Protein AF-A0A950V6Z2-F1 (afdb_monomer_lite)

Foldseek 3Di:
DAAQQAQVRFDKDKDWFFDDLVQLVQQADWDFDDDPAFWTKTWRPGVVQLANVSGWMATLLLKIKDWDFADQFAFDPQADDQSQLQSCLRRHPSDPVSSVCSNLPRHGRPRFTFMWMARLVVSKIKTWGDGNVDIDIAILVVQGDPPPQNGDDDHDRFDADQVRQVRNCPDQFAAAAARHGFDDPLNVVRVVLSVVRRNHDDVVSQLVQQLDPPSFFLRTAKMWMDISVQSNQVKIWMWGGRSVQDWADDPDPPRGTTGIPHTDIDGDDDDDDDDDDDDDDDDDDDDDDDAADCVVLAATAYAYAPDLQALLQRLQSSVLSVLNRVNPNVLVLVLLLLQLLLLVLDPPDRNSSNSNSNSLSVNQLVVLCVVCPVVRSSVLNRVVSVVHHPYHDHPVVSCVSSVHDSDRDRRDDDHNDFLCVVLSFQQQAAEEFFAQPPRVLSVVLSVVVQVVSCNGGVHRHHYHYLVRDDPVSLLRGAYEYQEDLNRHVNCVVCCVLFVWQDDPLWTDDPNDIDNDQLKWKWAKGADSNRRSHIYIYTYGSYSVSSNVSSVFDRSGRMGMDDPPPPPDPDDD

pLDDT: mean 90.5, std 14.82, range [25.16, 98.81]

Radius of gyration: 26.56 Å; chains: 1; bounding box: 61×67×70 Å

Structure (mmCIF, N/CA/C/O backbone):
data_AF-A0A950V6Z2-F1
#
_entry.id   AF-A0A950V6Z2-F1
#
loop_
_atom_site.group_PDB
_atom_site.id
_atom_site.type_symbol
_atom_site.label_atom_id
_atom_site.label_alt_id
_atom_site.label_comp_id
_atom_site.label_asym_id
_atom_site.label_entity_id
_atom_site.label_seq_id
_atom_site.pdbx_PDB_ins_code
_atom_site.Cartn_x
_atom_site.Cartn_y
_atom_site.Cartn_z
_atom_site.occupancy
_atom_site.B_iso_or_equiv
_atom_site.auth_seq_id
_atom_site.auth_comp_id
_atom_site.auth_asym_id
_atom_site.auth_atom_id
_atom_site.pdbx_PDB_model_num
ATOM 1 N N . ALA A 1 1 ? -16.937 -8.486 6.968 1.00 98.06 1 ALA A N 1
ATOM 2 C CA . ALA A 1 1 ? -18.062 -8.358 6.017 1.00 98.06 1 ALA A CA 1
ATOM 3 C C . ALA A 1 1 ? -19.341 -8.881 6.668 1.00 98.06 1 ALA A C 1
ATOM 5 O O . ALA A 1 1 ? -19.226 -9.705 7.564 1.00 98.06 1 ALA A O 1
ATOM 6 N N . THR A 1 2 ? -20.519 -8.398 6.265 1.00 98.75 2 THR A N 1
ATOM 7 C CA . THR A 1 2 ? -21.844 -8.846 6.736 1.00 98.75 2 THR A CA 1
ATOM 8 C C . THR A 1 2 ? -22.947 -8.450 5.740 1.00 98.75 2 THR A C 1
ATOM 10 O O . THR A 1 2 ? -22.700 -7.652 4.826 1.00 98.75 2 THR A O 1
ATOM 13 N N . GLY A 1 3 ? -24.170 -8.950 5.936 1.00 98.06 3 GLY A N 1
ATOM 14 C CA . GLY A 1 3 ? -25.377 -8.492 5.247 1.00 98.06 3 GLY A CA 1
ATOM 15 C C . GLY A 1 3 ? -25.248 -8.503 3.717 1.00 98.06 3 GLY A C 1
ATOM 16 O O . GLY A 1 3 ? -24.965 -9.551 3.145 1.00 98.06 3 GLY A O 1
ATOM 17 N N . PRO A 1 4 ? -25.426 -7.362 3.022 1.00 97.56 4 PRO A N 1
ATOM 18 C CA . PRO A 1 4 ? -25.443 -7.323 1.555 1.00 97.56 4 PRO A CA 1
ATOM 19 C C . PRO A 1 4 ? -24.103 -7.698 0.902 1.00 97.56 4 PRO A C 1
ATOM 21 O O . PRO A 1 4 ? -24.052 -7.920 -0.307 1.00 97.56 4 PRO A O 1
ATOM 24 N N . ALA A 1 5 ? -23.012 -7.742 1.671 1.00 98.38 5 ALA A N 1
ATOM 25 C CA . ALA A 1 5 ? -21.706 -8.137 1.166 1.00 98.38 5 ALA A CA 1
ATOM 26 C C . ALA A 1 5 ? -21.488 -9.658 1.195 1.00 98.38 5 ALA A C 1
ATOM 28 O O . ALA A 1 5 ? -20.702 -10.153 0.387 1.00 98.38 5 ALA A O 1
ATOM 29 N N . THR A 1 6 ? -22.150 -10.391 2.095 1.00 98.69 6 THR A N 1
ATOM 30 C CA . THR A 1 6 ? -21.879 -11.813 2.357 1.00 98.69 6 THR A CA 1
ATOM 31 C C . THR A 1 6 ? -22.929 -12.728 1.747 1.00 98.69 6 THR A C 1
ATOM 33 O O . THR A 1 6 ? -24.069 -12.329 1.520 1.00 98.69 6 THR A O 1
ATOM 36 N N . ARG A 1 7 ? -22.531 -13.971 1.456 1.00 98.12 7 ARG A N 1
ATOM 37 C CA . ARG A 1 7 ? -23.381 -14.949 0.756 1.00 98.12 7 ARG A CA 1
ATOM 38 C C . ARG A 1 7 ? -24.647 -15.318 1.530 1.00 98.12 7 ARG A C 1
ATOM 40 O O . ARG A 1 7 ? -25.693 -15.551 0.935 1.00 98.12 7 ARG A O 1
ATOM 47 N N . ASP A 1 8 ? -24.538 -15.419 2.846 1.00 97.69 8 ASP A N 1
ATOM 48 C CA . ASP A 1 8 ? -25.605 -15.856 3.751 1.00 97.69 8 ASP A CA 1
ATOM 49 C C . ASP A 1 8 ? -26.154 -14.714 4.622 1.00 97.69 8 ASP A C 1
ATOM 51 O O . ASP A 1 8 ? -26.969 -14.945 5.515 1.00 97.69 8 ASP A O 1
ATOM 55 N N . GLY A 1 9 ? -25.699 -13.481 4.379 1.00 98.12 9 GLY A N 1
ATOM 56 C CA . GLY A 1 9 ? -26.036 -12.306 5.176 1.00 98.12 9 GLY A CA 1
ATOM 57 C C . GLY A 1 9 ? -25.403 -12.273 6.571 1.00 98.12 9 GLY A C 1
ATOM 58 O O . GLY A 1 9 ? -25.607 -11.293 7.289 1.00 98.12 9 GLY A O 1
ATOM 59 N N . LYS A 1 10 ? -24.630 -13.295 6.964 1.00 98.56 10 LYS A N 1
ATOM 60 C CA . LYS A 1 10 ? -23.963 -13.367 8.268 1.00 98.56 10 LYS A CA 1
ATOM 61 C C . LYS A 1 10 ? -22.578 -12.736 8.226 1.00 98.56 10 LYS A C 1
ATOM 63 O O . LYS A 1 10 ? -22.029 -12.466 7.154 1.00 98.56 10 LYS A O 1
ATOM 68 N N . MET A 1 11 ? -22.011 -12.484 9.405 1.00 98.25 11 MET A N 1
ATOM 69 C CA . MET A 1 11 ? -20.680 -11.896 9.497 1.00 98.25 11 MET A CA 1
ATOM 70 C C . MET A 1 11 ? -19.567 -12.899 9.154 1.00 98.25 11 MET A C 1
ATOM 72 O O . MET A 1 11 ? -19.635 -14.087 9.480 1.00 98.25 11 MET A O 1
ATOM 76 N N . ILE A 1 12 ? -18.514 -12.375 8.532 1.00 98.50 12 ILE A N 1
ATOM 77 C CA . ILE A 1 12 ? -17.191 -12.996 8.445 1.00 98.50 12 ILE A CA 1
ATOM 78 C C . ILE A 1 12 ? -16.118 -11.946 8.716 1.00 98.50 12 ILE A C 1
ATOM 80 O O . ILE A 1 12 ? -16.195 -10.811 8.228 1.00 98.50 12 ILE A O 1
ATOM 84 N N . VAL A 1 13 ? -15.095 -12.338 9.466 1.00 98.44 13 VAL A N 1
ATOM 85 C CA . VAL A 1 13 ? -13.945 -11.511 9.828 1.00 98.44 13 VAL A CA 1
ATOM 86 C C . VAL A 1 13 ? -12.657 -12.296 9.614 1.00 98.44 13 VAL A C 1
ATOM 88 O O . VAL A 1 13 ? -12.611 -13.516 9.781 1.00 98.44 13 VAL A O 1
ATOM 91 N N . GLY A 1 14 ? -11.600 -11.594 9.223 1.00 97.88 14 GLY A N 1
ATOM 92 C CA . GLY A 1 14 ? -10.287 -12.189 9.073 1.00 97.88 14 GLY A CA 1
ATOM 93 C C . GLY A 1 14 ? -9.178 -11.168 9.261 1.00 97.88 14 GLY A C 1
ATOM 94 O O . GLY A 1 14 ? -9.422 -9.965 9.189 1.00 97.88 14 GLY A O 1
ATOM 95 N N . HIS A 1 15 ? -7.967 -11.665 9.479 1.00 97.81 15 HIS A N 1
ATOM 96 C CA . HIS A 1 15 ? -6.794 -10.848 9.742 1.00 97.81 15 HIS A CA 1
ATOM 97 C C . HIS A 1 15 ? -5.495 -11.547 9.314 1.00 97.81 15 HIS A C 1
ATOM 99 O O . HIS A 1 15 ? -5.387 -12.768 9.435 1.00 97.81 15 HIS A O 1
ATOM 105 N N . VAL A 1 16 ? -4.509 -10.771 8.856 1.00 96.62 16 VAL A N 1
ATOM 106 C CA . VAL A 1 16 ? -3.137 -11.220 8.573 1.00 96.62 16 VAL A CA 1
ATOM 107 C C . VAL A 1 16 ? -2.151 -10.276 9.238 1.00 96.62 16 VAL A C 1
ATOM 109 O O . VAL A 1 16 ? -2.242 -9.063 9.067 1.00 96.62 16 VAL A O 1
ATOM 112 N N . THR A 1 17 ? -1.176 -10.826 9.948 1.00 95.00 17 THR A N 1
ATOM 113 C CA . THR A 1 17 ? -0.167 -10.029 10.647 1.00 95.00 17 THR A CA 1
ATOM 114 C C . THR A 1 17 ? 1.074 -9.859 9.790 1.00 95.00 17 THR A C 1
ATOM 116 O O . THR A 1 17 ? 1.562 -10.816 9.182 1.00 95.00 17 THR A O 1
ATOM 119 N N . TRP A 1 18 ? 1.584 -8.627 9.734 1.00 92.94 18 TRP A N 1
ATOM 120 C CA . TRP A 1 18 ? 2.844 -8.280 9.080 1.00 92.94 18 TRP A CA 1
ATOM 121 C C . TRP A 1 18 ? 3.852 -7.861 10.147 1.00 92.94 18 TRP A C 1
ATOM 123 O O . TRP A 1 18 ? 3.665 -6.828 10.784 1.00 92.94 18 TRP A O 1
ATOM 133 N N . TRP A 1 19 ? 4.922 -8.634 10.335 1.00 86.81 19 TRP A N 1
ATOM 134 C CA . TRP A 1 19 ? 5.882 -8.375 11.413 1.00 86.81 19 TRP A CA 1
ATOM 135 C C . TRP A 1 19 ? 7.331 -8.642 11.008 1.00 86.81 19 TRP A C 1
ATOM 137 O O . TRP A 1 19 ? 7.609 -8.943 9.854 1.00 86.81 19 TRP A O 1
ATOM 147 N N . SER A 1 20 ? 8.281 -8.485 11.930 1.00 82.81 20 SER A N 1
ATOM 148 C CA . SER A 1 20 ? 9.674 -8.857 11.695 1.00 82.81 20 SER A CA 1
ATOM 149 C C . SER A 1 20 ? 9.837 -10.366 11.844 1.00 82.81 20 SER A C 1
ATOM 151 O O . SER A 1 20 ? 9.127 -11.013 12.616 1.00 82.81 20 SER A O 1
ATOM 153 N N . GLN A 1 21 ? 10.805 -10.929 11.124 1.00 76.88 21 GLN A N 1
ATOM 154 C CA . GLN A 1 21 ? 11.024 -12.372 11.113 1.00 76.88 21 GLN A CA 1
ATOM 155 C C . GLN A 1 21 ? 11.259 -12.957 12.513 1.00 76.88 21 GLN A C 1
ATOM 157 O O . GLN A 1 21 ? 10.688 -13.990 12.851 1.00 76.88 21 GLN A O 1
ATOM 162 N N . THR A 1 22 ? 12.061 -12.269 13.330 1.00 75.94 22 THR A N 1
ATOM 163 C CA . THR A 1 22 ? 12.434 -12.718 14.677 1.00 75.94 22 THR A CA 1
ATOM 164 C C . THR A 1 22 ? 11.213 -12.970 15.561 1.00 75.94 22 THR A C 1
ATOM 166 O O . THR A 1 22 ? 11.189 -13.926 16.330 1.00 75.94 22 THR A O 1
ATOM 169 N N . LEU A 1 23 ? 10.183 -12.129 15.443 1.00 79.62 23 LEU A N 1
ATOM 170 C CA . LEU A 1 23 ? 8.955 -12.266 16.226 1.00 79.62 23 LEU A CA 1
ATOM 171 C C . LEU A 1 23 ? 7.984 -13.249 15.562 1.00 79.62 23 LEU A C 1
ATOM 173 O O . LEU A 1 23 ? 7.319 -14.022 16.252 1.00 79.62 23 LEU A O 1
ATOM 177 N N . ALA A 1 24 ? 7.958 -13.290 14.228 1.00 84.88 24 ALA A N 1
ATOM 178 C CA . ALA A 1 24 ? 7.085 -14.171 13.462 1.00 84.88 24 ALA A CA 1
ATOM 179 C C . ALA A 1 24 ? 7.277 -15.660 13.802 1.00 84.88 24 ALA A C 1
ATOM 181 O O . ALA A 1 24 ? 6.292 -16.368 14.004 1.00 84.88 24 ALA A O 1
ATOM 182 N N . GLU A 1 25 ? 8.524 -16.125 13.930 1.00 84.12 25 GLU A N 1
ATOM 183 C CA . GLU A 1 25 ? 8.841 -17.535 14.231 1.00 84.12 25 GLU A CA 1
ATOM 184 C C . GLU A 1 25 ? 8.336 -17.994 15.608 1.00 84.12 25 GLU A C 1
ATOM 186 O O . GLU A 1 25 ? 8.075 -19.178 15.816 1.00 84.12 25 GLU A O 1
ATOM 191 N N . GLN A 1 26 ? 8.161 -17.056 16.540 1.00 81.81 26 GLN A N 1
ATOM 192 C CA . GLN A 1 26 ? 7.742 -17.334 17.914 1.00 81.81 26 GLN A CA 1
ATOM 193 C C . GLN A 1 26 ? 6.231 -17.158 18.117 1.00 81.81 26 GLN A C 1
ATOM 195 O O . GLN A 1 26 ? 5.690 -17.585 19.130 1.00 81.81 26 GLN A O 1
ATOM 200 N N . THR A 1 27 ? 5.523 -16.551 17.165 1.00 86.44 27 THR A N 1
ATOM 201 C CA . THR A 1 27 ? 4.121 -16.129 17.327 1.00 86.44 27 THR A CA 1
ATOM 202 C C . THR A 1 27 ? 3.151 -17.165 16.743 1.00 86.44 27 THR A C 1
ATOM 204 O O . THR A 1 27 ? 2.299 -16.886 15.897 1.00 86.44 27 THR A O 1
ATOM 207 N N . ASN A 1 28 ? 3.305 -18.413 17.184 1.00 82.00 28 ASN A N 1
ATOM 208 C CA . ASN A 1 28 ? 2.542 -19.575 16.719 1.00 82.00 28 ASN A CA 1
ATOM 209 C C . ASN A 1 28 ? 1.637 -20.178 17.808 1.00 82.00 28 ASN A C 1
ATOM 211 O O . ASN A 1 28 ? 1.239 -21.340 17.716 1.00 82.00 28 ASN A O 1
ATOM 215 N N . VAL A 1 29 ? 1.316 -19.398 18.843 1.00 84.75 29 VAL A N 1
ATOM 216 C CA . VAL A 1 29 ? 0.534 -19.855 19.993 1.00 84.75 29 VAL A CA 1
ATOM 217 C C . VAL A 1 29 ? -0.876 -19.278 19.930 1.00 84.75 29 VAL A C 1
ATOM 219 O O . VAL A 1 29 ? -1.064 -18.083 19.714 1.00 84.75 29 VAL A O 1
ATOM 222 N N . MET A 1 30 ? -1.875 -20.126 20.167 1.00 88.75 30 MET A N 1
ATOM 223 C CA . MET A 1 30 ? -3.256 -19.715 20.409 1.00 88.75 30 MET A CA 1
ATOM 224 C C . MET A 1 30 ? -3.586 -20.002 21.876 1.00 88.75 30 MET A C 1
ATOM 226 O O . MET A 1 30 ? -3.552 -21.152 22.311 1.00 88.75 30 MET A O 1
ATOM 230 N N . LEU A 1 31 ? -3.852 -18.960 22.658 1.00 90.00 31 LEU A N 1
ATOM 231 C CA . LEU A 1 31 ? -4.160 -19.064 24.078 1.00 90.00 31 LEU A CA 1
ATOM 232 C C . LEU A 1 31 ? -5.672 -19.154 24.273 1.00 90.00 31 LEU A C 1
ATOM 234 O O . LEU A 1 31 ? -6.406 -18.238 23.910 1.00 90.00 31 LEU A O 1
ATOM 238 N N . ASP A 1 32 ? -6.117 -20.231 24.910 1.00 91.25 32 ASP A N 1
ATOM 239 C CA . ASP A 1 32 ? -7.478 -20.396 25.414 1.00 91.25 32 ASP A CA 1
ATOM 240 C C . ASP A 1 32 ? -7.493 -20.102 26.915 1.00 91.25 32 ASP A C 1
ATOM 242 O O . ASP A 1 32 ? -6.881 -20.811 27.721 1.00 91.25 32 ASP A O 1
ATOM 246 N N . ILE A 1 33 ? -8.151 -19.009 27.292 1.00 91.00 33 ILE A N 1
ATOM 247 C CA . ILE A 1 33 ? -8.084 -18.455 28.637 1.00 91.00 33 ILE A CA 1
ATOM 248 C C . ILE A 1 33 ? -9.484 -18.388 29.226 1.00 91.00 33 ILE A C 1
ATOM 250 O O . ILE A 1 33 ? -10.332 -17.625 28.769 1.00 91.00 33 ILE A O 1
ATOM 254 N N . LYS A 1 34 ? -9.702 -19.121 30.320 1.00 93.75 34 LYS A N 1
ATOM 255 C CA . LYS A 1 34 ? -10.895 -18.991 31.159 1.00 93.75 34 LYS A CA 1
ATOM 256 C C . LYS A 1 34 ? -10.567 -18.145 32.397 1.00 93.75 34 LYS A C 1
ATOM 258 O O . LYS A 1 34 ? -9.979 -18.681 33.338 1.00 93.75 34 LYS A O 1
ATOM 263 N N . PRO A 1 35 ? -10.907 -16.845 32.422 1.00 93.06 35 PRO A N 1
ATOM 264 C CA . PRO A 1 35 ? -10.672 -16.016 33.596 1.00 93.06 35 PRO A CA 1
ATOM 265 C C . PRO A 1 35 ? -11.660 -16.355 34.724 1.00 93.06 35 PRO A C 1
ATOM 267 O O . PRO A 1 35 ? -12.709 -16.955 34.497 1.00 93.06 35 PRO A O 1
ATOM 270 N N . GLU A 1 36 ? -11.354 -15.920 35.947 1.00 95.44 36 GLU A N 1
ATOM 271 C CA . GLU A 1 36 ? -12.292 -16.009 37.080 1.00 95.44 36 GLU A CA 1
ATOM 272 C C . GLU A 1 36 ? -13.526 -15.112 36.895 1.00 95.44 36 GLU A C 1
ATOM 274 O O . GLU A 1 36 ? -14.607 -15.422 37.393 1.00 95.44 36 GLU A O 1
ATOM 279 N N . ARG A 1 37 ? -13.361 -13.981 36.194 1.00 96.06 37 ARG A N 1
ATOM 280 C CA . ARG A 1 37 ? -14.410 -12.996 35.898 1.00 96.06 37 ARG A CA 1
ATOM 281 C C . ARG A 1 37 ? -14.306 -12.517 34.454 1.00 96.06 37 ARG A C 1
ATOM 283 O O . ARG A 1 37 ? -13.200 -12.272 33.970 1.00 96.06 37 ARG A O 1
ATOM 290 N N . GLY A 1 38 ? -15.457 -12.305 33.823 1.00 97.12 38 GLY A N 1
ATOM 291 C CA . GLY A 1 38 ? -15.562 -11.975 32.402 1.00 97.12 38 GLY A CA 1
ATOM 292 C C . GLY A 1 38 ? -15.704 -13.222 31.527 1.00 97.12 38 GLY A C 1
ATOM 293 O O . GLY A 1 38 ? -15.941 -14.322 32.025 1.00 97.12 38 GLY A O 1
ATOM 294 N N . HIS A 1 39 ? -15.562 -13.023 30.226 1.00 97.44 39 HIS A N 1
ATOM 295 C CA . HIS A 1 39 ? -15.718 -14.026 29.185 1.00 97.44 39 HIS A CA 1
ATOM 296 C C . HIS A 1 39 ? -14.468 -14.905 29.047 1.00 97.44 39 HIS A C 1
ATOM 298 O O . HIS A 1 39 ? -13.338 -14.430 29.204 1.00 97.44 39 HIS A O 1
ATOM 304 N N . ARG A 1 40 ? -14.651 -16.191 28.715 1.00 95.81 40 ARG A N 1
ATOM 305 C CA . ARG A 1 40 ? -13.562 -17.028 28.182 1.00 95.81 40 ARG A CA 1
ATOM 306 C C . ARG A 1 40 ? -13.079 -16.409 26.873 1.00 95.81 40 ARG A C 1
ATOM 308 O O . ARG A 1 40 ? -13.897 -15.932 26.093 1.00 95.81 40 ARG A O 1
ATOM 315 N N . MET A 1 41 ? -11.773 -16.422 26.636 1.00 94.88 41 MET A N 1
ATOM 316 C CA . MET A 1 41 ? -11.147 -15.787 25.479 1.00 94.88 41 MET A CA 1
ATOM 317 C C . MET A 1 41 ? -10.279 -16.771 24.703 1.00 94.88 41 MET A C 1
ATOM 319 O O . MET A 1 41 ? -9.622 -17.616 25.307 1.00 94.88 41 MET A O 1
ATOM 323 N N . LEU A 1 42 ? -10.220 -16.593 23.387 1.00 93.94 42 LEU A N 1
ATOM 324 C CA . LEU A 1 42 ? -9.246 -17.224 22.501 1.00 93.94 42 LEU A CA 1
ATOM 325 C C . LEU A 1 42 ? -8.421 -16.120 21.836 1.00 93.94 42 LEU A C 1
ATOM 327 O O . LEU A 1 42 ? -8.991 -15.256 21.172 1.00 93.94 42 LEU A O 1
ATOM 331 N N . ILE A 1 43 ? -7.105 -16.109 22.038 1.00 94.06 43 ILE A N 1
ATOM 332 C CA . ILE A 1 43 ? -6.221 -15.051 21.525 1.00 94.06 43 ILE A CA 1
ATOM 333 C C . ILE A 1 43 ? -5.002 -15.666 20.840 1.00 94.06 43 ILE A C 1
ATOM 335 O O . ILE A 1 43 ? -4.371 -16.559 21.403 1.00 94.06 43 ILE A O 1
ATOM 339 N N . GLN A 1 44 ? -4.639 -15.199 19.646 1.00 93.62 44 GLN A N 1
ATOM 340 C CA . GLN A 1 44 ? -3.325 -15.550 19.095 1.00 93.62 44 GLN A CA 1
ATOM 341 C C . GLN A 1 44 ? -2.286 -14.728 19.844 1.00 93.62 44 GLN A C 1
ATOM 343 O O . GLN A 1 44 ? -2.502 -13.541 20.016 1.00 93.62 44 GLN A O 1
ATOM 348 N N . SER A 1 45 ? -1.176 -15.303 20.285 1.00 91.75 45 SER A N 1
ATOM 349 C CA . SER A 1 45 ? -0.164 -14.557 21.031 1.00 91.75 45 SER A CA 1
ATOM 350 C C . SER A 1 45 ? 1.244 -15.079 20.742 1.00 91.75 45 SER A C 1
ATOM 352 O O . SER A 1 45 ? 1.454 -15.999 19.947 1.00 91.75 45 SER A O 1
ATOM 354 N N . TYR A 1 46 ? 2.209 -14.468 21.410 1.00 87.69 46 TYR A N 1
ATOM 355 C CA . TYR A 1 46 ? 3.618 -14.830 21.428 1.00 87.69 46 TYR A CA 1
ATOM 356 C C . TYR A 1 46 ? 4.035 -15.230 22.852 1.00 87.69 46 TYR A C 1
ATOM 358 O O . TYR A 1 46 ? 3.335 -14.915 23.820 1.00 87.69 46 TYR A O 1
ATOM 366 N N . PRO A 1 47 ? 5.164 -15.937 23.027 1.00 83.69 47 PRO A N 1
ATOM 367 C CA . PRO A 1 47 ? 5.692 -16.282 24.340 1.00 83.69 47 PRO A CA 1
ATOM 368 C C . PRO A 1 47 ? 5.775 -15.063 25.269 1.00 83.69 47 PRO A C 1
ATOM 370 O O . PRO A 1 47 ? 6.388 -14.052 24.942 1.00 83.69 47 PRO A O 1
ATOM 373 N N . GLY A 1 48 ? 5.130 -15.156 26.436 1.00 83.25 48 GLY A N 1
ATOM 374 C CA . GLY A 1 48 ? 5.055 -14.066 27.417 1.00 83.25 48 GLY A CA 1
ATOM 375 C C . GLY A 1 48 ? 4.011 -12.982 27.116 1.00 83.25 48 GLY A C 1
ATOM 376 O O . GLY A 1 48 ? 3.806 -12.097 27.947 1.00 83.25 48 GLY A O 1
ATOM 377 N N . GLY A 1 49 ? 3.319 -13.054 25.978 1.00 84.00 49 GLY A N 1
ATOM 378 C CA . GLY A 1 49 ? 2.241 -12.142 25.621 1.00 84.00 49 GLY A CA 1
ATOM 379 C C . GLY A 1 49 ? 1.043 -12.271 26.565 1.00 84.00 49 GLY A C 1
ATOM 380 O O . GLY A 1 49 ? 0.490 -13.350 26.779 1.00 84.00 49 GLY A O 1
ATOM 381 N N . ILE A 1 50 ? 0.633 -11.144 27.148 1.00 86.50 50 ILE A N 1
ATOM 382 C CA . ILE A 1 50 ? -0.610 -11.020 27.932 1.00 86.50 50 ILE A CA 1
ATOM 383 C C . ILE A 1 50 ? -1.772 -10.460 27.094 1.00 86.50 50 ILE A C 1
ATOM 385 O O . ILE A 1 50 ? -2.925 -10.452 27.536 1.00 86.50 50 ILE A O 1
ATOM 389 N N . GLU A 1 51 ? -1.459 -10.023 25.879 1.00 90.50 51 GLU A N 1
ATOM 390 C CA . GLU A 1 51 ? -2.366 -9.603 24.816 1.00 90.50 51 GLU A CA 1
ATOM 391 C C . GLU A 1 51 ? -2.095 -10.434 23.551 1.00 90.50 51 GLU A C 1
ATOM 393 O O . GLU A 1 51 ? -1.286 -11.367 23.587 1.00 90.50 51 GLU A O 1
ATOM 398 N N . SER A 1 52 ? -2.760 -10.115 22.442 1.00 93.62 52 SER A N 1
ATOM 399 C CA . SER A 1 52 ? -2.423 -10.721 21.158 1.00 93.62 52 SER A CA 1
ATOM 400 C C . SER A 1 52 ? -1.182 -10.076 20.541 1.00 93.62 52 SER A C 1
ATOM 402 O O . SER A 1 52 ? -0.241 -10.782 20.191 1.00 93.62 52 SER A O 1
ATOM 404 N N . GLY A 1 53 ? -1.179 -8.746 20.444 1.00 87.31 53 GLY A N 1
ATOM 405 C CA . GLY A 1 53 ? -0.178 -7.906 19.791 1.00 87.31 53 GLY A CA 1
ATOM 406 C C . GLY A 1 53 ? -0.069 -8.096 18.273 1.00 87.31 53 GLY A C 1
ATOM 407 O O . GLY A 1 53 ? 0.710 -7.375 17.652 1.00 87.31 53 GLY A O 1
ATOM 408 N N . THR A 1 54 ? -0.806 -9.049 17.678 1.00 86.44 54 THR A N 1
ATOM 409 C CA . THR A 1 54 ? -0.718 -9.397 16.254 1.00 86.44 54 THR A CA 1
ATOM 410 C C . THR A 1 54 ? -1.681 -8.647 15.336 1.00 86.44 54 THR A C 1
ATOM 412 O O . THR A 1 54 ? -1.204 -8.234 14.284 1.00 86.44 54 THR A O 1
ATOM 415 N N . ASP A 1 55 ? -2.994 -8.480 15.557 1.00 85.06 55 ASP A N 1
ATOM 416 C CA . ASP A 1 55 ? -3.873 -8.876 16.675 1.00 85.06 55 ASP A CA 1
ATOM 417 C C . ASP A 1 55 ? -5.052 -9.800 16.268 1.00 85.06 55 ASP A C 1
ATOM 419 O O . ASP A 1 55 ? -5.747 -9.559 15.276 1.00 85.06 55 ASP A O 1
ATOM 423 N N . TRP A 1 56 ? -5.360 -10.828 17.066 1.00 96.62 56 TRP A N 1
ATOM 424 C CA . TRP A 1 56 ? -6.598 -11.621 16.979 1.00 96.62 56 TRP A CA 1
ATOM 425 C C . TRP A 1 56 ? -7.128 -12.030 18.353 1.00 96.62 56 TRP A C 1
ATOM 427 O O . TRP A 1 56 ? -6.441 -12.709 19.122 1.00 96.62 56 TRP A O 1
ATOM 437 N N . TYR A 1 57 ? -8.391 -11.689 18.612 1.00 97.38 57 TYR A N 1
ATOM 438 C CA . TYR A 1 57 ? -9.094 -11.971 19.857 1.00 97.38 57 TYR A CA 1
ATOM 439 C C . TYR A 1 57 ? -10.517 -12.487 19.592 1.00 97.38 57 TYR A C 1
ATOM 441 O O . TYR A 1 57 ? -11.217 -11.949 18.736 1.00 97.38 57 TYR A O 1
ATOM 449 N N . GLN A 1 58 ? -10.976 -13.475 20.364 1.00 97.25 58 GLN A N 1
ATOM 450 C CA . GLN A 1 58 ? -12.371 -13.937 20.413 1.00 97.25 58 GLN A CA 1
ATOM 451 C C . GLN A 1 58 ? -12.840 -14.171 21.850 1.00 97.25 58 GLN A C 1
ATOM 453 O O . GLN A 1 58 ? -12.007 -14.427 22.723 1.00 97.25 58 GLN A O 1
ATOM 458 N N . ASN A 1 59 ? -14.154 -14.156 22.101 1.00 97.44 59 ASN A N 1
ATOM 459 C CA . ASN A 1 59 ? -14.721 -14.552 23.393 1.00 97.44 59 ASN A CA 1
ATOM 460 C C . ASN A 1 59 ? -16.025 -15.368 23.320 1.00 97.44 59 ASN A C 1
ATOM 462 O O . ASN A 1 59 ? -16.639 -15.497 22.264 1.00 97.44 59 ASN A O 1
ATOM 466 N N . ASP A 1 60 ? -16.475 -15.889 24.473 1.00 96.12 60 ASP A N 1
ATOM 467 C CA . ASP A 1 60 ? -17.704 -16.706 24.582 1.00 96.12 60 ASP A CA 1
ATOM 468 C C . ASP A 1 60 ? -19.000 -15.904 24.396 1.00 96.12 60 ASP A C 1
ATOM 470 O O . ASP A 1 60 ? -20.085 -16.481 24.266 1.00 96.12 60 ASP A O 1
ATOM 474 N N . ALA A 1 61 ? -18.905 -14.574 24.336 1.00 97.06 61 ALA A N 1
ATOM 475 C CA . ALA A 1 61 ? -20.017 -13.729 23.946 1.00 97.06 61 ALA A CA 1
ATOM 476 C C . ALA A 1 61 ? -20.231 -13.705 22.425 1.00 97.06 61 ALA A C 1
ATOM 478 O O . ALA A 1 61 ? -21.286 -13.234 22.006 1.00 97.06 61 ALA A O 1
ATOM 479 N N . GLY A 1 62 ? -19.307 -14.256 21.631 1.00 97.44 62 GLY A N 1
ATOM 480 C CA . GLY A 1 62 ? -19.340 -14.219 20.169 1.00 97.44 62 GLY A CA 1
ATOM 481 C C . GLY A 1 62 ? -18.645 -12.988 19.581 1.00 97.44 62 GLY A C 1
ATOM 482 O O . GLY A 1 62 ? -18.800 -12.720 18.390 1.00 97.44 62 GLY A O 1
ATOM 483 N N . MET A 1 63 ? -17.890 -12.235 20.386 1.00 98.62 63 MET A N 1
ATOM 484 C CA . MET A 1 63 ? -17.121 -11.093 19.897 1.00 98.62 63 MET A CA 1
ATOM 485 C C . MET A 1 63 ? -15.819 -11.560 19.261 1.00 98.62 63 MET A C 1
ATOM 487 O O . MET A 1 63 ? -15.115 -12.395 19.827 1.00 98.62 63 MET A O 1
ATOM 491 N N . VAL A 1 64 ? -15.474 -10.964 18.124 1.00 98.50 64 VAL A N 1
ATOM 492 C CA . VAL A 1 64 ? -14.154 -11.043 17.499 1.00 98.50 64 VAL A CA 1
ATOM 493 C C . VAL A 1 64 ? -13.592 -9.631 17.377 1.00 98.50 64 VAL A C 1
ATOM 495 O O . VAL A 1 64 ? -14.294 -8.714 16.949 1.00 98.50 64 VAL A O 1
ATOM 498 N N . LEU A 1 65 ? -12.328 -9.461 17.751 1.00 98.44 65 LEU A N 1
ATOM 499 C CA . LEU A 1 65 ? -11.607 -8.194 17.697 1.00 98.44 65 LEU A CA 1
ATOM 500 C C . LEU A 1 65 ? -10.253 -8.410 17.014 1.00 98.44 65 LEU A C 1
ATOM 502 O O . LEU A 1 65 ? -9.531 -9.360 17.317 1.00 98.44 65 LEU A O 1
ATOM 506 N N . THR A 1 66 ? -9.914 -7.524 16.087 1.00 98.25 66 THR A N 1
ATOM 507 C CA . THR A 1 66 ? -8.635 -7.502 15.369 1.00 98.25 66 THR A CA 1
ATOM 508 C C . THR A 1 66 ? -8.321 -6.071 14.943 1.00 98.25 66 THR A C 1
ATOM 510 O O . THR A 1 66 ? -9.212 -5.221 14.984 1.00 98.25 66 THR A O 1
ATOM 513 N N . GLU A 1 67 ? -7.090 -5.766 14.548 1.00 97.19 67 GLU A N 1
ATOM 514 C CA . GLU A 1 67 ? -6.729 -4.425 14.100 1.00 97.19 67 GLU A CA 1
ATOM 515 C C . GLU A 1 67 ? -5.704 -4.411 12.977 1.00 97.19 67 GLU A C 1
ATOM 517 O O . GLU A 1 67 ? -5.118 -5.427 12.622 1.00 97.19 67 GLU A O 1
ATOM 522 N N . THR A 1 68 ? -5.523 -3.227 12.399 1.00 97.25 68 THR A N 1
ATOM 523 C CA . THR A 1 68 ? -4.268 -2.883 11.744 1.00 97.25 68 THR A CA 1
ATOM 524 C C . THR A 1 68 ? -3.761 -1.555 12.282 1.00 97.25 68 THR A C 1
ATOM 526 O O . THR A 1 68 ? -4.512 -0.578 12.384 1.00 97.25 68 THR A O 1
ATOM 529 N N . THR A 1 69 ? -2.465 -1.502 12.554 1.00 96.81 69 THR A N 1
ATOM 530 C CA . THR A 1 69 ? -1.828 -0.329 13.144 1.00 96.81 69 THR A CA 1
ATOM 531 C C . THR A 1 69 ? -1.828 0.843 12.183 1.00 96.81 69 THR A C 1
ATOM 533 O O . THR A 1 69 ? -1.333 0.739 11.060 1.00 96.81 69 THR A O 1
ATOM 536 N N . ILE A 1 70 ? -2.346 1.981 12.615 1.00 96.44 70 ILE A N 1
ATOM 537 C CA . ILE A 1 70 ? -2.274 3.240 11.874 1.00 96.44 70 ILE A CA 1
ATOM 538 C C . ILE A 1 70 ? -1.099 4.070 12.407 1.00 96.44 70 ILE A C 1
ATOM 540 O O . ILE A 1 70 ? -0.339 3.627 13.270 1.00 96.44 70 ILE A O 1
ATOM 544 N N . ARG A 1 71 ? -0.854 5.256 11.844 1.00 94.50 71 ARG A N 1
ATOM 545 C CA . ARG A 1 71 ? 0.284 6.069 12.295 1.00 94.50 71 ARG A CA 1
ATOM 546 C C . ARG A 1 71 ? 0.101 6.444 13.773 1.00 94.50 71 ARG A C 1
ATOM 548 O O . ARG A 1 71 ? -1.013 6.590 14.265 1.00 94.50 71 ARG A O 1
ATOM 555 N N . GLN A 1 72 ? 1.214 6.561 14.488 1.00 93.81 72 GLN A N 1
ATOM 556 C CA . GLN A 1 72 ? 1.221 6.852 15.917 1.00 93.81 72 GLN A CA 1
ATOM 557 C C . GLN A 1 72 ? 0.673 8.264 16.192 1.00 93.81 72 GLN A C 1
ATOM 559 O O . GLN A 1 72 ? 1.193 9.251 15.670 1.00 93.81 72 GLN A O 1
ATOM 564 N N . SER A 1 73 ? -0.359 8.343 17.029 1.00 93.94 73 SER A N 1
ATOM 565 C CA . SER A 1 73 ? -0.912 9.585 17.590 1.00 93.94 73 SER A CA 1
ATOM 566 C C . SER A 1 73 ? -0.148 10.028 18.865 1.00 93.94 73 SER A C 1
ATOM 568 O O . SER A 1 73 ? 0.752 9.307 19.308 1.00 93.94 73 SER A O 1
ATOM 570 N N . PRO A 1 74 ? -0.400 11.219 19.445 1.00 94.81 74 PRO A N 1
ATOM 571 C CA . PRO A 1 74 ? 0.355 11.737 20.587 1.00 94.81 74 PRO A CA 1
ATOM 572 C C . PRO A 1 74 ? 0.308 10.831 21.822 1.00 94.81 74 PRO A C 1
ATOM 574 O O . PRO A 1 74 ? -0.706 10.242 22.151 1.00 94.81 74 PRO A O 1
ATOM 577 N N . PHE A 1 75 ? 1.396 10.744 22.577 1.00 95.12 75 PHE A N 1
ATOM 578 C CA . PHE A 1 75 ? 1.399 9.934 23.794 1.00 95.12 75 PHE A CA 1
ATOM 579 C C . PHE A 1 75 ? 0.757 10.677 24.975 1.00 95.12 75 PHE A C 1
ATOM 581 O O . PHE A 1 75 ? 1.188 11.775 25.327 1.00 95.12 75 PHE A O 1
ATOM 588 N N . ASN A 1 76 ? -0.215 10.045 25.637 1.00 95.56 76 ASN A N 1
ATOM 589 C CA . ASN A 1 76 ? -0.716 10.469 26.944 1.00 95.56 76 ASN A CA 1
ATOM 590 C C . ASN A 1 76 ? -0.136 9.576 28.052 1.00 95.56 76 ASN A C 1
ATOM 592 O O . ASN A 1 76 ? -0.553 8.428 28.218 1.00 95.56 76 ASN A O 1
ATOM 596 N N . ILE A 1 77 ? 0.795 10.125 28.837 1.00 95.94 77 ILE A N 1
ATOM 597 C CA . ILE A 1 77 ? 1.511 9.401 29.900 1.00 95.94 77 ILE A CA 1
ATOM 598 C C . ILE A 1 77 ? 0.610 8.908 31.040 1.00 95.94 77 ILE A C 1
ATOM 600 O O . ILE A 1 77 ? 0.911 7.892 31.657 1.00 95.94 77 ILE A O 1
ATOM 604 N N . GLU A 1 78 ? -0.524 9.571 31.270 1.00 96.44 78 GLU A N 1
ATOM 605 C CA . GLU A 1 78 ? -1.512 9.180 32.286 1.00 96.44 78 GLU A CA 1
ATOM 606 C C . GLU A 1 78 ? -2.503 8.121 31.768 1.00 96.44 78 GLU A C 1
ATOM 608 O O . GLU A 1 78 ? -3.393 7.654 32.494 1.00 96.44 78 GLU A O 1
ATOM 613 N N . GLY A 1 79 ? -2.390 7.753 30.490 1.00 96.69 79 GLY A N 1
ATOM 614 C CA . GLY A 1 79 ? -3.209 6.734 29.860 1.00 96.69 79 GLY A CA 1
ATOM 615 C C . GLY A 1 79 ? -2.767 5.307 30.197 1.00 96.69 79 GLY A C 1
ATOM 616 O O . GLY A 1 79 ? -1.727 5.036 30.787 1.00 96.69 79 GLY A O 1
ATOM 617 N N . THR A 1 80 ? -3.590 4.358 29.780 1.00 97.19 80 THR A N 1
ATOM 618 C CA . THR A 1 80 ? -3.414 2.921 29.939 1.00 97.19 80 THR A CA 1
ATOM 619 C C . THR A 1 80 ? -2.955 2.305 28.611 1.00 97.19 80 THR A C 1
ATOM 621 O O . THR A 1 80 ? -3.550 2.605 27.570 1.00 97.19 80 THR A O 1
ATOM 624 N N . PRO A 1 81 ? -1.920 1.444 28.610 1.00 95.12 81 PRO A N 1
ATOM 625 C CA . PRO A 1 81 ? -1.420 0.797 27.397 1.00 95.12 81 PRO A CA 1
ATOM 626 C C . PRO A 1 81 ? -2.465 -0.051 26.674 1.00 95.12 81 PRO A C 1
ATOM 628 O O . PRO A 1 81 ? -3.340 -0.648 27.311 1.00 95.12 81 PRO A O 1
ATOM 631 N N . VAL A 1 82 ? -2.329 -0.156 25.348 1.00 95.25 82 VAL A N 1
ATOM 632 C CA . VAL A 1 82 ? -3.231 -0.964 24.515 1.00 95.25 82 VAL A CA 1
ATOM 633 C C . VAL A 1 82 ? -3.292 -2.419 24.965 1.00 95.25 82 VAL A C 1
ATOM 635 O O . VAL A 1 82 ? -4.394 -2.944 25.069 1.00 95.25 82 VAL A O 1
ATOM 638 N N . ALA A 1 83 ? -2.167 -3.002 25.393 1.00 93.00 83 ALA A N 1
ATOM 639 C CA . ALA A 1 83 ? -2.104 -4.377 25.882 1.00 93.00 83 ALA A CA 1
ATOM 640 C C . ALA A 1 83 ? -3.132 -4.678 26.967 1.00 93.00 83 ALA A C 1
ATOM 642 O O . ALA A 1 83 ? -3.784 -5.721 26.982 1.00 93.00 83 ALA A O 1
ATOM 643 N N . PHE A 1 84 ? -3.321 -3.725 27.874 1.00 94.94 84 PHE A N 1
ATOM 644 C CA . PHE A 1 84 ? -4.303 -3.853 28.932 1.00 94.94 84 PHE A CA 1
ATOM 645 C C . PHE A 1 84 ? -5.719 -3.549 28.430 1.00 94.94 84 PHE A C 1
ATOM 647 O O . PHE A 1 84 ? -6.658 -4.261 28.784 1.00 94.94 84 PHE A O 1
ATOM 654 N N . ARG A 1 85 ? -5.887 -2.514 27.595 1.00 97.06 85 ARG A N 1
ATOM 655 C CA . ARG A 1 85 ? -7.198 -2.099 27.066 1.00 97.06 85 ARG A CA 1
ATOM 656 C C . ARG A 1 85 ? -7.810 -3.151 26.138 1.00 97.06 85 ARG A C 1
ATOM 658 O O . ARG A 1 85 ? -8.950 -3.538 26.362 1.00 97.06 85 ARG A O 1
ATOM 665 N N . ALA A 1 86 ? -7.057 -3.674 25.172 1.00 96.62 86 ALA A N 1
ATOM 666 C CA . ALA A 1 86 ? -7.495 -4.725 24.250 1.00 96.62 86 ALA A CA 1
ATOM 667 C C . ALA A 1 86 ? -7.834 -6.022 24.995 1.00 96.62 86 ALA A C 1
ATOM 669 O O . ALA A 1 86 ? -8.906 -6.602 24.800 1.00 96.62 86 ALA A O 1
ATOM 670 N N . ARG A 1 87 ? -6.985 -6.422 25.952 1.00 95.12 87 ARG A N 1
ATOM 671 C CA . ARG A 1 87 ? -7.260 -7.574 26.817 1.00 95.12 87 ARG A CA 1
ATOM 672 C C . ARG A 1 87 ? -8.538 -7.395 27.635 1.00 95.12 87 ARG A C 1
ATOM 674 O O . ARG A 1 87 ? -9.321 -8.332 27.760 1.00 95.12 87 ARG A O 1
ATOM 681 N N . ARG A 1 88 ? -8.779 -6.206 28.191 1.00 96.38 88 ARG A N 1
ATOM 682 C CA . ARG A 1 88 ? -10.030 -5.911 28.903 1.00 96.38 88 ARG A CA 1
ATOM 683 C C . ARG A 1 88 ? -11.236 -5.883 27.981 1.00 96.38 88 ARG A C 1
ATOM 685 O O . ARG A 1 88 ? -12.280 -6.390 28.377 1.00 96.38 88 ARG A O 1
ATOM 692 N N . ALA A 1 89 ? -11.089 -5.322 26.786 1.00 97.56 89 ALA A N 1
ATOM 693 C CA . ALA A 1 89 ? -12.158 -5.237 25.806 1.00 97.56 89 ALA A CA 1
ATOM 694 C C . ALA A 1 89 ? -12.684 -6.620 25.444 1.00 97.56 89 ALA A C 1
ATOM 696 O O . ALA A 1 89 ? -13.888 -6.842 25.520 1.00 97.56 89 ALA A O 1
ATOM 697 N N . ILE A 1 90 ? -11.799 -7.581 25.172 1.00 97.25 90 ILE A N 1
ATOM 698 C CA . ILE A 1 90 ? -12.251 -8.939 24.869 1.00 97.25 90 ILE A CA 1
ATOM 699 C C . ILE A 1 90 ? -12.695 -9.721 26.118 1.00 97.25 90 ILE A C 1
ATOM 701 O O . ILE A 1 90 ? -13.622 -10.526 26.044 1.00 97.25 90 ILE A O 1
ATOM 705 N N . GLN A 1 91 ? -12.102 -9.463 27.289 1.00 97.56 91 GLN A N 1
ATOM 706 C CA . GLN A 1 91 ? -12.479 -10.156 28.522 1.00 97.56 91 GLN A CA 1
ATOM 707 C C . GLN A 1 91 ? -13.841 -9.711 29.066 1.00 97.56 91 GLN A C 1
ATOM 709 O O . GLN A 1 91 ? -14.547 -10.520 29.660 1.00 97.56 91 GLN A O 1
ATOM 714 N N . TYR A 1 92 ? -14.200 -8.437 28.924 1.00 98.38 92 TYR A N 1
ATOM 715 C CA . TYR A 1 92 ? -15.389 -7.862 29.562 1.00 98.38 92 TYR A CA 1
ATOM 716 C C . TYR A 1 92 ? -16.440 -7.343 28.580 1.00 98.38 92 TYR A C 1
ATOM 718 O O . TYR A 1 92 ? -17.533 -7.031 29.030 1.00 98.38 92 TYR A O 1
ATOM 726 N N . GLY A 1 93 ? -16.131 -7.239 27.285 1.00 97.88 93 GLY A N 1
ATOM 727 C CA . GLY A 1 93 ? -17.079 -6.777 26.276 1.00 97.88 93 GLY A CA 1
ATOM 728 C C . GLY A 1 93 ? -17.935 -7.909 25.715 1.00 97.88 93 GLY A C 1
ATOM 729 O O . GLY A 1 93 ? -17.412 -8.862 25.134 1.00 97.88 93 GLY A O 1
ATOM 730 N N . GLY A 1 94 ? -19.252 -7.782 25.849 1.00 98.06 94 GLY A N 1
ATOM 731 C CA . GLY A 1 94 ? -20.242 -8.703 25.292 1.00 98.06 94 GLY A CA 1
ATOM 732 C C . GLY A 1 94 ? -20.925 -8.213 24.012 1.00 98.06 94 GLY A C 1
ATOM 733 O O . GLY A 1 94 ? -21.737 -8.943 23.450 1.00 98.06 94 GLY A O 1
ATOM 734 N N . ASN A 1 95 ? -20.635 -6.985 23.576 1.00 98.50 95 ASN A N 1
ATOM 735 C CA . ASN A 1 95 ? -21.168 -6.349 22.368 1.00 98.50 95 ASN A CA 1
ATOM 736 C C . ASN A 1 95 ? -20.210 -5.244 21.871 1.00 98.50 95 ASN A C 1
ATOM 738 O O . ASN A 1 95 ? -19.222 -4.916 22.533 1.00 98.50 95 ASN A O 1
ATOM 742 N N . VAL A 1 96 ? -20.505 -4.654 20.707 1.00 98.62 96 VAL A N 1
ATOM 743 C CA . VAL A 1 96 ? -19.672 -3.602 20.091 1.00 98.62 96 VAL A CA 1
ATOM 744 C C . VAL A 1 96 ? -19.488 -2.383 21.004 1.00 98.62 96 VAL A C 1
ATOM 746 O O . VAL A 1 96 ? -18.380 -1.856 21.077 1.00 98.62 96 VAL A O 1
ATOM 749 N N . ASP A 1 97 ? -20.534 -1.939 21.707 1.00 98.69 97 ASP A N 1
ATOM 750 C CA . ASP A 1 97 ? -20.476 -0.747 22.563 1.00 98.69 97 ASP A CA 1
ATOM 751 C C . ASP A 1 97 ? -19.522 -0.943 23.746 1.00 98.69 97 ASP A C 1
ATOM 753 O O . ASP A 1 97 ? -18.646 -0.111 23.982 1.00 98.69 97 ASP A O 1
ATOM 757 N N . GLU A 1 98 ? -19.623 -2.079 24.434 1.00 98.69 98 GLU A N 1
ATOM 758 C CA . GLU A 1 98 ? -18.745 -2.408 25.559 1.00 98.69 98 GLU A CA 1
ATOM 759 C C . GLU A 1 98 ? -17.289 -2.610 25.113 1.00 98.69 98 GLU A C 1
ATOM 761 O O . GLU A 1 98 ? -16.364 -2.173 25.801 1.00 98.69 98 GLU A O 1
ATOM 766 N N . VAL A 1 99 ? -17.058 -3.233 23.949 1.00 98.56 99 VAL A N 1
ATOM 767 C CA . VAL A 1 99 ? -15.704 -3.373 23.380 1.00 98.56 99 VAL A CA 1
ATOM 768 C C . VAL A 1 99 ? -15.095 -1.996 23.099 1.00 98.56 99 VAL A C 1
ATOM 770 O O . VAL A 1 99 ? -13.954 -1.742 23.494 1.00 98.56 99 VAL A O 1
ATOM 773 N N . VAL A 1 100 ? -15.850 -1.090 22.470 1.00 98.62 100 VAL A N 1
ATOM 774 C CA . VAL A 1 100 ? -15.409 0.287 22.191 1.00 98.62 100 VAL A CA 1
ATOM 775 C C . VAL A 1 100 ? -15.127 1.053 23.486 1.00 98.62 100 VAL A C 1
ATOM 777 O O . VAL A 1 100 ? -14.087 1.705 23.593 1.00 98.62 100 VAL A O 1
ATOM 780 N N . GLU A 1 101 ? -15.994 0.941 24.494 1.00 98.44 101 GLU A N 1
ATOM 781 C CA . GLU A 1 101 ? -15.804 1.587 25.796 1.00 98.44 101 GLU A CA 1
ATOM 782 C C . GLU A 1 101 ? -14.509 1.123 26.480 1.00 98.44 101 GLU A C 1
ATOM 784 O O . GLU A 1 101 ? -13.700 1.949 26.919 1.00 98.44 101 GLU A O 1
ATOM 789 N N . GLN A 1 102 ? -14.267 -0.190 26.543 1.00 97.94 102 GLN A N 1
ATOM 790 C CA . GLN A 1 102 ? -13.049 -0.732 27.155 1.00 97.94 102 GLN A CA 1
ATOM 791 C C . GLN A 1 102 ? -11.788 -0.312 26.386 1.00 97.94 102 GLN A C 1
ATOM 793 O O . GLN A 1 102 ? -10.779 0.016 27.013 1.00 97.94 102 GLN A O 1
ATOM 798 N N . LEU A 1 103 ? -11.837 -0.286 25.047 1.00 97.50 103 LEU A N 1
ATOM 799 C CA . LEU A 1 103 ? -10.718 0.171 24.219 1.00 97.50 103 LEU A CA 1
ATOM 800 C C . LEU A 1 103 ? -10.423 1.662 24.419 1.00 97.50 103 LEU A C 1
ATOM 802 O O . LEU A 1 103 ? -9.253 2.034 24.491 1.00 97.50 103 LEU A O 1
ATOM 806 N N . GLY A 1 104 ? -11.446 2.512 24.515 1.00 97.19 104 GLY A N 1
ATOM 807 C CA . GLY A 1 104 ? -11.285 3.962 24.660 1.00 97.19 104 GLY A CA 1
ATOM 808 C C . GLY A 1 104 ? -10.940 4.424 26.080 1.00 97.19 104 GLY A C 1
ATOM 809 O O . GLY A 1 104 ? -10.360 5.498 26.264 1.00 97.19 104 GLY A O 1
ATOM 810 N N . THR A 1 105 ? -11.261 3.624 27.099 1.00 97.12 105 THR A N 1
ATOM 811 C CA . THR A 1 105 ? -11.069 4.001 28.505 1.00 97.12 105 THR A CA 1
ATOM 812 C C . THR A 1 105 ? -9.602 4.278 28.819 1.00 97.12 105 THR A C 1
ATOM 814 O O . THR A 1 105 ? -8.745 3.399 28.713 1.00 97.12 105 THR A O 1
ATOM 817 N N . ARG A 1 106 ? -9.323 5.511 29.268 1.00 96.75 106 ARG A N 1
ATOM 818 C CA . ARG A 1 106 ? -7.970 6.003 29.570 1.00 96.75 106 ARG A CA 1
ATOM 819 C C . ARG A 1 106 ? -6.983 5.696 28.437 1.00 96.75 106 ARG A C 1
ATOM 821 O O . ARG A 1 106 ? -5.880 5.250 28.719 1.00 96.75 106 ARG A O 1
ATOM 828 N N . ASN A 1 107 ? -7.348 5.889 27.171 1.00 97.19 107 ASN A N 1
ATOM 829 C CA . ASN A 1 107 ? -6.418 5.655 26.065 1.00 97.19 107 ASN A CA 1
ATOM 830 C C . ASN A 1 107 ? -5.109 6.462 26.233 1.00 97.19 107 ASN A C 1
ATOM 832 O O . ASN A 1 107 ? -5.138 7.646 26.568 1.00 97.19 107 ASN A O 1
ATOM 836 N N . ASN A 1 108 ? -3.960 5.814 26.016 1.00 96.25 108 ASN A N 1
ATOM 837 C CA . ASN A 1 108 ? -2.645 6.461 26.043 1.00 96.25 108 ASN A CA 1
ATOM 838 C C . ASN A 1 108 ? -2.121 6.855 24.655 1.00 96.25 108 ASN A C 1
ATOM 840 O O . ASN A 1 108 ? -1.048 7.445 24.571 1.00 96.25 108 ASN A O 1
ATOM 844 N N . GLY A 1 109 ? -2.825 6.486 23.584 1.00 94.56 109 GLY A N 1
ATOM 845 C CA . GLY A 1 109 ? -2.438 6.799 22.212 1.00 94.56 109 GLY A CA 1
ATOM 846 C C . GLY A 1 109 ? -1.416 5.849 21.598 1.00 94.56 109 GLY A C 1
ATOM 847 O O . GLY A 1 109 ? -1.408 5.687 20.381 1.00 94.56 109 GLY A O 1
ATOM 848 N N . LEU A 1 110 ? -0.567 5.184 22.391 1.00 93.75 110 LEU A N 1
ATOM 849 C CA . LEU A 1 110 ? 0.456 4.261 21.876 1.00 93.75 110 LEU A CA 1
ATOM 850 C C . LEU A 1 110 ? -0.160 3.040 21.205 1.00 93.75 110 LEU A C 1
ATOM 852 O O . LEU A 1 110 ? -1.149 2.499 21.700 1.00 93.75 110 LEU A O 1
ATOM 856 N N . TYR A 1 111 ? 0.479 2.610 20.115 1.00 93.38 111 TYR A N 1
ATOM 857 C CA . TYR A 1 111 ? -0.024 1.555 19.239 1.00 93.38 111 TYR A CA 1
ATOM 858 C C . TYR A 1 111 ? -1.427 1.939 18.725 1.00 93.38 111 TYR A C 1
ATOM 860 O O . TYR A 1 111 ? -2.448 1.339 19.054 1.00 93.38 111 TYR A O 1
ATOM 868 N N . THR A 1 112 ? -1.474 3.084 18.032 1.00 96.06 112 THR A N 1
ATOM 869 C CA . THR A 1 112 ? -2.712 3.650 17.480 1.00 96.06 112 THR A CA 1
ATOM 870 C C . THR A 1 112 ? -3.228 2.740 16.372 1.00 96.06 112 THR A C 1
ATOM 872 O O . THR A 1 112 ? -2.509 2.491 15.407 1.00 96.06 112 THR A O 1
ATOM 875 N N . ASN A 1 113 ? -4.476 2.289 16.477 1.00 97.31 113 ASN A N 1
ATOM 876 C CA . ASN A 1 113 ? -4.990 1.193 15.658 1.00 97.31 113 ASN A CA 1
ATOM 877 C C . ASN A 1 113 ? -6.349 1.532 15.024 1.00 97.31 113 ASN A C 1
ATOM 879 O O . ASN A 1 113 ? -7.169 2.254 15.603 1.00 97.31 113 ASN A O 1
ATOM 883 N N . GLU A 1 114 ? -6.582 0.970 13.839 1.00 97.94 114 GLU A N 1
ATOM 884 C CA . GLU A 1 114 ? -7.906 0.810 13.238 1.00 97.94 114 GLU A CA 1
ATOM 885 C C . GLU A 1 114 ? -8.414 -0.592 13.586 1.00 97.94 114 GLU A C 1
ATOM 887 O O . GLU A 1 114 ? -7.914 -1.593 13.070 1.00 97.94 114 GLU A O 1
ATOM 892 N N . TRP A 1 115 ? -9.392 -0.666 14.485 1.00 98.50 115 TRP A N 1
ATOM 893 C CA . TRP A 1 115 ? -9.957 -1.920 14.970 1.00 98.50 115 TRP A CA 1
ATOM 894 C C . TRP A 1 115 ? -11.132 -2.367 14.108 1.00 98.50 115 TRP A C 1
ATOM 896 O O . TRP A 1 115 ? -12.033 -1.582 13.815 1.00 98.50 115 TRP A O 1
ATOM 906 N N . ILE A 1 116 ? -11.174 -3.652 13.776 1.00 98.50 116 ILE A N 1
ATOM 907 C CA . ILE A 1 116 ? -12.353 -4.321 13.235 1.00 98.50 116 ILE A CA 1
ATOM 908 C C . ILE A 1 116 ? -12.973 -5.165 14.344 1.00 98.50 116 ILE A C 1
ATOM 910 O O . ILE A 1 116 ? -12.317 -6.008 14.959 1.00 98.50 116 ILE A O 1
ATOM 914 N N . ILE A 1 117 ? -14.257 -4.924 14.584 1.00 98.75 117 ILE A N 1
ATOM 915 C CA . ILE A 1 117 ? -15.049 -5.576 15.623 1.00 98.75 117 ILE A CA 1
ATOM 916 C C . ILE A 1 117 ? -16.178 -6.332 14.929 1.00 98.75 117 ILE A C 1
ATOM 918 O O . ILE A 1 117 ? -16.866 -5.763 14.080 1.00 98.75 117 ILE A O 1
ATOM 922 N N . ALA A 1 118 ? -16.381 -7.596 15.282 1.00 98.56 118 ALA A N 1
ATOM 923 C CA . ALA A 1 118 ? -17.496 -8.396 14.790 1.00 98.56 118 ALA A CA 1
ATOM 924 C C . ALA A 1 118 ? -18.233 -9.061 15.954 1.00 98.56 118 ALA A C 1
ATOM 926 O O . ALA A 1 118 ? -17.613 -9.679 16.814 1.00 98.56 118 ALA A O 1
ATOM 927 N N . ASP A 1 119 ? -19.554 -8.945 15.957 1.00 98.62 119 ASP A N 1
ATOM 928 C CA . ASP A 1 119 ? -20.463 -9.611 16.882 1.00 98.62 119 ASP A CA 1
ATOM 929 C C . ASP A 1 119 ? -21.180 -10.742 16.135 1.00 98.62 119 ASP A C 1
ATOM 931 O O . ASP A 1 119 ? -22.010 -10.522 15.247 1.00 98.62 119 ASP A O 1
ATOM 935 N N . ALA A 1 120 ? -20.844 -11.979 16.487 1.00 98.31 120 ALA A N 1
ATOM 936 C CA . ALA A 1 120 ? -21.375 -13.180 15.858 1.00 98.31 120 ALA A CA 1
ATOM 937 C C . ALA A 1 120 ? -22.845 -13.468 16.197 1.00 98.31 120 ALA A C 1
ATOM 939 O O . ALA A 1 120 ? -23.488 -14.246 15.489 1.00 98.31 120 ALA A O 1
ATOM 940 N N . LYS A 1 121 ? -23.387 -12.894 17.278 1.00 97.69 121 LYS A N 1
ATOM 941 C CA . LYS A 1 121 ? -24.785 -13.106 17.682 1.00 97.69 121 LYS A CA 1
ATOM 942 C C . LYS A 1 121 ? -25.725 -12.201 16.906 1.00 97.69 121 LYS A C 1
ATOM 944 O O . LYS A 1 121 ? -26.818 -12.625 16.536 1.00 97.69 121 LYS A O 1
ATOM 949 N N . THR A 1 122 ? -25.298 -10.967 16.658 1.00 98.25 122 THR A N 1
ATOM 950 C CA . THR A 1 122 ? -26.099 -9.964 15.944 1.00 98.25 122 THR A CA 1
ATOM 951 C C . THR A 1 122 ? -25.728 -9.841 14.466 1.00 98.25 122 THR A C 1
ATOM 953 O O . THR A 1 122 ? -26.486 -9.257 13.696 1.00 98.25 122 THR A O 1
ATOM 956 N N . ASN A 1 123 ? -24.596 -10.420 14.049 1.00 98.56 123 ASN A N 1
ATOM 957 C CA . ASN A 1 123 ? -23.949 -10.191 12.753 1.00 98.56 123 ASN A CA 1
ATOM 958 C C . ASN A 1 123 ? -23.546 -8.723 12.522 1.00 98.56 123 ASN A C 1
ATOM 960 O O . ASN A 1 123 ? -23.267 -8.329 11.383 1.00 98.56 123 ASN A O 1
ATOM 964 N N . GLU A 1 124 ? -23.494 -7.914 13.584 1.00 98.69 124 GLU A N 1
ATOM 965 C CA . GLU A 1 124 ? -22.974 -6.556 13.521 1.00 98.69 124 GLU A CA 1
ATOM 966 C C . GLU A 1 124 ? -21.455 -6.595 13.317 1.00 98.69 124 GLU A C 1
ATOM 968 O O . GLU A 1 124 ? -20.720 -7.271 14.030 1.00 98.69 124 GLU A O 1
ATOM 973 N N . ILE A 1 125 ? -20.972 -5.826 12.346 1.00 98.81 125 ILE A N 1
ATOM 974 C CA . ILE A 1 125 ? -19.563 -5.445 12.235 1.00 98.81 125 ILE A CA 1
ATOM 975 C C . ILE A 1 125 ? -19.393 -3.939 12.445 1.00 98.81 125 ILE A C 1
ATOM 977 O O . ILE A 1 125 ? -20.278 -3.146 12.088 1.00 98.81 125 ILE A O 1
ATOM 981 N N . ALA A 1 126 ? -18.237 -3.547 12.966 1.00 98.81 126 ALA A N 1
ATOM 982 C CA . ALA A 1 126 ? -17.833 -2.162 13.136 1.00 98.81 126 ALA A CA 1
ATOM 983 C C . ALA A 1 126 ? -16.348 -1.961 12.805 1.00 98.81 126 ALA A C 1
ATOM 985 O O . ALA A 1 126 ? -15.543 -2.888 12.905 1.00 98.81 126 ALA A O 1
ATOM 986 N N . MET A 1 127 ? -16.010 -0.733 12.422 1.00 98.75 127 MET A N 1
ATOM 987 C CA . MET A 1 127 ? -14.643 -0.262 12.220 1.00 98.75 127 MET A CA 1
ATOM 988 C C . MET A 1 127 ? -14.411 0.928 13.144 1.00 98.75 127 MET A C 1
ATOM 990 O O . MET A 1 127 ? -15.217 1.861 13.150 1.00 98.75 127 MET A O 1
ATOM 994 N N . TYR A 1 128 ? -13.360 0.869 13.954 1.00 98.69 128 TYR A N 1
ATOM 995 C CA . TYR A 1 128 ? -13.091 1.831 15.012 1.00 98.69 128 TYR A CA 1
ATOM 996 C C . TYR A 1 128 ? -11.660 2.349 14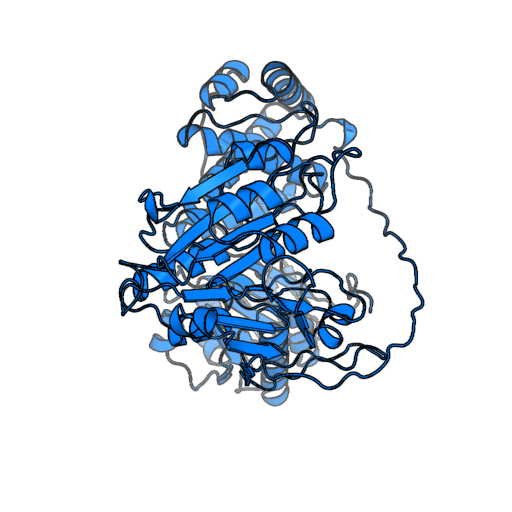.935 1.00 98.69 128 TYR A C 1
ATOM 998 O O . TYR A 1 128 ? -10.713 1.676 15.339 1.00 98.69 128 TYR A O 1
ATOM 1006 N N . GLU A 1 129 ? -11.505 3.568 14.436 1.00 98.62 129 GLU A N 1
ATOM 1007 C CA . GLU A 1 129 ? -10.235 4.281 14.484 1.00 98.62 129 GLU A CA 1
ATOM 1008 C C . GLU A 1 129 ? -10.099 4.980 15.829 1.00 98.62 129 GLU A C 1
ATOM 1010 O O . GLU A 1 129 ? -10.916 5.833 16.189 1.00 98.62 129 GLU A O 1
ATOM 1015 N N . LEU A 1 130 ? -9.065 4.597 16.575 1.00 98.12 130 LEU A N 1
ATOM 1016 C CA . LEU A 1 130 ? -8.808 5.073 17.927 1.00 98.12 130 LEU A CA 1
ATOM 1017 C C . LEU A 1 130 ? -7.496 5.864 17.957 1.00 98.12 130 LEU A C 1
ATOM 1019 O O . LEU A 1 130 ? -6.434 5.303 18.228 1.00 98.12 130 LEU A O 1
ATOM 1023 N N . GLY A 1 131 ? -7.592 7.170 17.691 1.00 97.50 131 GLY A N 1
ATOM 1024 C CA . GLY A 1 131 ? -6.561 8.153 18.026 1.00 97.50 131 GLY A CA 1
ATOM 1025 C C . GLY A 1 131 ? -6.485 8.395 19.535 1.00 97.50 131 GLY A C 1
ATOM 1026 O O . GLY A 1 131 ? -7.226 7.805 20.320 1.00 97.50 131 GLY A O 1
ATOM 1027 N N . THR A 1 132 ? -5.586 9.270 19.970 1.00 96.88 132 THR A N 1
ATOM 1028 C CA . THR A 1 132 ? -5.419 9.597 21.393 1.00 96.88 132 THR A CA 1
ATOM 1029 C C . THR A 1 132 ? -6.593 10.400 21.930 1.00 96.88 132 THR A C 1
ATOM 1031 O O . THR A 1 132 ? -7.098 10.088 23.007 1.00 96.88 132 THR A O 1
ATOM 1034 N N . ASN A 1 133 ? -7.033 11.415 21.183 1.00 96.19 133 ASN A N 1
ATOM 1035 C CA . ASN A 1 133 ? -8.074 12.359 21.597 1.00 96.19 133 ASN A CA 1
ATOM 1036 C C . ASN A 1 133 ? -9.348 12.247 20.744 1.00 96.19 133 ASN A C 1
ATOM 1038 O O . ASN A 1 133 ? -10.443 12.572 21.203 1.00 96.19 133 ASN A O 1
ATOM 1042 N N . HIS A 1 134 ? -9.211 11.785 19.508 1.00 97.44 134 HIS A N 1
ATOM 1043 C CA . HIS A 1 134 ? -10.242 11.657 18.500 1.00 97.44 134 HIS A CA 1
ATOM 1044 C C . HIS A 1 134 ? -10.420 10.200 18.124 1.00 97.44 134 HIS A C 1
ATOM 1046 O O . HIS A 1 134 ? -9.473 9.419 18.040 1.00 97.44 134 HIS A O 1
ATOM 1052 N N . THR A 1 135 ? -11.674 9.842 17.883 1.00 98.00 135 THR A N 1
ATOM 1053 C CA . THR A 1 135 ? -12.036 8.496 17.470 1.00 98.00 135 THR A CA 1
ATOM 1054 C C . THR A 1 135 ? -13.144 8.563 16.443 1.00 98.00 135 THR A C 1
ATOM 1056 O O . THR A 1 135 ? -13.950 9.501 16.448 1.00 98.00 135 THR A O 1
ATOM 1059 N N . LYS A 1 136 ? -13.209 7.548 15.589 1.00 98.44 136 LYS A N 1
ATOM 1060 C CA . LYS A 1 136 ? -14.292 7.393 14.631 1.00 98.44 136 LYS A CA 1
ATOM 1061 C C . LYS A 1 136 ? -14.751 5.948 14.604 1.00 98.44 136 LYS A C 1
ATOM 1063 O O . LYS A 1 136 ? -13.965 5.037 14.375 1.00 98.44 136 LYS A O 1
ATOM 1068 N N . LEU A 1 137 ? -16.042 5.759 14.850 1.00 98.69 137 LEU A N 1
ATOM 1069 C CA . LEU A 1 137 ? -16.715 4.470 14.791 1.00 98.69 137 LEU A CA 1
ATOM 1070 C C . LEU A 1 137 ? -17.690 4.479 13.613 1.00 98.69 137 LEU A C 1
ATOM 1072 O O . LEU A 1 137 ? -18.530 5.377 13.527 1.00 98.69 137 LEU A O 1
ATOM 1076 N N . TRP A 1 138 ? -17.580 3.484 12.738 1.00 98.69 138 TRP A N 1
ATOM 1077 C CA . TRP A 1 138 ? -18.581 3.166 11.721 1.00 98.69 138 TRP A CA 1
ATOM 1078 C C . TRP A 1 138 ? -19.243 1.841 12.077 1.00 98.69 138 TRP A C 1
ATOM 1080 O O . TRP A 1 138 ? -18.550 0.863 12.376 1.00 98.69 138 TRP A O 1
ATOM 1090 N N . ARG A 1 139 ? -20.578 1.789 12.042 1.00 98.50 139 ARG A N 1
ATOM 1091 C CA . ARG A 1 139 ? -21.350 0.594 12.412 1.00 98.50 139 ARG A CA 1
ATOM 1092 C C . ARG A 1 139 ? -22.284 0.140 11.305 1.00 98.50 139 ARG A C 1
ATOM 1094 O O . ARG A 1 139 ? -23.100 0.902 10.790 1.00 98.50 139 ARG A O 1
ATOM 1101 N N . SER A 1 140 ? -22.238 -1.159 11.027 1.00 98.56 140 SER A N 1
ATOM 1102 C CA . SER A 1 140 ? -23.197 -1.802 10.123 1.00 98.56 140 SER A CA 1
ATOM 1103 C C . SER A 1 140 ? -24.645 -1.693 10.615 1.00 98.56 140 SER A C 1
ATOM 1105 O O . SER A 1 140 ? -25.540 -1.472 9.804 1.00 98.56 140 SER A O 1
ATOM 1107 N N . SER A 1 141 ? -24.881 -1.744 11.933 1.00 98.12 141 SER A N 1
ATOM 1108 C CA . SER A 1 141 ? -26.210 -1.559 12.546 1.00 98.12 141 SER A CA 1
ATOM 1109 C C . SER A 1 141 ? -26.815 -0.172 12.298 1.00 98.12 141 SER A C 1
ATOM 1111 O O . SER A 1 141 ? -28.031 -0.003 12.365 1.00 98.12 141 SER A O 1
ATOM 1113 N N . LYS A 1 142 ? -25.972 0.816 11.979 1.00 98.12 142 LYS A N 1
ATOM 1114 C CA . LYS A 1 142 ? -26.362 2.188 11.636 1.00 98.12 142 LYS A CA 1
ATOM 1115 C C . LYS A 1 142 ? -26.309 2.463 10.132 1.00 98.12 142 LYS A C 1
ATOM 1117 O O . LYS A 1 142 ? -26.528 3.597 9.719 1.00 98.12 142 LYS A O 1
ATOM 1122 N N . ASN A 1 143 ? -26.036 1.438 9.318 1.00 97.56 143 ASN A N 1
ATOM 1123 C CA . ASN A 1 143 ? -25.836 1.555 7.874 1.00 97.56 143 ASN A CA 1
ATOM 1124 C C . ASN A 1 143 ? -24.764 2.602 7.502 1.00 97.56 143 ASN A C 1
ATOM 1126 O O . ASN A 1 143 ? -24.887 3.320 6.510 1.00 97.56 143 ASN A O 1
ATOM 1130 N N . GLU A 1 144 ? -23.724 2.714 8.325 1.00 98.00 144 GLU A N 1
ATOM 1131 C CA . GLU A 1 144 ? -22.591 3.602 8.087 1.00 98.00 144 GLU A CA 1
ATOM 1132 C C . GLU A 1 144 ? -21.533 2.826 7.309 1.00 98.00 144 GLU A C 1
ATOM 1134 O O . GLU A 1 144 ? -21.139 1.754 7.738 1.00 98.00 144 GLU A O 1
ATOM 1139 N N . TRP A 1 145 ? -21.060 3.338 6.175 1.00 97.62 145 TRP A N 1
ATOM 1140 C CA . TRP A 1 145 ? -20.055 2.646 5.363 1.00 97.62 145 TRP A CA 1
ATOM 1141 C C . TRP A 1 145 ? -19.020 3.641 4.866 1.00 97.62 145 TRP A C 1
ATOM 1143 O O . TRP A 1 145 ? -19.366 4.720 4.382 1.00 97.62 145 TRP A O 1
ATOM 1153 N N . PHE A 1 146 ? -17.744 3.287 4.982 1.00 96.12 146 PHE A N 1
ATOM 1154 C CA . PHE A 1 146 ? -16.672 4.072 4.389 1.00 96.12 146 PHE A CA 1
ATOM 1155 C C . PHE A 1 146 ? -16.440 3.632 2.939 1.00 96.12 146 PHE A C 1
ATOM 1157 O O . PHE A 1 146 ? -16.446 2.442 2.653 1.00 96.12 146 PHE A O 1
ATOM 1164 N N . GLY A 1 147 ? -16.211 4.580 2.027 1.00 90.56 147 GLY A N 1
ATOM 1165 C CA . GLY A 1 147 ? -15.796 4.271 0.653 1.00 90.56 147 GLY A CA 1
ATOM 1166 C C . GLY A 1 147 ? -16.835 3.548 -0.213 1.00 90.56 147 GLY A C 1
ATOM 1167 O O . GLY A 1 147 ? -16.436 2.834 -1.125 1.00 90.56 147 GLY A O 1
ATOM 1168 N N . ASP A 1 148 ? -18.133 3.727 0.065 1.00 92.12 148 ASP A N 1
ATOM 1169 C CA . ASP A 1 148 ? -19.249 3.107 -0.677 1.00 92.12 148 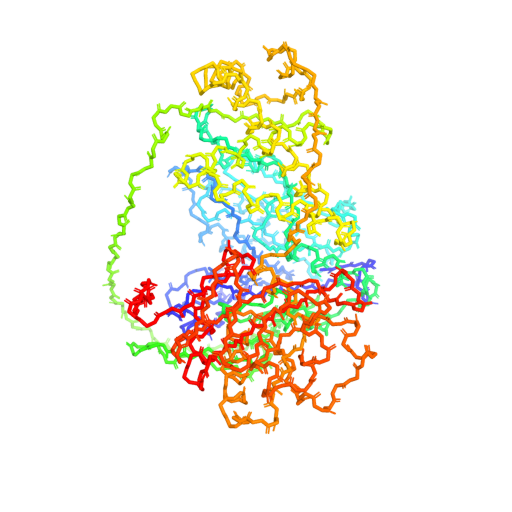ASP A CA 1
ATOM 1170 C C . ASP A 1 148 ? -19.180 1.566 -0.741 1.00 92.12 148 ASP A C 1
ATOM 1172 O O . ASP A 1 148 ? -19.443 0.935 -1.764 1.00 92.12 148 ASP A O 1
ATOM 1176 N N . THR A 1 149 ? -18.814 0.935 0.381 1.00 97.25 149 THR A N 1
ATOM 1177 C CA . THR A 1 149 ? -18.745 -0.529 0.510 1.00 97.25 149 THR A CA 1
ATOM 1178 C C . THR A 1 149 ? -19.792 -1.078 1.490 1.00 97.25 149 THR A C 1
ATOM 1180 O O . THR A 1 149 ? -19.439 -1.570 2.568 1.00 97.25 149 THR A O 1
ATOM 1183 N N . PRO A 1 150 ? -21.101 -1.021 1.173 1.00 98.19 150 PRO A N 1
ATOM 1184 C CA . PRO A 1 150 ? -22.136 -1.531 2.068 1.00 98.19 150 PRO A CA 1
ATOM 1185 C C . PRO A 1 150 ? -21.898 -2.999 2.447 1.00 98.19 150 PRO A C 1
ATOM 1187 O O . PRO A 1 150 ? -21.702 -3.860 1.585 1.00 98.19 150 PRO A O 1
ATOM 1190 N N . GLY A 1 151 ? -21.911 -3.286 3.751 1.00 98.31 151 GLY A N 1
ATOM 1191 C CA . GLY A 1 151 ? -21.642 -4.616 4.306 1.00 98.31 151 GLY A CA 1
ATOM 1192 C C . GLY A 1 151 ? -20.158 -4.952 4.489 1.00 98.31 151 GLY A C 1
ATOM 1193 O O . GLY A 1 151 ? -19.839 -6.067 4.905 1.00 98.31 151 GLY A O 1
ATOM 1194 N N . PHE A 1 152 ? -19.226 -4.044 4.190 1.00 98.62 152 PHE A N 1
ATOM 1195 C CA . PHE A 1 152 ? -17.798 -4.355 4.171 1.00 98.62 152 PHE A CA 1
ATOM 1196 C C . PHE A 1 152 ? -16.942 -3.237 4.772 1.00 98.62 152 PHE A C 1
ATOM 1198 O O . PHE A 1 152 ? -17.117 -2.065 4.459 1.00 98.62 152 PHE A O 1
ATOM 1205 N N . TYR A 1 153 ? -15.985 -3.633 5.610 1.00 98.62 153 TYR A N 1
ATOM 1206 C CA . TYR A 1 153 ? -14.922 -2.784 6.141 1.00 98.62 153 TYR A CA 1
ATOM 1207 C C . TYR A 1 153 ? -13.584 -3.472 5.905 1.00 98.62 153 TYR A C 1
ATOM 1209 O O . TYR A 1 153 ? -13.521 -4.705 5.919 1.00 98.62 153 TYR A O 1
ATOM 1217 N N . TRP A 1 154 ? -12.528 -2.681 5.735 1.00 98.06 154 TRP A N 1
ATOM 1218 C CA . TRP A 1 154 ? -11.163 -3.178 5.615 1.00 98.06 154 TRP A CA 1
ATOM 1219 C C . TRP A 1 154 ? -10.203 -2.341 6.457 1.00 98.06 154 TRP A C 1
ATOM 1221 O O . TRP A 1 154 ? -10.268 -1.110 6.442 1.00 98.06 154 TRP A O 1
ATOM 1231 N N . GLY A 1 155 ? -9.286 -3.040 7.129 1.00 96.69 155 GLY A N 1
ATOM 1232 C CA . GLY A 1 155 ? -8.103 -2.461 7.754 1.00 96.69 155 GLY A CA 1
ATOM 1233 C C . GLY A 1 155 ? -6.856 -2.738 6.921 1.00 96.69 155 GLY A C 1
ATOM 1234 O O . GLY A 1 155 ? -6.697 -3.829 6.365 1.00 96.69 155 GLY A O 1
ATOM 1235 N N . ASN A 1 156 ? -5.995 -1.737 6.759 1.00 96.62 156 ASN A N 1
ATOM 1236 C CA . ASN A 1 156 ? -4.760 -1.854 5.975 1.00 96.62 156 ASN A CA 1
ATOM 1237 C C . ASN A 1 156 ? -3.718 -0.774 6.323 1.00 96.62 156 ASN A C 1
ATOM 1239 O O . ASN A 1 156 ? -2.990 -0.302 5.437 1.00 96.62 156 ASN A O 1
ATOM 1243 N N . ASN A 1 157 ? -3.623 -0.398 7.600 1.00 96.56 157 ASN A N 1
ATOM 1244 C CA . ASN A 1 157 ? -2.663 0.593 8.097 1.00 96.56 157 ASN A CA 1
ATOM 1245 C C . ASN A 1 157 ? -2.819 1.991 7.442 1.00 96.56 157 ASN A C 1
ATOM 1247 O O . ASN A 1 157 ? -1.831 2.710 7.263 1.00 96.56 157 ASN A O 1
ATOM 1251 N N . ASN A 1 158 ? -4.038 2.368 7.036 1.00 96.69 158 ASN A N 1
ATOM 1252 C CA . ASN A 1 158 ? -4.347 3.656 6.406 1.00 96.69 158 ASN A CA 1
ATOM 1253 C C . ASN A 1 158 ? -5.626 4.257 7.012 1.00 96.69 158 ASN A C 1
ATOM 1255 O O . ASN A 1 158 ? -6.732 3.874 6.629 1.00 96.69 158 ASN A O 1
ATOM 1259 N N . ALA A 1 159 ? -5.455 5.187 7.954 1.00 96.94 159 ALA A N 1
ATOM 1260 C CA . ALA A 1 159 ? -6.565 5.823 8.655 1.00 96.94 159 ALA A CA 1
ATOM 1261 C C . ALA A 1 159 ? -7.405 6.713 7.724 1.00 96.94 159 ALA A C 1
ATOM 1263 O O . ALA A 1 159 ? -6.890 7.491 6.915 1.00 96.94 159 ALA A O 1
ATOM 1264 N N . LYS A 1 160 ? -8.718 6.585 7.861 1.00 97.12 160 LYS A N 1
ATOM 1265 C CA . LYS A 1 160 ? -9.784 7.115 7.017 1.00 97.12 160 LYS A CA 1
ATOM 1266 C C . LYS A 1 160 ? -10.359 8.409 7.576 1.00 97.12 160 LYS A C 1
ATOM 1268 O O . LYS A 1 160 ? -10.741 9.283 6.796 1.00 97.12 160 LYS A O 1
ATOM 1273 N N . ASP A 1 161 ? -10.429 8.550 8.897 1.00 97.88 161 ASP A N 1
ATOM 1274 C CA . ASP A 1 161 ? -10.978 9.731 9.553 1.00 97.88 161 ASP A CA 1
ATOM 1275 C C . ASP A 1 161 ? -9.972 10.889 9.598 1.00 97.88 161 ASP A C 1
ATOM 1277 O O . ASP A 1 161 ? -8.809 10.746 9.985 1.00 97.88 161 ASP A O 1
ATOM 1281 N N . LEU A 1 162 ? -10.430 12.082 9.209 1.00 96.81 162 LEU A N 1
ATOM 1282 C CA . LEU A 1 162 ? -9.584 13.272 9.190 1.00 96.81 162 LEU A CA 1
ATOM 1283 C C . LEU A 1 162 ? -9.190 13.724 10.602 1.00 96.81 162 LEU A C 1
ATOM 1285 O O . LEU A 1 162 ? -8.055 14.149 10.786 1.00 96.81 162 LEU A O 1
ATOM 1289 N N . ALA A 1 163 ? -10.083 13.648 11.593 1.00 97.12 163 ALA A N 1
ATOM 1290 C CA . ALA A 1 163 ? -9.772 14.092 12.951 1.00 97.12 163 ALA A CA 1
ATOM 1291 C C . ALA A 1 163 ? -8.709 13.198 13.600 1.00 97.12 163 ALA A C 1
ATOM 1293 O O . ALA A 1 163 ? -7.812 13.713 14.263 1.00 97.12 163 ALA A O 1
ATOM 1294 N N . VAL A 1 164 ? -8.750 11.889 13.333 1.00 97.44 164 VAL A N 1
ATOM 1295 C CA . VAL A 1 164 ? -7.682 10.957 13.730 1.00 97.44 164 VAL A CA 1
ATOM 1296 C C . VAL A 1 164 ? -6.373 11.280 13.003 1.00 97.44 164 VAL A C 1
ATOM 1298 O O . VAL A 1 164 ? -5.332 11.406 13.645 1.00 97.44 164 VAL A O 1
ATOM 1301 N N . ASN A 1 165 ? -6.412 11.494 11.682 1.00 96.69 165 ASN A N 1
ATOM 1302 C CA . ASN A 1 165 ? -5.221 11.842 10.897 1.00 96.69 165 ASN A CA 1
ATOM 1303 C C . ASN A 1 165 ? -4.556 13.158 11.348 1.00 96.69 165 ASN A C 1
ATOM 1305 O O . ASN A 1 165 ? -3.330 13.279 11.305 1.00 96.69 165 ASN A O 1
ATOM 1309 N N . LEU A 1 166 ? -5.335 14.144 11.807 1.00 95.81 166 LEU A N 1
ATOM 1310 C CA . LEU A 1 166 ? -4.813 15.425 12.303 1.00 95.81 166 LEU A CA 1
ATOM 1311 C C . LEU A 1 166 ? -3.946 15.269 13.558 1.00 95.81 166 LEU A C 1
ATOM 1313 O O . LEU A 1 166 ? -3.043 16.075 13.782 1.00 95.81 166 LEU A O 1
ATOM 1317 N N . GLU A 1 167 ? -4.149 14.214 14.346 1.00 95.31 167 GLU A N 1
ATOM 1318 C CA . GLU A 1 167 ? -3.316 13.951 15.519 1.00 95.31 167 GLU A CA 1
ATOM 1319 C C . GLU A 1 167 ? -1.872 13.585 15.173 1.00 95.31 167 GLU A C 1
ATOM 1321 O O . GLU A 1 167 ? -0.979 13.733 16.005 1.00 95.31 167 GLU A O 1
ATOM 1326 N N . TYR A 1 168 ? -1.611 13.142 13.943 1.00 91.44 168 TYR A N 1
ATOM 1327 C CA . TYR A 1 168 ? -0.269 12.791 13.481 1.00 91.44 168 TYR A CA 1
ATOM 1328 C C . TYR A 1 168 ? 0.649 13.999 13.292 1.00 91.44 168 TYR A C 1
ATOM 1330 O O . TYR A 1 168 ? 1.866 13.827 13.158 1.00 91.44 168 TYR A O 1
ATOM 1338 N N . HIS A 1 169 ? 0.070 15.203 13.287 1.00 90.50 169 HIS A N 1
ATOM 1339 C CA . HIS A 1 169 ? 0.748 16.480 13.079 1.00 90.50 169 HIS A CA 1
ATOM 1340 C C . HIS A 1 169 ? 0.406 17.493 14.176 1.00 90.50 169 HIS A C 1
ATOM 1342 O O . HIS A 1 169 ? -0.132 18.566 13.892 1.00 90.50 169 HIS A O 1
ATOM 1348 N N . PRO A 1 170 ? 0.735 17.190 15.446 1.00 86.44 170 PRO A N 1
ATOM 1349 C CA . PRO A 1 170 ? 0.341 18.031 16.572 1.00 86.44 170 PRO A CA 1
ATOM 1350 C C . PRO A 1 170 ? 1.114 19.357 16.626 1.00 86.44 170 PRO A C 1
ATOM 1352 O O . PRO A 1 170 ? 0.653 20.302 17.262 1.00 86.44 170 PRO A O 1
ATOM 1355 N N . ASP A 1 171 ? 2.288 19.447 15.982 1.00 91.44 171 ASP A N 1
ATOM 1356 C CA . ASP A 1 171 ? 3.056 20.692 15.902 1.00 91.44 171 ASP A CA 1
ATOM 1357 C C . ASP A 1 171 ? 2.545 21.561 14.737 1.00 91.44 171 ASP A C 1
ATOM 1359 O O . ASP A 1 171 ? 2.782 21.224 13.571 1.00 91.44 171 ASP A O 1
ATOM 1363 N N . PRO A 1 172 ? 1.918 22.724 15.003 1.00 90.81 172 PRO A N 1
ATOM 1364 C CA . PRO A 1 172 ? 1.511 23.662 13.958 1.00 90.81 172 PRO A CA 1
ATOM 1365 C C . PRO A 1 172 ? 2.703 24.286 13.212 1.00 90.81 172 PRO A C 1
ATOM 1367 O O . PRO A 1 172 ? 2.511 25.041 12.263 1.00 90.81 172 PRO A O 1
ATOM 1370 N N . ARG A 1 173 ? 3.946 24.032 13.626 1.00 90.69 173 ARG A N 1
ATOM 1371 C CA . ARG A 1 173 ? 5.173 24.445 12.926 1.00 90.69 173 ARG A CA 1
ATOM 1372 C C . ARG A 1 173 ? 5.963 23.255 12.373 1.00 90.69 173 ARG A C 1
ATOM 1374 O O . ARG A 1 173 ? 7.113 23.446 11.970 1.00 90.69 173 ARG A O 1
ATOM 1381 N N . GLY A 1 174 ? 5.358 22.066 12.354 1.00 90.38 174 GLY A N 1
ATOM 1382 C CA . GLY A 1 174 ? 5.932 20.862 11.764 1.00 90.38 174 GLY A CA 1
ATOM 1383 C C . GLY A 1 174 ? 6.166 20.990 10.257 1.00 90.38 174 GLY A C 1
ATOM 1384 O O . GLY A 1 174 ? 5.828 21.999 9.634 1.00 90.38 174 GLY A O 1
ATOM 1385 N N . GLU A 1 175 ? 6.775 19.965 9.669 1.00 92.31 175 GLU A N 1
ATOM 1386 C CA . GLU A 1 175 ? 6.937 19.887 8.216 1.00 92.31 175 GLU A CA 1
ATOM 1387 C C . GLU A 1 175 ? 5.563 19.759 7.529 1.00 92.31 175 GLU A C 1
ATOM 1389 O O . GLU A 1 175 ? 4.665 19.120 8.083 1.00 92.31 175 GLU A O 1
ATOM 1394 N N . PRO A 1 176 ? 5.372 20.343 6.334 1.00 92.62 176 PRO A N 1
ATOM 1395 C CA . PRO A 1 176 ? 4.129 20.188 5.591 1.00 92.62 176 PRO A CA 1
ATOM 1396 C C . PRO A 1 176 ? 3.924 18.728 5.158 1.00 92.62 176 PRO A C 1
ATOM 1398 O O . PRO A 1 176 ? 4.818 18.101 4.587 1.00 92.62 176 PRO A O 1
ATOM 1401 N N . GLU A 1 177 ? 2.713 18.214 5.363 1.00 92.44 177 GLU A N 1
ATOM 1402 C CA . GLU A 1 177 ? 2.264 16.907 4.878 1.00 92.44 177 GLU A CA 1
ATOM 1403 C C . GLU A 1 177 ? 0.819 17.010 4.372 1.00 92.44 177 GLU A C 1
ATOM 1405 O O . GLU A 1 177 ? 0.035 17.819 4.872 1.00 92.44 177 GLU A O 1
ATOM 1410 N N . TYR A 1 178 ? 0.453 16.189 3.386 1.00 95.56 178 TYR A N 1
ATOM 1411 C CA . TYR A 1 178 ? -0.949 16.008 3.021 1.00 95.56 178 TYR A CA 1
ATOM 1412 C C . TYR A 1 178 ? -1.619 15.050 4.015 1.00 95.56 178 TYR A C 1
ATOM 1414 O O . TYR A 1 178 ? -1.330 13.858 4.022 1.00 95.56 178 TYR A O 1
ATOM 1422 N N . ILE A 1 179 ? -2.494 15.591 4.862 1.00 95.31 179 ILE A N 1
ATOM 1423 C CA . ILE A 1 179 ? -3.117 14.878 5.991 1.00 95.31 179 ILE A CA 1
ATOM 1424 C C . ILE A 1 179 ? -4.394 14.096 5.624 1.00 95.31 179 ILE A C 1
ATOM 1426 O O . ILE A 1 179 ? -4.589 13.020 6.189 1.00 95.31 179 ILE A O 1
ATOM 1430 N N . PRO A 1 180 ? -5.294 14.583 4.740 1.00 96.25 180 PRO A N 1
ATOM 1431 C CA . PRO A 1 180 ? -6.527 13.856 4.434 1.00 96.25 180 PRO A CA 1
ATOM 1432 C C . PRO A 1 180 ? -6.290 12.453 3.860 1.00 96.25 180 PRO A C 1
ATOM 1434 O O . PRO A 1 180 ? -5.264 12.190 3.235 1.00 96.25 180 PRO A O 1
ATOM 1437 N N . TYR A 1 181 ? -7.284 11.570 4.017 1.00 96.31 181 TYR A N 1
ATOM 1438 C CA . TYR A 1 181 ? -7.230 10.211 3.478 1.00 96.31 181 TYR A CA 1
ATOM 1439 C C . TYR A 1 181 ? -6.963 10.214 1.969 1.00 96.31 181 TYR A C 1
ATOM 1441 O O . TYR A 1 181 ? -7.648 10.881 1.189 1.00 96.31 181 TYR A O 1
ATOM 1449 N N . VAL A 1 182 ? -5.994 9.394 1.569 1.00 95.38 182 VAL A N 1
ATOM 1450 C CA . VAL A 1 182 ? -5.741 9.013 0.181 1.00 95.38 182 VAL A CA 1
ATOM 1451 C C . VAL A 1 182 ? -5.692 7.490 0.153 1.00 95.38 182 VAL A C 1
ATOM 1453 O O . VAL A 1 182 ? -4.935 6.903 0.938 1.00 95.38 182 VAL A O 1
ATOM 1456 N N . PRO A 1 183 ? -6.466 6.821 -0.719 1.00 95.31 183 PRO A N 1
ATOM 1457 C CA . PRO A 1 183 ? -6.364 5.377 -0.844 1.00 95.31 183 PRO A CA 1
ATOM 1458 C C . PRO A 1 183 ? -4.941 4.984 -1.250 1.00 95.31 183 PRO A C 1
ATOM 1460 O O . PRO A 1 183 ? -4.256 5.691 -1.985 1.00 95.31 183 PRO A O 1
ATOM 1463 N N . ARG A 1 184 ? -4.477 3.842 -0.759 1.00 93.06 184 ARG A N 1
ATOM 1464 C CA . ARG A 1 184 ? -3.214 3.211 -1.145 1.00 93.06 184 ARG A CA 1
ATOM 1465 C C . ARG A 1 184 ? -3.505 1.934 -1.923 1.00 93.06 184 ARG A C 1
ATOM 1467 O O . ARG A 1 184 ? -4.648 1.507 -2.058 1.00 93.06 184 ARG A O 1
ATOM 1474 N N . ILE A 1 185 ? -2.458 1.284 -2.427 1.00 92.06 185 ILE A N 1
ATOM 1475 C CA . ILE A 1 185 ? -2.606 0.105 -3.293 1.00 92.06 185 ILE A CA 1
ATOM 1476 C C . ILE A 1 185 ? -3.426 -1.027 -2.643 1.00 92.06 185 ILE A C 1
ATOM 1478 O O . ILE A 1 185 ? -4.190 -1.703 -3.325 1.00 92.06 185 ILE A O 1
ATOM 1482 N N . ARG A 1 186 ? -3.332 -1.197 -1.314 1.00 95.25 186 ARG A N 1
ATOM 1483 C CA . ARG A 1 186 ? -4.155 -2.167 -0.576 1.00 95.25 186 ARG A CA 1
ATOM 1484 C C . ARG A 1 186 ? -5.612 -1.732 -0.429 1.00 95.25 186 ARG A C 1
ATOM 1486 O O . ARG A 1 186 ? -6.467 -2.604 -0.382 1.00 95.25 186 ARG A O 1
ATOM 1493 N N . ASP A 1 187 ? -5.906 -0.431 -0.351 1.00 97.44 187 ASP A N 1
ATOM 1494 C CA . ASP A 1 187 ? -7.291 0.065 -0.333 1.00 97.44 187 ASP A CA 1
ATOM 1495 C C . ASP A 1 187 ? -7.984 -0.294 -1.646 1.00 97.44 187 ASP A C 1
ATOM 1497 O O . ASP A 1 187 ? -9.043 -0.915 -1.630 1.00 97.44 187 ASP A O 1
ATOM 1501 N N . LEU A 1 188 ? -7.339 0.008 -2.779 1.00 95.25 188 LEU A N 1
ATOM 1502 C CA . LEU A 1 188 ? -7.884 -0.334 -4.094 1.00 95.25 188 LEU A CA 1
ATOM 1503 C C . LEU A 1 188 ? -8.015 -1.850 -4.284 1.00 95.25 188 LEU A C 1
ATOM 1505 O O . LEU A 1 188 ? -9.007 -2.300 -4.845 1.00 95.25 188 LEU A O 1
ATOM 1509 N N . ALA A 1 189 ? -7.059 -2.646 -3.788 1.00 95.50 189 ALA A N 1
ATOM 1510 C CA . ALA A 1 189 ? -7.149 -4.106 -3.844 1.00 95.50 189 ALA A CA 1
ATOM 1511 C C . ALA A 1 189 ? -8.343 -4.646 -3.037 1.00 95.50 189 ALA A C 1
ATOM 1513 O O . ALA A 1 189 ? -9.067 -5.516 -3.520 1.00 95.50 189 ALA A O 1
ATOM 1514 N N . TRP A 1 190 ? -8.585 -4.112 -1.834 1.00 97.62 190 TRP A N 1
ATOM 1515 C CA . TRP A 1 190 ? -9.766 -4.460 -1.043 1.00 97.62 190 TRP A CA 1
ATOM 1516 C C . TRP A 1 190 ? -11.066 -4.056 -1.738 1.00 97.62 190 TRP A C 1
ATOM 1518 O O . TRP A 1 190 ? -11.997 -4.858 -1.792 1.00 97.62 190 TRP A O 1
ATOM 1528 N N . GLN A 1 191 ? -11.123 -2.849 -2.301 1.00 96.88 191 GLN A N 1
ATOM 1529 C CA . GLN A 1 191 ? -12.295 -2.339 -3.014 1.00 96.88 191 GLN A CA 1
ATOM 1530 C C . GLN A 1 191 ? -12.595 -3.133 -4.292 1.00 96.88 191 GLN A C 1
ATOM 1532 O O . GLN A 1 191 ? -13.752 -3.459 -4.545 1.00 96.88 191 GLN A O 1
ATOM 1537 N N . ASP A 1 192 ? -11.575 -3.495 -5.070 1.00 95.56 192 ASP A N 1
ATOM 1538 C CA . ASP A 1 192 ? -11.720 -4.322 -6.271 1.00 95.56 192 ASP A CA 1
ATOM 1539 C C . ASP A 1 192 ? -12.193 -5.742 -5.925 1.00 95.56 192 ASP A C 1
ATOM 1541 O O . ASP A 1 192 ? -13.158 -6.239 -6.514 1.00 95.56 192 ASP A O 1
ATOM 1545 N N . LEU A 1 193 ? -11.589 -6.378 -4.911 1.00 97.12 193 LEU A N 1
ATOM 1546 C CA . LEU A 1 193 ? -12.049 -7.681 -4.426 1.00 97.12 193 LEU A CA 1
ATOM 1547 C C . LEU A 1 193 ? -13.487 -7.612 -3.911 1.00 97.12 193 LEU A C 1
ATOM 1549 O O . LEU A 1 193 ? -14.286 -8.490 -4.241 1.00 97.12 193 LEU A O 1
ATOM 1553 N N . TYR A 1 194 ? -13.836 -6.576 -3.148 1.00 98.06 194 TYR A N 1
ATOM 1554 C CA . TYR A 1 194 ? -15.206 -6.345 -2.704 1.00 98.06 194 TYR A CA 1
ATOM 1555 C C . TYR A 1 194 ? -16.158 -6.204 -3.898 1.00 98.06 194 TYR A C 1
ATOM 1557 O O . TYR A 1 194 ? -17.147 -6.928 -3.970 1.00 98.06 194 TYR A O 1
ATOM 1565 N N . ALA A 1 195 ? -15.848 -5.347 -4.874 1.00 97.06 195 ALA A N 1
ATOM 1566 C CA . ALA A 1 195 ? -16.705 -5.100 -6.032 1.00 97.06 195 ALA A CA 1
ATOM 1567 C C . ALA A 1 195 ? -16.988 -6.378 -6.840 1.00 97.06 195 ALA A C 1
ATOM 1569 O O . ALA A 1 195 ? -18.119 -6.595 -7.275 1.00 97.06 195 ALA A O 1
ATOM 1570 N N . ARG A 1 196 ? -15.986 -7.254 -6.991 1.00 97.31 196 ARG A N 1
ATOM 1571 C CA . ARG A 1 196 ? -16.117 -8.536 -7.707 1.00 97.31 196 ARG A CA 1
ATOM 1572 C C . ARG A 1 196 ? -16.886 -9.605 -6.932 1.00 97.31 196 ARG A C 1
ATOM 1574 O O . ARG A 1 196 ? -17.415 -10.523 -7.551 1.00 97.31 196 ARG A O 1
ATOM 1581 N N . ASN A 1 197 ? -16.929 -9.513 -5.602 1.00 98.12 197 ASN A N 1
ATOM 1582 C CA . ASN A 1 197 ? -17.455 -10.573 -4.738 1.00 98.12 197 ASN A CA 1
ATOM 1583 C C . ASN A 1 197 ? -18.636 -10.137 -3.865 1.00 98.12 197 ASN A C 1
ATOM 1585 O O . ASN A 1 197 ? -19.121 -10.949 -3.079 1.00 98.12 197 ASN A O 1
ATOM 1589 N N . ARG A 1 198 ? -19.119 -8.890 -3.966 1.00 97.19 198 ARG A N 1
ATOM 1590 C CA . ARG A 1 198 ? -20.223 -8.408 -3.125 1.00 97.19 198 ARG A CA 1
ATOM 1591 C C . ARG A 1 198 ? -21.438 -9.336 -3.262 1.00 97.19 198 ARG A C 1
ATOM 1593 O O . ARG A 1 198 ? -21.827 -9.705 -4.369 1.00 97.19 198 ARG A O 1
ATOM 1600 N N . GLY A 1 199 ? -22.023 -9.708 -2.131 1.00 98.06 199 GLY A N 1
ATOM 1601 C CA . GLY A 1 199 ? -23.124 -10.670 -2.040 1.00 98.06 199 GLY A CA 1
ATOM 1602 C C . GLY A 1 199 ? -22.687 -12.137 -2.101 1.00 98.06 199 GLY A C 1
ATOM 1603 O O . GLY A 1 199 ? -23.529 -13.015 -1.987 1.00 98.06 199 GLY A O 1
ATOM 1604 N N . ASN A 1 200 ? -21.390 -12.417 -2.262 1.00 98.31 200 ASN A N 1
ATOM 1605 C CA . ASN A 1 200 ? -20.821 -13.766 -2.328 1.00 98.31 200 ASN A CA 1
ATOM 1606 C C . ASN A 1 200 ? -19.644 -13.968 -1.357 1.00 98.31 200 ASN A C 1
ATOM 1608 O O . ASN A 1 200 ? -18.983 -15.001 -1.416 1.00 98.31 200 ASN A O 1
ATOM 1612 N N . ILE A 1 201 ? -19.360 -13.005 -0.470 1.00 98.62 201 ILE A N 1
ATOM 1613 C CA . ILE A 1 201 ? -18.244 -13.109 0.479 1.00 98.62 201 ILE A CA 1
ATOM 1614 C C . ILE A 1 201 ? -18.522 -14.216 1.513 1.00 98.62 201 ILE A C 1
ATOM 1616 O O . ILE A 1 201 ? -19.557 -14.195 2.183 1.00 98.62 201 ILE A O 1
ATOM 1620 N N . ASP A 1 202 ? -17.575 -15.149 1.638 1.00 97.62 202 ASP A N 1
ATOM 1621 C CA . ASP A 1 202 ? -17.517 -16.272 2.587 1.00 97.62 202 ASP A CA 1
ATOM 1622 C C . ASP A 1 202 ? -16.048 -16.579 2.984 1.00 97.62 202 ASP A C 1
ATOM 1624 O O . ASP A 1 202 ? -15.155 -15.760 2.743 1.00 97.62 202 ASP A O 1
ATOM 1628 N N . GLU A 1 203 ? -15.747 -17.740 3.587 1.00 96.06 203 GLU A N 1
ATOM 1629 C CA . GLU A 1 203 ? -14.360 -18.075 3.969 1.00 96.06 203 GLU A CA 1
ATOM 1630 C C . GLU A 1 203 ? -13.410 -18.174 2.769 1.00 96.06 203 GLU A C 1
ATOM 1632 O O . GLU A 1 203 ? -12.235 -17.818 2.885 1.00 96.06 203 GLU A O 1
ATOM 1637 N N . GLN A 1 204 ? -13.904 -18.590 1.598 1.00 96.88 204 GLN A N 1
ATOM 1638 C CA . GLN A 1 204 ? -13.086 -18.689 0.388 1.00 96.88 204 GLN A CA 1
ATOM 1639 C C . GLN A 1 204 ? -12.645 -17.309 -0.093 1.00 96.88 204 GLN A C 1
ATOM 1641 O O . GLN A 1 204 ? -11.508 -17.151 -0.544 1.00 96.88 204 GLN A O 1
ATOM 1646 N N . PHE A 1 205 ? -13.500 -16.292 0.063 1.00 98.06 205 PHE A N 1
ATOM 1647 C CA . PHE A 1 205 ? -13.103 -14.904 -0.164 1.00 98.06 205 PHE A CA 1
ATOM 1648 C C . PHE A 1 205 ? -11.942 -14.494 0.750 1.00 98.06 205 PHE A C 1
ATOM 1650 O O . PHE A 1 205 ? -10.979 -13.892 0.275 1.00 98.06 205 PHE A O 1
ATOM 1657 N N . ALA A 1 206 ? -11.993 -14.839 2.041 1.00 97.12 206 ALA A N 1
ATOM 1658 C CA . ALA A 1 206 ? -10.922 -14.497 2.976 1.00 97.12 206 ALA A CA 1
ATOM 1659 C C . ALA A 1 206 ? -9.600 -15.199 2.612 1.00 97.12 206 ALA A C 1
ATOM 1661 O O . ALA A 1 206 ? -8.552 -14.554 2.568 1.00 97.12 206 ALA A O 1
ATOM 1662 N N . PHE A 1 207 ? -9.644 -16.488 2.257 1.00 97.44 207 PHE A N 1
ATOM 1663 C CA . PHE A 1 207 ? -8.462 -17.227 1.797 1.00 97.44 207 PHE A CA 1
ATOM 1664 C C . PHE A 1 207 ? -7.889 -16.662 0.495 1.00 97.44 207 PHE A C 1
ATOM 1666 O O . PHE A 1 207 ? -6.671 -16.569 0.347 1.00 97.44 207 PHE A O 1
ATOM 1673 N N . LEU A 1 208 ? -8.750 -16.256 -0.446 1.00 96.94 208 LEU A N 1
ATOM 1674 C CA . LEU A 1 208 ? -8.336 -15.567 -1.666 1.00 96.94 208 LEU A CA 1
ATOM 1675 C C . LEU A 1 208 ? -7.655 -14.236 -1.340 1.00 96.94 208 LEU A C 1
ATOM 1677 O O . LEU A 1 208 ? -6.559 -13.988 -1.838 1.00 96.94 208 LEU A O 1
ATOM 1681 N N . ALA A 1 209 ? -8.273 -13.398 -0.509 1.00 97.31 209 ALA A N 1
ATOM 1682 C CA . ALA A 1 209 ? -7.720 -12.100 -0.146 1.00 97.31 209 ALA A CA 1
ATOM 1683 C C . ALA A 1 209 ? -6.333 -12.253 0.498 1.00 97.31 209 ALA A C 1
ATOM 1685 O O . ALA A 1 209 ? -5.372 -11.636 0.047 1.00 97.31 209 ALA A O 1
ATOM 1686 N N . PHE A 1 210 ? -6.192 -13.150 1.475 1.00 96.94 210 PHE A N 1
ATOM 1687 C CA . PHE A 1 210 ? -4.957 -13.317 2.248 1.00 96.94 210 PHE A CA 1
ATOM 1688 C C . PHE A 1 210 ? -3.819 -14.031 1.520 1.00 96.94 210 PHE A C 1
ATOM 1690 O O . PHE A 1 210 ? -2.685 -13.989 1.992 1.00 96.94 210 PHE A O 1
ATOM 1697 N N . ARG A 1 211 ? -4.073 -14.634 0.352 1.00 94.12 211 ARG A N 1
ATOM 1698 C CA . ARG A 1 211 ? -3.018 -15.159 -0.534 1.00 94.12 211 ARG A CA 1
ATOM 1699 C C . ARG A 1 211 ? -2.696 -14.253 -1.725 1.00 94.12 211 ARG A C 1
ATOM 1701 O O . ARG A 1 211 ? -1.826 -14.602 -2.519 1.00 94.12 211 ARG A O 1
ATOM 1708 N N . THR A 1 212 ? -3.403 -13.134 -1.885 1.00 94.12 212 THR A N 1
ATOM 1709 C CA . THR A 1 212 ? -3.301 -12.270 -3.070 1.00 94.12 212 THR A CA 1
ATOM 1710 C C . THR A 1 212 ? -2.480 -11.024 -2.761 1.00 94.12 212 THR A C 1
ATOM 1712 O O . THR A 1 212 ? -2.823 -10.246 -1.873 1.00 94.12 212 THR A O 1
ATOM 1715 N N . ALA A 1 213 ? -1.388 -10.797 -3.494 1.00 92.25 213 ALA A N 1
ATOM 1716 C CA . ALA A 1 213 ? -0.639 -9.546 -3.396 1.00 92.25 213 ALA A CA 1
ATOM 1717 C C . ALA A 1 213 ? -1.497 -8.378 -3.934 1.00 92.25 213 ALA A C 1
ATOM 1719 O O . ALA A 1 213 ? -2.188 -8.548 -4.943 1.00 92.25 213 ALA A O 1
ATOM 1720 N N . PRO A 1 214 ? -1.484 -7.189 -3.302 1.00 93.12 214 PRO A N 1
ATOM 1721 C CA . PRO A 1 214 ? -0.593 -6.751 -2.221 1.00 93.12 214 PRO A CA 1
ATOM 1722 C C . PRO A 1 214 ? -1.166 -6.938 -0.800 1.00 93.12 214 PRO A C 1
ATOM 1724 O O . PRO A 1 214 ? -0.688 -6.299 0.137 1.00 93.12 214 PRO A O 1
ATOM 1727 N N . LEU A 1 215 ? -2.220 -7.742 -0.618 1.00 95.50 215 LEU A N 1
ATOM 1728 C CA . LEU A 1 215 ? -2.810 -8.014 0.703 1.00 95.50 215 LEU A CA 1
ATOM 1729 C C . LEU A 1 215 ? -1.989 -9.032 1.512 1.00 95.50 215 LEU A C 1
ATOM 1731 O O . LEU A 1 215 ? -2.038 -9.020 2.740 1.00 95.50 215 LEU A O 1
ATOM 1735 N N . VAL A 1 216 ? -1.165 -9.829 0.829 1.00 94.06 216 VAL A N 1
ATOM 1736 C CA . VAL A 1 216 ? -0.025 -10.561 1.399 1.00 94.06 216 VAL A CA 1
ATOM 1737 C C . VAL A 1 216 ? 1.286 -9.846 1.055 1.00 94.06 216 VAL A C 1
ATOM 1739 O O . VAL A 1 216 ? 1.451 -9.330 -0.051 1.00 94.06 216 VAL A O 1
ATOM 1742 N N . SER A 1 217 ? 2.227 -9.822 1.996 1.00 91.75 217 SER A N 1
ATOM 1743 C CA . SER A 1 217 ? 3.560 -9.224 1.862 1.00 91.75 217 SER A CA 1
ATOM 1744 C C . SER A 1 217 ? 4.669 -10.205 2.233 1.00 91.75 217 SER A C 1
ATOM 1746 O O . SER A 1 217 ? 4.421 -11.266 2.805 1.00 91.75 217 SER A O 1
ATOM 1748 N N . ALA A 1 218 ? 5.915 -9.814 1.954 1.00 88.75 218 ALA A N 1
ATOM 1749 C CA . ALA A 1 218 ? 7.110 -10.536 2.394 1.00 88.75 218 ALA A CA 1
ATOM 1750 C C . ALA A 1 218 ? 7.182 -10.736 3.913 1.00 88.75 218 ALA A C 1
ATOM 1752 O O . ALA A 1 218 ? 7.806 -11.688 4.372 1.00 88.75 218 ALA A O 1
ATOM 1753 N N . THR A 1 219 ? 6.526 -9.855 4.671 1.00 90.25 219 THR A N 1
ATOM 1754 C CA . THR A 1 219 ? 6.506 -9.861 6.133 1.00 90.25 219 THR A CA 1
ATOM 1755 C C . THR A 1 219 ? 5.229 -10.447 6.723 1.00 90.25 219 THR A C 1
ATOM 1757 O O . THR A 1 219 ? 5.070 -10.452 7.943 1.00 90.25 219 THR A O 1
ATOM 1760 N N . THR A 1 220 ? 4.309 -10.945 5.888 1.00 93.38 220 THR A N 1
ATOM 1761 C CA . THR A 1 220 ? 3.131 -11.662 6.379 1.00 93.38 220 THR A CA 1
ATOM 1762 C C . THR A 1 220 ? 3.567 -12.941 7.082 1.00 93.38 220 THR A C 1
ATOM 1764 O O . THR A 1 220 ? 4.373 -13.701 6.549 1.00 93.38 220 THR A O 1
ATOM 1767 N N . MET A 1 221 ? 3.030 -13.190 8.270 1.00 92.44 221 MET A N 1
ATOM 1768 C CA . MET A 1 221 ? 3.434 -14.330 9.096 1.00 92.44 221 MET A CA 1
ATOM 1769 C C . MET A 1 221 ? 2.297 -15.291 9.438 1.00 92.44 221 MET A C 1
ATOM 1771 O O . MET A 1 221 ? 2.559 -16.403 9.885 1.00 92.44 221 MET A O 1
ATOM 1775 N N . ASP A 1 222 ? 1.046 -14.900 9.218 1.00 94.31 222 ASP A N 1
ATOM 1776 C CA . ASP A 1 222 ? -0.106 -15.739 9.519 1.00 94.31 222 ASP A CA 1
ATOM 1777 C C . ASP A 1 222 ? -1.348 -15.326 8.714 1.00 94.31 222 ASP A C 1
ATOM 1779 O O . ASP A 1 222 ? -1.327 -14.363 7.941 1.00 94.31 222 ASP A O 1
ATOM 1783 N N . ALA A 1 223 ? -2.441 -16.057 8.924 1.00 96.56 223 ALA A N 1
ATOM 1784 C CA . ALA A 1 223 ? -3.799 -15.607 8.640 1.00 96.56 223 ALA A CA 1
ATOM 1785 C C . ALA A 1 223 ? -4.787 -16.214 9.625 1.00 96.56 223 ALA A C 1
ATOM 1787 O O . ALA A 1 223 ? -4.599 -17.349 10.047 1.00 96.56 223 ALA A O 1
ATOM 1788 N N . LYS A 1 224 ? -5.852 -15.479 9.953 1.00 97.62 224 LYS A N 1
ATOM 1789 C CA . LYS A 1 224 ? -6.946 -15.902 10.831 1.00 97.62 224 LYS A CA 1
ATOM 1790 C C . LYS A 1 224 ? -8.282 -15.571 10.175 1.00 97.62 224 LYS A C 1
ATOM 1792 O O . LYS A 1 224 ? -8.424 -14.477 9.636 1.00 97.62 224 LYS A O 1
ATOM 1797 N N . VAL A 1 225 ? -9.244 -16.492 10.189 1.00 98.12 225 VAL A N 1
ATOM 1798 C CA . VAL A 1 225 ? -10.585 -16.315 9.602 1.00 98.12 225 VAL A CA 1
ATOM 1799 C C . VAL A 1 225 ? -11.634 -16.975 10.493 1.00 98.12 225 VAL A C 1
ATOM 1801 O O . VAL A 1 225 ? -11.475 -18.129 10.894 1.00 98.12 225 VAL A O 1
ATOM 1804 N N . ALA A 1 226 ? -12.724 -16.263 10.773 1.00 98.12 226 ALA A N 1
ATOM 1805 C CA . ALA A 1 226 ? -13.890 -16.809 11.460 1.00 98.12 226 ALA A CA 1
ATOM 1806 C C . ALA A 1 226 ? -15.192 -16.260 10.865 1.00 98.12 226 ALA A C 1
ATOM 1808 O O . ALA A 1 226 ? -15.316 -15.066 10.580 1.00 98.12 226 ALA A O 1
ATOM 1809 N N . THR A 1 227 ? -16.173 -17.143 10.703 1.00 98.44 227 THR A N 1
ATOM 1810 C CA . THR A 1 227 ? -17.573 -16.788 10.439 1.00 98.44 227 THR A CA 1
ATOM 1811 C C . THR A 1 227 ? -18.342 -16.590 11.744 1.00 98.44 227 THR A C 1
ATOM 1813 O O . THR A 1 227 ? -17.851 -16.931 12.823 1.00 98.44 227 THR A O 1
ATOM 1816 N N . ALA A 1 228 ? -19.574 -16.084 11.651 1.00 97.88 228 ALA A N 1
ATOM 1817 C CA . ALA A 1 228 ? -20.521 -16.030 12.767 1.00 97.88 228 ALA A CA 1
ATOM 1818 C C . ALA A 1 228 ? -20.644 -17.376 13.503 1.00 97.88 228 ALA A C 1
ATOM 1820 O O . ALA A 1 228 ? -20.508 -17.447 14.724 1.00 97.88 228 ALA A O 1
ATOM 1821 N N . ASP A 1 229 ? -20.863 -18.460 12.757 1.00 96.94 229 ASP A N 1
ATOM 1822 C CA . ASP A 1 229 ? -21.060 -19.779 13.353 1.00 96.94 229 ASP A CA 1
ATOM 1823 C C . ASP A 1 229 ? -19.766 -20.263 14.025 1.00 96.94 229 ASP A C 1
ATOM 1825 O O . ASP A 1 229 ? -19.817 -20.760 15.145 1.00 96.94 229 ASP A O 1
ATOM 1829 N N . MET A 1 230 ? -18.597 -20.036 13.420 1.00 97.00 230 MET A N 1
ATOM 1830 C CA . MET A 1 230 ? -17.310 -20.388 14.031 1.00 97.00 230 MET A CA 1
ATOM 1831 C C . MET A 1 230 ? -17.031 -19.610 15.324 1.00 97.00 230 MET A C 1
ATOM 1833 O O . MET A 1 230 ? -16.688 -20.211 16.341 1.00 97.00 230 MET A O 1
ATOM 1837 N N . ALA A 1 231 ? -17.209 -18.287 15.309 1.00 96.31 231 ALA A N 1
ATOM 1838 C CA . ALA A 1 231 ? -16.950 -17.432 16.467 1.00 96.31 231 ALA A CA 1
ATOM 1839 C C . ALA A 1 231 ? -17.850 -17.796 17.663 1.00 96.31 231 ALA A C 1
ATOM 1841 O O . ALA A 1 231 ? -17.368 -17.881 18.790 1.00 96.31 231 ALA A O 1
ATOM 1842 N N . ASN A 1 232 ? -19.127 -18.122 17.421 1.00 95.56 232 ASN A N 1
ATOM 1843 C CA . ASN A 1 232 ? -20.047 -18.600 18.465 1.00 95.56 232 ASN A CA 1
ATOM 1844 C C . ASN A 1 232 ? -19.639 -19.956 19.084 1.00 95.56 232 ASN A C 1
ATOM 1846 O O . ASN A 1 232 ? -20.143 -20.317 20.147 1.00 95.56 232 ASN A O 1
ATOM 1850 N N . HIS A 1 233 ? -18.726 -20.698 18.449 1.00 93.88 233 HIS A N 1
ATOM 1851 C CA . HIS A 1 233 ? -18.237 -22.000 18.908 1.00 93.88 233 HIS A CA 1
ATOM 1852 C C . HIS A 1 233 ? -16.731 -22.009 19.238 1.00 93.88 233 HIS A C 1
ATOM 1854 O O . HIS A 1 233 ? -16.162 -23.088 19.397 1.00 93.88 233 HIS A O 1
ATOM 1860 N N . PHE A 1 234 ? -16.082 -20.842 19.384 1.00 91.88 234 PHE A N 1
ATOM 1861 C CA . PHE A 1 234 ? -14.625 -20.722 19.598 1.00 91.88 234 PHE A CA 1
ATOM 1862 C C . PHE A 1 234 ? -13.785 -21.432 18.538 1.00 91.88 234 PHE A C 1
ATOM 1864 O O . PHE A 1 234 ? -12.840 -22.165 18.843 1.00 91.88 234 PHE A O 1
ATOM 1871 N N . MET A 1 235 ? -14.157 -21.227 17.283 1.00 94.62 235 MET A N 1
ATOM 1872 C CA . MET A 1 235 ? -13.457 -21.796 16.148 1.00 94.62 235 MET A CA 1
ATOM 1873 C C . MET A 1 235 ? -12.794 -20.688 15.336 1.00 94.62 235 MET A C 1
ATOM 1875 O O . MET A 1 235 ? -13.363 -19.619 15.099 1.00 94.62 235 MET A O 1
ATOM 1879 N N . VAL A 1 236 ? -11.582 -20.960 14.864 1.00 96.00 236 VAL A N 1
ATOM 1880 C CA . VAL A 1 236 ? -10.865 -20.090 13.930 1.00 96.00 236 VAL A CA 1
ATOM 1881 C C . VAL A 1 236 ? -10.045 -20.926 12.963 1.00 96.00 236 VAL A C 1
ATOM 1883 O O . VAL A 1 236 ? -9.337 -21.850 13.362 1.00 96.00 236 VAL A O 1
ATOM 1886 N N . TRP A 1 237 ? -10.125 -20.588 11.680 1.00 96.62 237 TRP A N 1
ATOM 1887 C CA . TRP A 1 237 ? -9.144 -21.036 10.706 1.00 96.62 237 TRP A CA 1
ATOM 1888 C C . TRP A 1 237 ? -7.903 -20.190 10.889 1.00 96.62 237 TRP A C 1
ATOM 1890 O O . TRP A 1 237 ? -7.980 -18.978 10.695 1.00 96.62 237 TRP A O 1
ATOM 1900 N N . ALA A 1 238 ? -6.772 -20.802 11.224 1.00 94.62 238 ALA A N 1
ATOM 1901 C CA . ALA A 1 238 ? -5.507 -20.091 11.267 1.00 94.62 238 ALA A CA 1
ATOM 1902 C C . ALA A 1 238 ? -4.413 -20.806 10.476 1.00 94.62 238 ALA A C 1
ATOM 1904 O O . ALA A 1 238 ? -4.287 -22.027 10.523 1.00 94.62 238 ALA A O 1
ATOM 1905 N N . ALA A 1 239 ? -3.626 -20.029 9.743 1.00 93.56 239 ALA A N 1
ATOM 1906 C CA . ALA A 1 239 ? -2.399 -20.472 9.102 1.00 93.56 239 ALA A CA 1
ATOM 1907 C C . ALA A 1 239 ? -1.224 -19.785 9.794 1.00 93.56 239 ALA A C 1
ATOM 1909 O O . ALA A 1 239 ? -1.260 -18.573 9.986 1.00 93.56 239 ALA A O 1
ATOM 1910 N N . ILE A 1 240 ? -0.195 -20.554 10.144 1.00 89.94 240 ILE A N 1
ATOM 1911 C CA . ILE A 1 240 ? 1.103 -20.026 10.570 1.00 89.94 240 ILE A CA 1
ATOM 1912 C C . ILE A 1 240 ? 2.055 -20.162 9.380 1.00 89.94 240 ILE A C 1
ATOM 1914 O O . ILE A 1 240 ? 2.142 -21.229 8.764 1.00 89.94 240 ILE A O 1
ATOM 1918 N N . GLY A 1 241 ? 2.729 -19.074 9.025 1.00 89.00 241 GLY A N 1
ATOM 1919 C CA . GLY A 1 241 ? 3.385 -18.924 7.729 1.00 89.00 241 GLY A CA 1
ATOM 1920 C C . GLY A 1 241 ? 2.536 -18.166 6.717 1.00 89.00 241 GLY A C 1
ATOM 1921 O O . GLY A 1 241 ? 1.350 -17.903 6.925 1.00 89.00 241 GLY A O 1
ATOM 1922 N N . ARG A 1 242 ? 3.159 -17.790 5.595 1.00 90.94 242 ARG A N 1
ATOM 1923 C CA . ARG A 1 242 ? 2.487 -16.994 4.565 1.00 90.94 242 ARG A CA 1
ATOM 1924 C C . ARG A 1 242 ? 1.326 -17.780 3.930 1.00 90.94 242 ARG A C 1
ATOM 1926 O O . ARG A 1 242 ? 1.552 -18.874 3.409 1.00 90.94 242 ARG A O 1
ATOM 1933 N N . PRO A 1 243 ? 0.102 -17.221 3.874 1.00 92.19 243 PRO A N 1
ATOM 1934 C CA . PRO A 1 243 ? -1.067 -17.921 3.325 1.00 92.19 243 PRO A CA 1
ATOM 1935 C C . PRO A 1 243 ? -0.982 -18.224 1.822 1.00 92.19 243 PRO A C 1
ATOM 1937 O O . PRO A 1 243 ? -1.698 -19.087 1.320 1.00 92.19 243 PRO A O 1
ATOM 1940 N N . ASN A 1 244 ? -0.088 -17.548 1.093 1.00 91.00 244 ASN A N 1
ATOM 1941 C CA . ASN A 1 244 ? 0.214 -17.842 -0.312 1.00 91.00 244 ASN A CA 1
ATOM 1942 C C . ASN A 1 244 ? 1.182 -19.026 -0.503 1.00 91.00 244 ASN A C 1
ATOM 1944 O O . ASN A 1 244 ? 1.640 -19.247 -1.620 1.00 91.00 244 ASN A O 1
ATOM 1948 N N . GLN A 1 245 ? 1.506 -19.760 0.567 1.00 88.25 245 GLN A N 1
ATOM 1949 C CA . GLN A 1 245 ? 2.401 -20.924 0.573 1.00 88.25 245 GLN A CA 1
ATOM 1950 C C . GLN A 1 245 ? 3.862 -20.625 0.206 1.00 88.25 245 GLN A C 1
ATOM 1952 O O . GLN A 1 245 ? 4.668 -21.541 0.047 1.00 88.25 245 GLN A O 1
ATOM 1957 N N . SER A 1 246 ? 4.238 -19.351 0.121 1.00 88.00 246 SER A N 1
ATOM 1958 C CA . SER A 1 246 ? 5.635 -18.977 -0.062 1.00 88.00 246 SER A CA 1
ATOM 1959 C C . SER A 1 246 ? 6.423 -19.099 1.247 1.00 88.00 246 SER A C 1
ATOM 1961 O O . SER A 1 246 ? 5.904 -18.898 2.346 1.00 88.00 246 SER A O 1
ATOM 1963 N N . VAL A 1 247 ? 7.704 -19.439 1.122 1.00 86.75 247 VAL A N 1
ATOM 1964 C CA . VAL A 1 247 ? 8.607 -19.637 2.261 1.00 86.75 247 VAL A CA 1
ATOM 1965 C C . VAL A 1 247 ? 9.268 -18.322 2.644 1.00 86.75 247 VAL A C 1
ATOM 1967 O O . VAL A 1 247 ? 9.746 -17.584 1.778 1.00 86.75 247 VAL A O 1
ATOM 1970 N N . TRP A 1 248 ? 9.347 -18.054 3.948 1.00 85.81 248 TRP A N 1
ATOM 1971 C CA . TRP A 1 248 ? 10.233 -17.038 4.504 1.00 85.81 248 TRP A CA 1
ATOM 1972 C C . TRP A 1 248 ? 11.527 -17.688 4.954 1.00 85.81 248 TRP A C 1
ATOM 1974 O O . TRP A 1 248 ? 11.559 -18.350 5.979 1.00 85.81 248 TRP A O 1
ATOM 1984 N N . THR A 1 249 ? 12.594 -17.517 4.181 1.00 80.44 249 THR A N 1
ATOM 1985 C CA . THR A 1 249 ? 13.917 -18.048 4.517 1.00 80.44 249 THR A CA 1
ATOM 1986 C C . THR A 1 249 ? 14.592 -17.189 5.585 1.00 80.44 249 THR A C 1
ATOM 1988 O O . THR A 1 249 ? 14.566 -15.964 5.508 1.00 80.44 249 THR A O 1
ATOM 1991 N N . GLY A 1 250 ? 15.194 -17.825 6.590 1.00 69.81 250 GLY A N 1
ATOM 1992 C CA . GLY A 1 250 ? 16.081 -17.168 7.553 1.00 69.81 250 GLY A CA 1
ATOM 1993 C C . GLY A 1 250 ? 17.364 -16.649 6.928 1.00 69.81 250 GLY A C 1
ATOM 1994 O O . GLY A 1 250 ? 17.964 -17.328 6.099 1.00 69.81 250 GLY A O 1
ATOM 1995 N N . ASN A 1 251 ? 17.793 -15.457 7.351 1.00 65.19 251 ASN A N 1
ATOM 1996 C CA . ASN A 1 251 ? 19.055 -14.860 6.905 1.00 65.19 251 ASN A CA 1
ATOM 1997 C C . ASN A 1 251 ? 20.261 -15.331 7.747 1.00 65.19 251 ASN A C 1
ATOM 1999 O O . ASN A 1 251 ? 21.393 -15.267 7.272 1.00 65.19 251 ASN A O 1
ATOM 2003 N N . SER A 1 252 ? 20.036 -15.827 8.972 1.00 60.03 252 SER A N 1
ATOM 2004 C CA . SER A 1 252 ? 21.053 -16.397 9.873 1.00 60.03 252 SER A CA 1
ATOM 2005 C C . SER A 1 252 ? 20.409 -16.935 11.160 1.00 60.03 252 SER A C 1
ATOM 2007 O O . SER A 1 252 ? 19.320 -16.509 11.539 1.00 60.03 252 SER A O 1
ATOM 2009 N N . ALA A 1 253 ? 21.091 -17.843 11.870 1.00 57.22 253 ALA A N 1
ATOM 2010 C CA . ALA A 1 253 ? 20.672 -18.255 13.213 1.00 57.22 253 ALA A CA 1
ATOM 2011 C C . ALA A 1 253 ? 20.608 -17.036 14.166 1.00 57.22 253 ALA A C 1
ATOM 2013 O O . ALA A 1 253 ? 21.496 -16.183 14.095 1.00 57.22 253 ALA A O 1
ATOM 2014 N N . PRO A 1 254 ? 19.607 -16.947 15.064 1.00 65.44 254 PRO A N 1
ATOM 2015 C CA . PRO A 1 254 ? 18.613 -17.973 15.405 1.00 65.44 254 PRO A CA 1
ATOM 2016 C C . PRO A 1 254 ? 17.345 -17.979 14.526 1.00 65.44 254 PRO A C 1
ATOM 2018 O O . PRO A 1 254 ? 16.444 -18.760 14.804 1.00 65.44 254 PRO A O 1
ATOM 2021 N N . ASN A 1 255 ? 17.259 -17.142 13.487 1.00 73.12 255 ASN A N 1
ATOM 2022 C CA . ASN A 1 255 ? 16.085 -17.058 12.615 1.00 73.12 255 ASN A CA 1
ATOM 2023 C C . ASN A 1 255 ? 16.158 -18.144 11.533 1.00 73.12 255 ASN A C 1
ATOM 2025 O O . ASN A 1 255 ? 16.958 -18.060 10.597 1.00 73.12 255 ASN A O 1
ATOM 2029 N N . HIS A 1 256 ? 15.340 -19.185 11.662 1.00 80.06 256 HIS A N 1
ATOM 2030 C CA . HIS A 1 256 ? 15.378 -20.364 10.789 1.00 80.06 256 HIS A CA 1
ATOM 2031 C C . HIS A 1 256 ? 14.442 -20.270 9.577 1.00 80.06 256 HIS A C 1
ATOM 2033 O O . HIS A 1 256 ? 14.545 -21.068 8.639 1.00 80.06 256 HIS A O 1
ATOM 2039 N N . GLY A 1 257 ? 13.567 -19.273 9.563 1.00 83.62 257 GLY A N 1
ATOM 2040 C CA . GLY A 1 257 ? 12.523 -19.104 8.571 1.00 83.62 257 GLY A CA 1
ATOM 2041 C C . GLY A 1 257 ? 11.149 -19.561 9.042 1.00 83.62 257 GLY A C 1
ATOM 2042 O O . GLY A 1 257 ? 11.004 -20.343 9.979 1.00 83.62 257 GLY A O 1
ATOM 2043 N N . LEU A 1 258 ? 10.129 -19.092 8.327 1.00 86.31 258 LEU A N 1
ATOM 2044 C CA . LEU A 1 258 ? 8.738 -19.472 8.521 1.00 86.31 258 LEU A CA 1
ATOM 2045 C C . LEU A 1 258 ? 8.249 -20.249 7.296 1.00 86.31 258 LEU A C 1
ATOM 2047 O O . LEU A 1 258 ? 8.259 -19.741 6.169 1.00 86.31 258 LEU A O 1
ATOM 2051 N N . TYR A 1 259 ? 7.822 -21.488 7.531 1.00 87.44 259 TYR A N 1
ATOM 2052 C CA . TYR A 1 259 ? 7.394 -22.421 6.492 1.00 87.44 259 TYR A CA 1
ATOM 2053 C C . TYR A 1 259 ? 5.884 -22.645 6.612 1.00 87.44 259 TYR A C 1
ATOM 2055 O O . TYR A 1 259 ? 5.414 -23.024 7.686 1.00 87.44 259 TYR A O 1
ATOM 2063 N N . PRO A 1 260 ? 5.110 -22.393 5.548 1.00 86.94 260 PRO A N 1
ATOM 2064 C CA . PRO A 1 260 ? 3.657 -22.438 5.623 1.00 86.94 260 PRO A CA 1
ATOM 2065 C C . PRO A 1 260 ? 3.147 -23.877 5.751 1.00 86.94 260 PRO A C 1
ATOM 2067 O O . PRO A 1 260 ? 3.383 -24.706 4.875 1.00 86.94 260 PRO A O 1
ATOM 2070 N N . GLY A 1 261 ? 2.408 -24.155 6.830 1.00 82.19 261 GLY A N 1
ATOM 2071 C CA . GLY A 1 261 ? 1.722 -25.439 7.054 1.00 82.19 261 GLY A CA 1
ATOM 2072 C C . GLY A 1 261 ? 0.322 -25.527 6.431 1.00 82.19 261 GLY A C 1
ATOM 2073 O O . GLY A 1 261 ? -0.272 -26.600 6.386 1.00 82.19 261 GLY A O 1
ATOM 2074 N N . GLY A 1 262 ? -0.196 -24.404 5.924 1.00 88.94 262 GLY A N 1
ATOM 2075 C CA . GLY A 1 262 ? -1.590 -24.268 5.502 1.00 88.94 262 GLY A CA 1
ATOM 2076 C C . GLY A 1 262 ? -2.518 -23.876 6.655 1.00 88.94 262 GLY A C 1
ATOM 2077 O O . GLY A 1 262 ? -2.074 -23.597 7.769 1.00 88.94 262 GLY A O 1
ATOM 2078 N N . TYR A 1 263 ? -3.818 -23.800 6.365 1.00 92.75 263 TYR A N 1
ATOM 2079 C CA . TYR A 1 263 ? -4.831 -23.481 7.369 1.00 92.75 263 TYR A CA 1
ATOM 2080 C C . TYR A 1 263 ? -5.164 -24.707 8.222 1.00 92.75 263 TYR A C 1
ATOM 2082 O O . TYR A 1 263 ? -5.467 -25.780 7.701 1.00 92.75 263 TYR A O 1
ATOM 2090 N N . HIS A 1 264 ? -5.187 -24.505 9.534 1.00 91.06 264 HIS A N 1
ATOM 2091 C CA . HIS A 1 264 ? -5.661 -25.453 10.530 1.00 91.06 264 HIS A CA 1
ATOM 2092 C C . HIS A 1 264 ? -6.845 -24.861 11.286 1.00 91.06 264 HIS A C 1
ATOM 2094 O O . HIS A 1 264 ? -6.930 -23.648 11.493 1.00 91.06 264 HIS A O 1
ATOM 2100 N N . LEU A 1 265 ? -7.764 -25.727 11.695 1.00 91.44 265 LEU A N 1
ATOM 2101 C CA . LEU A 1 265 ? -8.880 -25.339 12.537 1.00 91.44 265 LEU A CA 1
ATOM 2102 C C . LEU A 1 265 ? -8.432 -25.414 13.993 1.00 91.44 265 LEU A C 1
ATOM 2104 O O . LEU A 1 265 ? -8.065 -26.487 14.468 1.00 91.44 265 LEU A O 1
ATOM 2108 N N . PHE A 1 266 ? -8.465 -24.283 14.683 1.00 86.44 266 PHE A N 1
ATOM 2109 C CA . PHE A 1 266 ? -8.269 -24.227 16.124 1.00 86.44 266 PHE A CA 1
ATOM 2110 C C . PHE A 1 266 ? -9.643 -24.260 16.784 1.00 86.44 266 PHE A C 1
ATOM 2112 O O . PHE A 1 266 ? -10.500 -23.435 16.458 1.00 86.44 266 PHE A O 1
ATOM 2119 N N . ASP A 1 267 ? -9.840 -25.216 17.689 1.00 83.50 267 ASP A N 1
ATOM 2120 C CA . ASP A 1 267 ? -11.012 -25.330 18.547 1.00 83.50 267 ASP A CA 1
ATOM 2121 C C . ASP A 1 267 ? -10.597 -25.228 20.027 1.00 83.50 267 ASP A C 1
ATOM 2123 O O . ASP A 1 267 ? -9.516 -25.646 20.445 1.00 83.50 267 ASP A O 1
ATOM 2127 N N . GLY A 1 268 ? -11.437 -24.606 20.853 1.00 69.94 268 GLY A N 1
ATOM 2128 C CA . GLY A 1 268 ? -11.167 -24.475 22.286 1.00 69.94 268 GLY A CA 1
ATOM 2129 C C . GLY A 1 268 ? -11.411 -25.778 23.061 1.00 69.94 268 GLY A C 1
ATOM 2130 O O . GLY A 1 268 ? -12.402 -25.861 23.798 1.00 69.94 268 GLY A O 1
ATOM 2131 N N . GLN A 1 269 ? -10.542 -26.791 22.938 1.00 65.88 269 GLN A N 1
ATOM 2132 C CA . GLN A 1 269 ? -10.552 -27.982 23.810 1.00 65.88 269 GLN A CA 1
ATOM 2133 C C . GLN A 1 269 ? -9.757 -27.765 25.109 1.00 65.88 269 GLN A C 1
ATOM 2135 O O . GLN A 1 269 ? -8.699 -27.149 25.104 1.00 65.88 269 GLN A O 1
ATOM 2140 N N . ARG A 1 270 ? -10.266 -28.291 26.242 1.00 44.09 270 ARG A N 1
ATOM 2141 C CA . ARG A 1 270 ? -9.716 -28.094 27.606 1.00 44.09 270 ARG A CA 1
ATOM 2142 C C . ARG A 1 270 ? -8.236 -28.524 27.709 1.00 44.09 270 ARG A C 1
ATOM 2144 O O . ARG A 1 270 ? -7.980 -29.729 27.688 1.00 44.09 270 ARG A O 1
ATOM 2151 N N . PRO A 1 271 ? -7.282 -27.603 27.937 1.00 45.47 271 PRO A N 1
ATOM 2152 C CA . PRO A 1 271 ? -5.868 -27.962 28.064 1.00 45.47 271 PRO A CA 1
ATOM 2153 C C . PRO A 1 271 ? -5.473 -28.387 29.492 1.00 45.47 271 PRO A C 1
ATOM 2155 O O . PRO A 1 271 ? -5.877 -27.769 30.479 1.00 45.47 271 PRO A O 1
ATOM 2158 N N . GLN A 1 272 ? -4.641 -29.432 29.592 1.00 36.94 272 GLN A N 1
ATOM 2159 C CA . GLN A 1 272 ? -3.869 -29.811 30.785 1.00 36.94 272 GLN A CA 1
ATOM 2160 C C . GLN A 1 272 ? -2.637 -28.897 30.931 1.00 36.94 272 GLN A C 1
ATOM 2162 O O . GLN A 1 272 ? -1.985 -28.561 29.947 1.00 36.94 272 GLN A O 1
ATOM 2167 N N . ALA A 1 273 ? -2.329 -28.495 32.167 1.00 33.00 273 ALA A N 1
ATOM 2168 C CA . ALA A 1 273 ? -1.354 -27.450 32.481 1.00 33.00 273 ALA A CA 1
ATOM 2169 C C . ALA A 1 273 ? 0.117 -27.904 32.360 1.00 33.00 273 ALA A C 1
ATOM 2171 O O . ALA A 1 273 ? 0.521 -28.886 32.982 1.00 33.00 273 ALA A O 1
ATOM 2172 N N . GLY A 1 274 ? 0.933 -27.122 31.644 1.00 34.50 274 GLY A N 1
ATOM 2173 C CA . GLY A 1 274 ? 2.396 -27.231 31.583 1.00 34.50 274 GLY A CA 1
ATOM 2174 C C . GLY A 1 274 ? 3.071 -25.891 31.907 1.00 34.50 274 GLY A C 1
ATOM 2175 O O . GLY A 1 274 ? 2.567 -24.837 31.529 1.00 34.50 274 GLY A O 1
ATOM 2176 N N . ARG A 1 275 ? 4.171 -25.941 32.672 1.00 33.09 275 ARG A N 1
ATOM 2177 C CA . ARG A 1 275 ? 4.883 -24.802 33.292 1.00 33.09 275 ARG A CA 1
ATOM 2178 C C . ARG A 1 275 ? 5.836 -24.068 32.334 1.00 33.09 275 ARG A C 1
ATOM 2180 O O . ARG A 1 275 ? 6.456 -24.688 31.480 1.00 33.09 275 ARG A O 1
ATOM 2187 N N . ALA A 1 276 ? 5.976 -22.763 32.574 1.00 35.56 276 ALA A N 1
ATOM 2188 C CA . ALA A 1 276 ? 6.794 -21.797 31.835 1.00 35.56 276 ALA A CA 1
ATOM 2189 C C . ALA A 1 276 ? 8.268 -21.720 32.298 1.00 35.56 276 ALA A C 1
ATOM 2191 O O . ALA A 1 276 ? 8.590 -22.134 33.413 1.00 35.56 276 ALA A O 1
ATOM 2192 N N . ALA A 1 277 ? 9.124 -21.117 31.460 1.00 31.42 277 ALA A N 1
ATOM 2193 C CA . ALA A 1 277 ? 10.481 -20.656 31.786 1.00 31.42 277 ALA A CA 1
ATOM 2194 C C . ALA A 1 277 ? 10.820 -19.328 31.057 1.00 31.42 277 ALA A C 1
ATOM 2196 O O . ALA A 1 277 ? 10.194 -19.002 30.050 1.00 31.42 277 ALA A O 1
ATOM 2197 N N . GLU A 1 278 ? 11.776 -18.575 31.620 1.00 29.91 278 GLU A N 1
ATOM 2198 C CA . GLU A 1 278 ? 12.011 -17.117 31.503 1.00 29.91 278 GLU A CA 1
ATOM 2199 C C . GLU A 1 278 ? 13.076 -16.648 30.467 1.00 29.91 278 GLU A C 1
ATOM 2201 O O . GLU A 1 278 ? 13.771 -17.447 29.847 1.00 29.91 278 GLU A O 1
ATOM 2206 N N . SER A 1 279 ? 13.155 -15.311 30.318 1.00 34.66 279 SER A N 1
ATOM 2207 C CA . SER A 1 279 ? 13.687 -14.420 29.254 1.00 34.66 279 SER A CA 1
ATOM 2208 C C . SER A 1 279 ? 15.178 -14.022 29.283 1.00 34.66 279 SER A C 1
ATOM 2210 O O . SER A 1 279 ? 15.747 -14.053 30.367 1.00 34.66 279 SER A O 1
ATOM 2212 N N . LEU A 1 280 ? 15.704 -13.409 28.194 1.00 29.56 280 LEU A N 1
ATOM 2213 C CA . LEU A 1 280 ? 16.719 -12.313 28.183 1.00 29.56 280 LEU A CA 1
ATOM 2214 C C . LEU A 1 280 ? 16.660 -11.445 26.883 1.00 29.56 280 LEU A C 1
ATOM 2216 O O . LEU A 1 280 ? 16.116 -11.895 25.879 1.00 29.56 280 LEU A O 1
ATOM 2220 N N . ALA A 1 281 ? 17.198 -10.207 26.920 1.00 31.30 281 ALA A N 1
ATOM 2221 C CA . ALA A 1 281 ? 16.996 -9.082 25.971 1.00 31.30 281 ALA A CA 1
ATOM 2222 C C . ALA A 1 281 ? 18.287 -8.538 25.293 1.00 31.30 281 ALA A C 1
ATOM 2224 O O . ALA A 1 281 ? 19.364 -8.695 25.863 1.00 31.30 281 ALA A O 1
ATOM 2225 N N . GLU A 1 282 ? 18.173 -7.799 24.167 1.00 27.31 282 GLU A N 1
ATOM 2226 C CA . GLU A 1 282 ? 19.267 -7.022 23.519 1.00 27.31 282 GLU A CA 1
ATOM 2227 C C . GLU A 1 282 ? 18.833 -5.665 22.890 1.00 27.31 282 GLU A C 1
ATOM 2229 O O . GLU A 1 282 ? 17.653 -5.421 22.643 1.00 27.31 282 GLU A O 1
ATOM 2234 N N . GLN A 1 283 ? 19.822 -4.774 22.671 1.00 27.50 283 GLN A N 1
ATOM 2235 C CA . GLN A 1 283 ? 19.747 -3.345 22.287 1.00 27.50 283 GLN A CA 1
ATOM 2236 C C . GLN A 1 283 ? 19.988 -3.067 20.782 1.00 27.50 283 GLN A C 1
ATOM 2238 O O . GLN A 1 283 ? 20.724 -3.789 20.118 1.00 27.50 283 GLN A O 1
ATOM 2243 N N . HIS A 1 284 ? 19.450 -1.946 20.273 1.00 28.12 284 HIS A N 1
ATOM 2244 C CA . HIS A 1 284 ? 19.627 -1.434 18.900 1.00 28.12 284 HIS A CA 1
ATOM 2245 C C . HIS A 1 284 ? 20.525 -0.181 18.828 1.00 28.12 284 HIS A C 1
ATOM 2247 O O . HIS A 1 284 ? 20.545 0.623 19.758 1.00 28.12 284 HIS A O 1
ATOM 2253 N N . ASN A 1 285 ? 21.194 0.016 17.682 1.00 25.16 285 ASN A N 1
ATOM 2254 C CA . ASN A 1 285 ? 21.991 1.203 17.340 1.00 25.16 285 ASN A CA 1
ATOM 2255 C C . ASN A 1 285 ? 21.470 1.888 16.059 1.00 25.16 285 ASN A C 1
ATOM 2257 O O . ASN A 1 285 ? 21.047 1.221 15.115 1.00 25.16 285 ASN A O 1
ATOM 2261 N N . GLU A 1 286 ? 21.531 3.222 16.040 1.00 29.62 286 GLU A N 1
ATOM 2262 C CA . GLU A 1 286 ? 21.019 4.118 14.992 1.00 29.62 286 GLU A CA 1
ATOM 2263 C C . GLU A 1 286 ? 22.011 4.368 13.838 1.00 29.62 286 GLU A C 1
ATOM 2265 O O . GLU A 1 286 ? 23.231 4.330 14.005 1.00 29.62 286 GLU A O 1
ATOM 2270 N N . SER A 1 287 ? 21.473 4.709 12.660 1.00 28.89 287 SER A N 1
ATOM 2271 C CA . SER A 1 287 ? 22.230 5.116 11.468 1.00 28.89 287 SER A CA 1
ATOM 2272 C C . SER A 1 287 ? 22.168 6.628 11.218 1.00 28.89 287 SER A C 1
ATOM 2274 O O . SER A 1 287 ? 21.104 7.236 11.324 1.00 28.89 287 SER A O 1
ATOM 2276 N N . SER A 1 288 ? 23.287 7.219 10.791 1.00 29.50 288 SER A N 1
ATOM 2277 C CA . SER A 1 288 ? 23.446 8.654 10.527 1.00 29.50 288 SER A CA 1
ATOM 2278 C C . SER A 1 288 ? 23.078 9.070 9.092 1.00 29.50 288 SER A C 1
ATOM 2280 O O . SER A 1 288 ? 23.425 8.409 8.113 1.00 29.50 288 SER A O 1
ATOM 2282 N N . SER A 1 289 ? 22.405 10.220 8.957 1.00 32.00 289 SER A N 1
ATOM 2283 C CA . SER A 1 289 ? 22.021 10.825 7.672 1.00 32.00 289 SER A CA 1
ATOM 2284 C C . SER A 1 289 ? 22.968 11.952 7.240 1.00 32.00 289 SER A C 1
ATOM 2286 O O . SER A 1 289 ? 23.379 12.776 8.061 1.00 32.00 289 SER A O 1
ATOM 2288 N N . ARG A 1 290 ? 23.244 12.046 5.932 1.00 40.03 290 ARG A N 1
ATOM 2289 C CA . ARG A 1 290 ? 23.959 13.174 5.301 1.00 40.03 290 ARG A CA 1
ATOM 2290 C C . ARG A 1 290 ? 23.111 14.451 5.276 1.00 40.03 290 ARG A C 1
ATOM 2292 O O . ARG A 1 290 ? 21.886 14.406 5.290 1.00 40.03 290 ARG A O 1
ATOM 2299 N N . ARG A 1 291 ? 23.799 15.594 5.241 1.00 40.09 291 ARG A N 1
ATOM 2300 C CA . ARG A 1 291 ? 23.243 16.949 5.346 1.00 40.09 291 ARG A CA 1
ATOM 2301 C C . ARG A 1 291 ? 22.762 17.452 3.977 1.00 40.09 291 ARG A C 1
ATOM 2303 O O . ARG A 1 291 ? 23.517 17.370 3.016 1.00 40.09 291 ARG A O 1
ATOM 2310 N N . ALA A 1 292 ? 21.534 17.966 3.920 1.00 54.19 292 ALA A N 1
ATOM 2311 C CA . ALA A 1 292 ? 20.901 18.496 2.712 1.00 54.19 292 ALA A CA 1
ATOM 2312 C C . ALA A 1 292 ? 21.042 20.023 2.579 1.00 54.19 292 ALA A C 1
ATOM 2314 O O . ALA A 1 292 ? 21.033 20.740 3.580 1.00 54.19 292 ALA A O 1
ATOM 2315 N N . GLU A 1 293 ? 21.129 20.496 1.335 1.00 64.19 293 GLU A N 1
ATOM 2316 C CA . GLU A 1 293 ? 21.564 21.840 0.919 1.00 64.19 293 GLU A CA 1
ATOM 2317 C C . GLU A 1 293 ? 20.572 22.981 1.241 1.00 64.19 293 GLU A C 1
ATOM 2319 O O . GLU A 1 293 ? 20.995 24.109 1.487 1.00 64.19 293 GLU A O 1
ATOM 2324 N N . TYR A 1 294 ? 19.264 22.698 1.343 1.00 72.38 294 TYR A N 1
ATOM 2325 C CA . TYR A 1 294 ? 18.219 23.712 1.596 1.00 72.38 294 TYR A CA 1
ATOM 2326 C C . TYR A 1 294 ? 17.556 23.639 2.978 1.00 72.38 294 TYR A C 1
ATOM 2328 O O . TYR A 1 294 ? 16.669 24.441 3.270 1.00 72.38 294 TYR A O 1
ATOM 2336 N N . LYS A 1 295 ? 17.970 22.698 3.839 1.00 72.00 295 LYS A N 1
ATOM 2337 C CA . LYS A 1 295 ? 17.244 22.317 5.067 1.00 72.00 295 LYS A CA 1
ATOM 2338 C C . LYS A 1 295 ? 16.890 23.500 5.981 1.00 72.00 295 LYS A C 1
ATOM 2340 O O . LYS A 1 295 ? 15.796 23.529 6.537 1.00 72.00 295 LYS A O 1
ATOM 2345 N N . ASP A 1 296 ? 17.775 24.486 6.093 1.00 77.31 296 ASP A N 1
ATOM 2346 C CA . ASP A 1 296 ? 17.609 25.618 7.015 1.00 77.31 296 ASP A CA 1
ATOM 2347 C C . ASP A 1 296 ? 16.722 26.750 6.452 1.00 77.31 296 ASP A C 1
ATOM 2349 O O . ASP A 1 296 ? 16.423 27.711 7.160 1.00 77.31 296 ASP A O 1
ATOM 2353 N N . ARG A 1 297 ? 16.292 26.652 5.184 1.00 83.06 297 ARG A N 1
ATOM 2354 C CA . ARG A 1 297 ? 15.538 27.696 4.459 1.00 83.06 297 ARG A CA 1
ATOM 2355 C C . ARG A 1 297 ? 14.086 27.316 4.158 1.00 83.06 297 ARG A C 1
ATOM 2357 O O . ARG A 1 297 ? 13.349 28.140 3.621 1.00 83.06 297 ARG A O 1
ATOM 2364 N N . LEU A 1 298 ? 13.683 26.079 4.452 1.00 91.56 298 LEU A N 1
ATOM 2365 C CA . LEU A 1 298 ? 12.341 25.595 4.134 1.00 91.56 298 LEU A CA 1
ATOM 2366 C C . LEU A 1 298 ? 11.288 26.148 5.107 1.00 91.56 298 LEU A C 1
ATOM 2368 O O . LEU A 1 298 ? 11.572 26.423 6.275 1.00 91.56 298 LEU A O 1
ATOM 2372 N N . TRP A 1 299 ? 10.060 26.297 4.608 1.00 94.75 299 TRP A N 1
ATOM 2373 C CA . TRP A 1 299 ? 8.933 26.817 5.380 1.00 94.75 299 TRP A CA 1
ATOM 2374 C C . TRP A 1 299 ? 8.469 25.831 6.460 1.00 94.75 299 TRP A C 1
ATOM 2376 O O . TRP A 1 299 ? 8.821 24.654 6.456 1.00 94.75 299 TRP A O 1
ATOM 2386 N N . LYS A 1 300 ? 7.675 26.326 7.410 1.00 93.25 300 LYS A N 1
ATOM 2387 C CA . LYS A 1 300 ? 7.138 25.550 8.534 1.00 93.25 300 LYS A CA 1
ATOM 2388 C C . LYS A 1 300 ? 5.627 25.671 8.598 1.00 93.25 300 LYS A C 1
ATOM 2390 O O . LYS A 1 300 ? 5.081 26.708 8.228 1.00 93.25 300 LYS A O 1
ATOM 2395 N N . GLY A 1 301 ? 4.993 24.648 9.153 1.00 93.25 301 GLY A N 1
ATOM 2396 C CA . GLY A 1 301 ? 3.549 24.523 9.249 1.00 93.25 301 GLY A CA 1
ATOM 2397 C C . GLY A 1 301 ? 2.959 23.731 8.091 1.00 93.25 301 GLY A C 1
ATOM 2398 O O . GLY A 1 301 ? 3.605 23.474 7.075 1.00 93.25 301 GLY A O 1
ATOM 2399 N N . TRP A 1 302 ? 1.699 23.358 8.260 1.00 95.19 302 TRP A N 1
ATOM 2400 C CA . TRP A 1 302 ? 0.929 22.556 7.317 1.00 95.19 302 TRP A CA 1
ATOM 2401 C C . TRP A 1 302 ? -0.456 23.176 7.139 1.00 95.19 302 TRP A C 1
ATOM 2403 O O . TRP A 1 302 ? -0.927 23.915 7.998 1.00 95.19 302 TRP A O 1
ATOM 2413 N N . VAL A 1 303 ? -1.105 22.910 6.012 1.00 96.88 303 VAL A N 1
ATOM 2414 C CA . VAL A 1 303 ? -2.433 23.444 5.672 1.00 96.88 303 VAL A CA 1
ATOM 2415 C C . VAL A 1 303 ? -3.327 22.308 5.186 1.00 96.88 303 VAL A C 1
ATOM 2417 O O . VAL A 1 303 ? -2.827 21.263 4.774 1.00 96.88 303 VAL A O 1
ATOM 2420 N N . LEU A 1 304 ? -4.642 22.504 5.221 1.00 96.94 304 LEU A N 1
ATOM 2421 C CA . LEU A 1 304 ? -5.618 21.557 4.677 1.00 96.94 304 LEU A CA 1
ATOM 2422 C C . LEU A 1 304 ? -6.195 22.083 3.360 1.00 96.94 304 LEU A C 1
ATOM 2424 O O . LEU A 1 304 ? -6.327 23.297 3.199 1.00 96.94 304 LEU A O 1
ATOM 2428 N N . PRO A 1 305 ? -6.573 21.209 2.415 1.00 97.12 305 PRO A N 1
ATOM 2429 C CA . PRO A 1 305 ? -7.322 21.654 1.249 1.00 97.12 305 PRO A CA 1
ATOM 2430 C C . PRO A 1 305 ? -8.739 22.062 1.677 1.00 97.12 305 PRO A C 1
ATOM 2432 O O . PRO A 1 305 ? -9.397 21.332 2.418 1.00 97.12 305 PRO A O 1
ATOM 2435 N N . ALA A 1 306 ? -9.230 23.212 1.210 1.00 96.69 306 ALA A N 1
ATOM 2436 C CA . ALA A 1 306 ? -10.631 23.596 1.408 1.00 96.69 306 ALA A CA 1
ATOM 2437 C C . ALA A 1 306 ? -11.593 22.714 0.590 1.00 96.69 306 ALA A C 1
ATOM 2439 O O . ALA A 1 306 ? -12.737 22.499 0.987 1.00 96.69 306 ALA A O 1
ATOM 2440 N N . SER A 1 307 ? -11.127 22.191 -0.545 1.00 95.88 307 SER A N 1
ATOM 2441 C CA . SER A 1 307 ? -11.866 21.300 -1.436 1.00 95.88 307 SER A CA 1
ATOM 2442 C C . SER A 1 307 ? -10.922 20.436 -2.282 1.00 95.88 307 SER A C 1
ATOM 2444 O O . SER A 1 307 ? -9.708 20.643 -2.298 1.00 95.88 307 SER A O 1
ATOM 2446 N N . HIS A 1 308 ? -11.469 19.499 -3.066 1.00 92.88 308 HIS A N 1
ATOM 2447 C CA . HIS A 1 308 ? -10.674 18.723 -4.028 1.00 92.88 308 HIS A CA 1
ATOM 2448 C C . HIS A 1 308 ? -9.918 19.592 -5.048 1.00 92.88 308 HIS A C 1
ATOM 2450 O O . HIS A 1 308 ? -8.861 19.180 -5.519 1.00 92.88 308 HIS A O 1
ATOM 2456 N N . ALA A 1 309 ? -10.414 20.794 -5.367 1.00 94.94 309 ALA A N 1
ATOM 2457 C CA . ALA A 1 309 ? -9.742 21.709 -6.292 1.00 94.94 309 ALA A CA 1
ATOM 2458 C C . ALA A 1 309 ? -8.411 22.255 -5.737 1.00 94.94 309 ALA A C 1
ATOM 2460 O O . ALA A 1 309 ? -7.584 22.753 -6.498 1.00 94.94 309 ALA A O 1
ATOM 2461 N N . ASP A 1 310 ? -8.189 22.135 -4.426 1.00 97.50 310 ASP A N 1
ATOM 2462 C CA . ASP A 1 310 ? -7.032 22.691 -3.722 1.00 97.50 310 ASP A CA 1
ATOM 2463 C C . ASP A 1 310 ? -5.940 21.642 -3.448 1.00 97.50 310 ASP A C 1
ATOM 2465 O O . ASP A 1 310 ? -4.858 21.983 -2.964 1.00 97.50 310 ASP A O 1
ATOM 2469 N N . ILE A 1 311 ? -6.198 20.368 -3.786 1.00 96.88 311 ILE A N 1
ATOM 2470 C CA . ILE A 1 311 ? -5.268 19.249 -3.566 1.00 96.88 311 ILE A CA 1
ATOM 2471 C C . ILE A 1 311 ? -3.920 19.523 -4.223 1.00 96.88 311 ILE A C 1
ATOM 2473 O O . ILE A 1 311 ? -2.894 19.281 -3.590 1.00 96.88 311 ILE A O 1
ATOM 2477 N N . TRP A 1 312 ? -3.907 20.056 -5.450 1.00 97.31 312 TRP A N 1
ATOM 2478 C CA . TRP A 1 312 ? -2.657 20.283 -6.173 1.00 97.31 312 TRP A CA 1
ATOM 2479 C C . TRP A 1 312 ? -1.691 21.147 -5.364 1.00 97.31 312 TRP A C 1
ATOM 2481 O O . TRP A 1 312 ? -0.506 20.842 -5.279 1.00 97.31 312 TRP A O 1
ATOM 2491 N N . PHE A 1 313 ? -2.192 22.194 -4.706 1.00 97.88 313 PHE A N 1
ATOM 2492 C CA . PHE A 1 313 ? -1.347 23.103 -3.948 1.00 97.88 313 PHE A CA 1
ATOM 2493 C C . PHE A 1 313 ? -0.920 22.478 -2.619 1.00 97.88 313 PHE A C 1
ATOM 2495 O O . PHE A 1 313 ? 0.264 22.499 -2.279 1.00 97.88 313 PHE A O 1
ATOM 2502 N N . VAL A 1 314 ? -1.857 21.884 -1.875 1.00 97.75 314 VAL A N 1
ATOM 2503 C CA . VAL A 1 314 ? -1.567 21.332 -0.543 1.00 97.75 314 VAL A CA 1
ATOM 2504 C C . VAL A 1 314 ? -0.677 20.090 -0.629 1.00 97.75 314 VAL A C 1
ATOM 2506 O O . VAL A 1 314 ? 0.367 20.040 0.018 1.00 97.75 314 VAL A O 1
ATOM 2509 N N . ALA A 1 315 ? -1.032 19.116 -1.469 1.00 97.31 315 ALA A N 1
ATOM 2510 C CA . ALA A 1 315 ? -0.214 17.923 -1.678 1.00 97.31 315 ALA A CA 1
ATOM 2511 C C . ALA A 1 315 ? 1.102 18.264 -2.389 1.00 97.31 315 ALA A C 1
ATOM 2513 O O . ALA A 1 315 ? 2.172 17.838 -1.955 1.00 97.31 315 ALA A O 1
ATOM 2514 N N . GLY A 1 316 ? 1.043 19.094 -3.437 1.00 97.25 316 GLY A N 1
ATOM 2515 C CA . GLY A 1 316 ? 2.222 19.479 -4.209 1.00 97.25 316 GLY A CA 1
ATOM 2516 C C . GLY A 1 316 ? 3.253 20.244 -3.385 1.00 97.25 316 GLY A C 1
ATOM 2517 O O . GLY A 1 316 ? 4.443 19.965 -3.494 1.00 97.25 316 GLY A O 1
ATOM 2518 N N . SER A 1 317 ? 2.830 21.154 -2.501 1.00 97.38 317 SER A N 1
ATOM 2519 C CA . SER A 1 317 ? 3.754 21.850 -1.594 1.00 97.38 317 SER A CA 1
ATOM 2520 C C . SER A 1 317 ? 4.386 20.904 -0.573 1.00 97.38 317 SER A C 1
ATOM 2522 O O . SER A 1 317 ? 5.603 20.948 -0.395 1.00 97.38 317 SER A O 1
ATOM 2524 N N . ALA A 1 318 ? 3.618 19.995 0.034 1.00 96.88 318 ALA A N 1
ATOM 2525 C CA . ALA A 1 318 ? 4.156 18.979 0.938 1.00 96.88 318 ALA A CA 1
ATOM 2526 C C . ALA A 1 318 ? 5.189 18.070 0.247 1.00 96.88 318 ALA A C 1
ATOM 2528 O O . ALA A 1 318 ? 6.289 17.858 0.761 1.00 96.88 318 ALA A O 1
ATOM 2529 N N . LYS A 1 319 ? 4.889 17.577 -0.958 1.00 96.81 319 LYS A N 1
ATOM 2530 C CA . LYS A 1 319 ? 5.820 16.751 -1.737 1.00 96.81 319 LYS A CA 1
ATOM 2531 C C . LYS A 1 319 ? 7.054 17.538 -2.181 1.00 96.81 319 LYS A C 1
ATOM 2533 O O . LYS A 1 319 ? 8.175 17.039 -2.077 1.00 96.81 319 LYS A O 1
ATOM 2538 N N . TYR A 1 320 ? 6.875 18.779 -2.624 1.00 96.81 320 TYR A N 1
ATOM 2539 C CA . TYR A 1 320 ? 7.976 19.625 -3.072 1.00 96.81 320 TYR A CA 1
ATOM 2540 C C . TYR A 1 320 ? 8.920 20.013 -1.927 1.00 96.81 320 TYR A C 1
ATOM 2542 O O . TYR A 1 320 ? 10.136 20.028 -2.115 1.00 96.81 320 TYR A O 1
ATOM 2550 N N . TYR A 1 321 ? 8.392 20.216 -0.715 1.00 95.94 321 TYR A N 1
ATOM 2551 C CA . TYR A 1 321 ? 9.199 20.346 0.500 1.00 95.94 321 TYR A CA 1
ATOM 2552 C C . TYR A 1 321 ? 10.156 19.156 0.668 1.00 95.94 321 TYR A C 1
ATOM 2554 O O . TYR A 1 321 ? 11.352 19.343 0.894 1.00 95.94 321 TYR A O 1
ATOM 2562 N N . GLN A 1 322 ? 9.651 17.926 0.506 1.00 93.38 322 GLN A N 1
ATOM 2563 C CA . GLN A 1 322 ? 10.461 16.708 0.622 1.00 93.38 322 GLN A CA 1
ATOM 2564 C C . GLN A 1 322 ? 11.524 16.611 -0.481 1.00 93.38 322 GLN A C 1
ATOM 2566 O O . GLN A 1 322 ? 12.661 16.227 -0.202 1.00 93.38 322 GLN A O 1
ATOM 2571 N N . ILE A 1 323 ? 11.190 17.015 -1.711 1.00 92.62 323 ILE A N 1
ATOM 2572 C CA . ILE A 1 323 ? 12.142 17.090 -2.830 1.00 92.62 323 ILE A CA 1
ATOM 2573 C C . ILE A 1 323 ? 13.278 18.066 -2.511 1.00 92.62 323 ILE A C 1
ATOM 2575 O O . ILE A 1 323 ? 14.448 17.689 -2.588 1.00 92.62 323 ILE A O 1
ATOM 2579 N N . LEU A 1 324 ? 12.956 19.285 -2.073 1.00 92.56 324 LEU A N 1
ATOM 2580 C CA . LEU A 1 324 ? 13.950 20.295 -1.699 1.00 92.56 324 LEU A CA 1
ATOM 2581 C C . LEU A 1 324 ? 14.822 19.841 -0.519 1.00 92.56 324 LEU A C 1
ATOM 2583 O O . LEU A 1 324 ? 16.019 20.126 -0.477 1.00 92.56 324 LEU A O 1
ATOM 2587 N N . ARG A 1 325 ? 14.242 19.086 0.422 1.00 89.12 325 ARG A N 1
ATOM 2588 C CA . ARG A 1 325 ? 14.961 18.494 1.556 1.00 89.12 325 ARG A CA 1
ATOM 2589 C C . ARG A 1 325 ? 15.906 17.361 1.147 1.00 89.12 325 ARG A C 1
ATOM 2591 O O . ARG A 1 325 ? 16.851 17.101 1.881 1.00 89.12 325 ARG A O 1
ATOM 2598 N N . SER A 1 326 ? 15.684 16.687 0.018 1.00 82.31 326 SER A N 1
ATOM 2599 C CA . SER A 1 326 ? 16.544 15.578 -0.431 1.00 82.31 326 SER A CA 1
ATOM 2600 C C . SER A 1 326 ? 17.920 16.035 -0.939 1.00 82.31 326 SER A C 1
ATOM 2602 O O . SER A 1 326 ? 18.882 15.277 -0.856 1.00 82.31 326 SER A O 1
ATOM 2604 N N . GLY A 1 327 ? 18.026 17.277 -1.430 1.00 75.00 327 GLY A N 1
ATOM 2605 C CA . GLY A 1 327 ? 19.243 17.836 -2.033 1.00 75.00 327 GLY A CA 1
ATOM 2606 C C . GLY A 1 327 ? 19.465 17.476 -3.509 1.00 75.00 327 GLY A C 1
ATOM 2607 O O . GLY A 1 327 ? 20.353 18.041 -4.131 1.00 75.00 327 GLY A O 1
ATOM 2608 N N . GLU A 1 328 ? 18.651 16.597 -4.102 1.00 84.19 328 GLU A N 1
ATOM 2609 C CA . GLU A 1 328 ? 18.782 16.164 -5.505 1.00 84.19 328 GLU A CA 1
ATOM 2610 C C . GLU A 1 328 ? 17.624 16.698 -6.365 1.00 84.19 328 GLU A C 1
ATOM 2612 O O . GLU A 1 328 ? 16.888 15.945 -7.002 1.00 84.19 328 GLU A O 1
ATOM 2617 N N . VAL A 1 329 ? 17.432 18.022 -6.328 1.00 89.75 329 VAL A N 1
ATOM 2618 C CA . VAL A 1 329 ? 16.208 18.685 -6.808 1.00 89.75 329 VAL A CA 1
ATOM 2619 C C . VAL A 1 329 ? 15.961 18.453 -8.296 1.00 89.75 329 VAL A C 1
ATOM 2621 O O . VAL A 1 329 ? 14.881 17.989 -8.642 1.00 89.75 329 VAL A O 1
ATOM 2624 N N . ASP A 1 330 ? 16.932 18.726 -9.172 1.00 90.00 330 ASP A N 1
ATOM 2625 C CA . ASP A 1 330 ? 16.726 18.603 -10.625 1.00 90.00 330 ASP A CA 1
ATOM 2626 C C . ASP A 1 330 ? 16.363 17.165 -11.029 1.00 90.00 330 ASP A C 1
ATOM 2628 O O . ASP A 1 330 ? 15.361 16.955 -11.708 1.00 90.00 330 ASP A O 1
ATOM 2632 N N . ARG A 1 331 ? 17.082 16.163 -10.501 1.00 88.50 331 ARG A N 1
ATOM 2633 C CA . ARG A 1 331 ? 16.774 14.742 -10.744 1.00 88.50 331 ARG A CA 1
ATOM 2634 C C . ARG A 1 331 ? 15.376 14.368 -10.254 1.00 88.50 331 ARG A C 1
ATOM 2636 O O . ARG A 1 331 ? 14.645 13.652 -10.931 1.00 88.50 331 ARG A O 1
ATOM 2643 N N . ALA A 1 332 ? 15.002 14.824 -9.061 1.00 90.88 332 ALA A N 1
ATOM 2644 C CA . ALA A 1 332 ? 13.680 14.551 -8.514 1.00 90.88 332 ALA A CA 1
ATOM 2645 C C . ALA A 1 332 ? 12.571 15.204 -9.356 1.00 90.88 332 ALA A C 1
ATOM 2647 O O . ALA A 1 332 ? 11.545 14.572 -9.586 1.00 90.88 332 ALA A O 1
ATOM 2648 N N . ILE A 1 333 ? 12.784 16.423 -9.863 1.00 94.31 333 ILE A N 1
ATOM 2649 C CA . ILE A 1 333 ? 11.845 17.094 -10.772 1.00 94.31 333 ILE A CA 1
ATOM 2650 C C . ILE A 1 333 ? 11.741 16.356 -12.113 1.00 94.31 333 ILE A C 1
ATOM 2652 O O . ILE A 1 333 ? 10.633 16.185 -12.623 1.00 94.31 333 ILE A O 1
ATOM 2656 N N . ASP A 1 334 ? 12.844 15.843 -12.657 1.00 91.94 334 ASP A N 1
ATOM 2657 C CA . ASP A 1 334 ? 12.811 14.999 -13.857 1.00 91.94 334 ASP A CA 1
ATOM 2658 C C . ASP A 1 334 ? 11.987 13.723 -13.635 1.00 91.94 334 ASP A C 1
ATOM 2660 O O . ASP A 1 334 ? 11.162 13.363 -14.479 1.00 91.94 334 ASP A O 1
ATOM 2664 N N . ASN A 1 335 ? 12.117 13.089 -12.468 1.00 92.25 335 ASN A N 1
ATOM 2665 C CA . ASN A 1 335 ? 11.295 11.936 -12.098 1.00 92.25 335 ASN A CA 1
ATOM 2666 C C . ASN A 1 335 ? 9.804 12.292 -11.977 1.00 92.25 335 ASN A C 1
ATOM 2668 O O . ASN A 1 335 ? 8.953 11.508 -12.398 1.00 92.25 335 ASN A O 1
ATOM 2672 N N . GLU A 1 336 ? 9.467 13.477 -11.465 1.00 94.69 336 GLU A N 1
ATOM 2673 C CA . GLU A 1 336 ? 8.082 13.967 -11.415 1.00 94.69 336 GLU A CA 1
ATOM 2674 C C . GLU A 1 336 ? 7.523 14.256 -12.822 1.00 94.69 336 GLU A C 1
ATOM 2676 O O . GLU A 1 336 ? 6.357 13.965 -13.093 1.00 94.69 336 GLU A O 1
ATOM 2681 N N . ASN A 1 337 ? 8.348 14.731 -13.763 1.00 95.25 337 ASN A N 1
ATOM 2682 C CA . ASN A 1 337 ? 7.953 14.857 -15.171 1.00 95.25 337 ASN A CA 1
ATOM 2683 C C . ASN A 1 337 ? 7.632 13.489 -15.798 1.00 95.25 337 ASN A C 1
ATOM 2685 O O . ASN A 1 337 ? 6.629 13.356 -16.503 1.00 95.25 337 ASN A O 1
ATOM 2689 N N . VAL A 1 338 ? 8.457 12.467 -15.536 1.00 93.56 338 VAL A N 1
ATOM 2690 C CA . VAL A 1 338 ? 8.205 11.086 -15.989 1.00 93.56 338 VAL A CA 1
ATOM 2691 C C . VAL A 1 338 ? 6.909 10.548 -15.377 1.00 93.56 338 VAL A C 1
ATOM 2693 O O . VAL A 1 338 ? 6.044 10.064 -16.109 1.00 93.56 338 VAL A O 1
ATOM 2696 N N . MET A 1 339 ? 6.732 10.718 -14.063 1.00 92.88 339 MET A N 1
ATOM 2697 C CA . MET A 1 339 ? 5.532 10.303 -13.332 1.00 92.88 339 MET A CA 1
ATOM 2698 C C . MET A 1 339 ? 4.267 10.949 -13.905 1.00 92.88 339 MET A C 1
ATOM 2700 O O . MET A 1 339 ? 3.295 10.249 -14.184 1.00 92.88 339 MET A O 1
ATOM 2704 N N . TYR A 1 340 ? 4.273 12.265 -14.142 1.00 94.38 340 TYR A N 1
ATOM 2705 C CA . TYR A 1 340 ? 3.120 12.970 -14.704 1.00 94.38 340 TYR A CA 1
ATOM 2706 C C . TYR A 1 340 ? 2.689 12.382 -16.051 1.00 94.38 340 TYR A C 1
ATOM 2708 O O . TYR A 1 340 ? 1.502 12.133 -16.270 1.00 94.38 340 TYR A O 1
ATOM 2716 N N . ARG A 1 341 ? 3.651 12.122 -16.947 1.00 94.94 341 ARG A N 1
ATOM 2717 C CA . ARG A 1 341 ? 3.372 11.509 -18.252 1.00 94.94 341 ARG A CA 1
ATOM 2718 C C . ARG A 1 341 ? 2.815 10.092 -18.091 1.00 94.94 341 ARG A C 1
ATOM 2720 O O . ARG A 1 341 ? 1.825 9.763 -18.740 1.00 94.94 341 ARG A O 1
ATOM 2727 N N . GLY A 1 342 ? 3.403 9.285 -17.205 1.00 91.19 342 GLY A N 1
ATOM 2728 C CA . GLY A 1 342 ? 2.957 7.919 -16.915 1.00 91.19 342 GLY A CA 1
ATOM 2729 C C . GLY A 1 342 ? 1.538 7.848 -16.353 1.00 91.19 342 GLY A C 1
ATOM 2730 O O . GLY A 1 342 ? 0.734 7.030 -16.796 1.00 91.19 342 GLY A O 1
ATOM 2731 N N . LEU A 1 343 ? 1.178 8.758 -15.444 1.00 92.50 343 LEU A N 1
ATOM 2732 C CA . LEU A 1 343 ? -0.162 8.829 -14.851 1.00 92.50 343 LEU A CA 1
ATOM 2733 C C . LEU A 1 343 ? -1.270 9.072 -15.887 1.00 92.50 343 LEU A C 1
ATOM 2735 O O . LEU A 1 343 ? -2.399 8.642 -15.665 1.00 92.50 343 LEU A O 1
ATOM 2739 N N . LYS A 1 344 ? -0.971 9.709 -17.029 1.00 90.94 344 LYS A N 1
ATOM 2740 C CA . LYS A 1 344 ? -1.942 9.900 -18.128 1.00 90.94 344 LYS A CA 1
ATOM 2741 C C . LYS A 1 344 ? -2.297 8.597 -18.851 1.00 90.94 344 LYS A C 1
ATOM 2743 O O . LYS A 1 344 ? -3.289 8.562 -19.572 1.00 90.94 344 LYS A O 1
ATOM 2748 N N . LEU A 1 345 ? -1.485 7.557 -18.680 1.00 89.31 345 LEU A N 1
ATOM 2749 C CA . LEU A 1 345 ? -1.664 6.246 -19.301 1.00 89.31 345 LEU A CA 1
ATOM 2750 C C . LEU A 1 345 ? -2.348 5.246 -18.362 1.00 89.31 345 LEU A C 1
ATOM 2752 O O . LEU A 1 345 ? -2.785 4.184 -18.804 1.00 89.31 345 LEU A O 1
ATOM 2756 N N . CYS A 1 346 ? -2.411 5.559 -17.069 1.00 87.12 346 CYS A N 1
ATOM 2757 C CA . CYS A 1 346 ? -3.043 4.711 -16.070 1.00 87.12 346 CYS A CA 1
ATOM 2758 C C . CYS A 1 346 ? -4.574 4.863 -16.098 1.00 87.12 346 CYS A C 1
ATOM 2760 O O . CYS A 1 346 ? -5.080 5.936 -16.441 1.00 87.12 346 CYS A O 1
ATOM 2762 N N . PRO A 1 347 ? -5.326 3.821 -15.692 1.00 85.88 347 PRO A N 1
ATOM 2763 C CA . PRO A 1 347 ? -6.755 3.950 -15.433 1.00 85.88 347 PRO A CA 1
ATOM 2764 C C . PRO A 1 347 ? -7.040 5.093 -14.455 1.00 85.88 347 PRO A C 1
ATOM 2766 O O . PRO A 1 347 ? -6.279 5.332 -13.518 1.00 85.88 347 PRO A O 1
ATOM 2769 N N . ASP A 1 348 ? -8.147 5.798 -14.666 1.00 89.31 348 ASP A N 1
ATOM 2770 C CA . ASP A 1 348 ? -8.527 6.930 -13.824 1.00 89.31 348 ASP A CA 1
ATOM 2771 C C . ASP A 1 348 ? -9.150 6.440 -12.507 1.00 89.31 348 ASP A C 1
ATOM 2773 O O . ASP A 1 348 ? -10.369 6.359 -12.361 1.00 89.31 348 ASP A O 1
ATOM 2777 N N . ASP A 1 349 ? -8.290 6.090 -11.551 1.00 90.50 349 ASP A N 1
ATOM 2778 C CA . ASP A 1 349 ? -8.662 5.737 -10.182 1.00 90.50 349 ASP A CA 1
ATOM 2779 C C . ASP A 1 349 ? -8.317 6.853 -9.177 1.00 90.50 349 ASP A C 1
ATOM 2781 O O . ASP A 1 349 ? -7.719 7.882 -9.505 1.00 90.50 349 ASP A O 1
ATOM 2785 N N . ALA A 1 350 ? -8.723 6.667 -7.920 1.00 90.81 350 ALA A N 1
ATOM 2786 C CA . ALA A 1 350 ? -8.528 7.666 -6.873 1.00 90.81 350 ALA A CA 1
ATOM 2787 C C . ALA A 1 350 ? -7.045 7.953 -6.557 1.00 90.81 350 ALA A C 1
ATOM 2789 O O . ALA A 1 350 ? -6.710 9.098 -6.246 1.00 90.81 350 ALA A O 1
ATOM 2790 N N . ILE A 1 351 ? -6.152 6.961 -6.678 1.00 92.25 351 ILE A N 1
ATOM 2791 C CA . ILE A 1 351 ? -4.704 7.150 -6.498 1.00 92.25 351 ILE A CA 1
ATOM 2792 C C . ILE A 1 351 ? -4.153 7.980 -7.649 1.00 92.25 351 ILE A C 1
ATOM 2794 O O . ILE A 1 351 ? -3.437 8.953 -7.414 1.00 92.25 351 ILE A O 1
ATOM 2798 N N . VAL A 1 352 ? -4.499 7.621 -8.886 1.00 93.00 352 VAL A N 1
ATOM 2799 C CA . VAL A 1 352 ? -4.026 8.303 -10.095 1.00 93.00 352 VAL A CA 1
ATOM 2800 C C . VAL A 1 352 ? -4.497 9.755 -10.116 1.00 93.00 352 VAL A C 1
ATOM 2802 O O . VAL A 1 352 ? -3.690 10.650 -10.371 1.00 93.00 352 VAL A O 1
ATOM 2805 N N . ARG A 1 353 ? -5.764 10.021 -9.769 1.00 94.50 353 ARG A N 1
ATOM 2806 C CA . ARG A 1 353 ? -6.298 11.388 -9.647 1.00 94.50 353 ARG A CA 1
ATOM 2807 C C . ARG A 1 353 ? -5.532 12.209 -8.615 1.00 94.50 353 ARG A C 1
ATOM 2809 O O . ARG A 1 353 ? -5.119 13.322 -8.928 1.00 94.50 353 ARG A O 1
ATOM 2816 N N . PHE A 1 354 ? -5.314 11.662 -7.418 1.00 96.19 354 PHE A N 1
ATOM 2817 C CA . PHE A 1 354 ? -4.566 12.350 -6.365 1.00 96.19 354 PHE A CA 1
ATOM 2818 C C . PHE A 1 354 ? -3.120 12.638 -6.787 1.00 96.19 354 PHE A C 1
ATOM 2820 O O . PHE A 1 354 ? -2.678 13.784 -6.722 1.00 96.19 354 PHE A O 1
ATOM 2827 N N . ARG A 1 355 ? -2.398 11.618 -7.271 1.00 95.12 355 ARG A N 1
ATOM 2828 C CA . ARG A 1 355 ? -0.998 11.746 -7.704 1.00 95.12 355 ARG A CA 1
ATOM 2829 C C . ARG A 1 355 ? -0.843 12.747 -8.840 1.00 95.12 355 ARG A C 1
ATOM 2831 O O . ARG A 1 355 ? 0.114 13.510 -8.847 1.00 95.12 355 ARG A O 1
ATOM 2838 N N . ARG A 1 356 ? -1.802 12.799 -9.767 1.00 95.00 356 ARG A N 1
ATOM 2839 C CA . ARG A 1 356 ? -1.791 13.779 -10.855 1.00 95.00 356 ARG A CA 1
ATOM 2840 C C . ARG A 1 356 ? -1.870 15.205 -10.316 1.00 95.00 356 ARG A C 1
ATOM 2842 O O . ARG A 1 356 ? -1.102 16.046 -10.766 1.00 95.00 356 ARG A O 1
ATOM 2849 N N . GLU A 1 357 ? -2.744 15.481 -9.350 1.00 96.69 357 GLU A N 1
ATOM 2850 C CA . GLU A 1 357 ? -2.821 16.809 -8.727 1.00 96.69 357 GLU A CA 1
ATOM 2851 C C . GLU A 1 357 ? -1.566 17.134 -7.900 1.00 96.69 357 GLU A C 1
ATOM 2853 O O . GLU A 1 357 ? -1.011 18.222 -8.051 1.00 96.69 357 GLU A O 1
ATOM 2858 N N . GLU A 1 358 ? -1.063 16.193 -7.095 1.00 97.50 358 GLU A N 1
ATOM 2859 C CA . GLU A 1 358 ? 0.186 16.350 -6.333 1.00 97.50 358 GLU A CA 1
ATOM 2860 C C . GLU A 1 358 ? 1.366 16.712 -7.251 1.00 97.50 358 GLU A C 1
ATOM 2862 O O . GLU A 1 358 ? 2.011 17.745 -7.053 1.00 97.50 358 GLU A O 1
ATOM 2867 N N . THR A 1 359 ? 1.605 15.922 -8.302 1.00 96.56 359 THR A N 1
ATOM 2868 C CA . THR A 1 359 ? 2.695 16.154 -9.258 1.00 96.56 359 THR A CA 1
ATOM 2869 C C . THR A 1 359 ? 2.513 17.470 -10.023 1.00 96.56 359 THR A C 1
ATOM 2871 O O . THR A 1 359 ? 3.484 18.208 -10.199 1.00 96.56 359 THR A O 1
ATOM 2874 N N . ARG A 1 360 ? 1.282 17.845 -10.416 1.00 96.25 360 ARG A N 1
ATOM 2875 C CA . ARG A 1 360 ? 1.014 19.171 -11.018 1.00 96.25 360 ARG A CA 1
ATOM 2876 C C . ARG A 1 360 ? 1.462 20.301 -10.103 1.00 96.25 360 ARG A C 1
ATOM 2878 O O . ARG A 1 360 ? 2.071 21.261 -10.574 1.00 96.25 360 ARG A O 1
ATOM 2885 N N . GLY A 1 361 ? 1.178 20.188 -8.809 1.00 97.38 361 GLY A N 1
ATOM 2886 C CA . GLY A 1 361 ? 1.589 21.189 -7.840 1.00 97.38 361 GLY A CA 1
ATOM 2887 C C . GLY A 1 361 ? 3.088 21.251 -7.617 1.00 97.38 361 GLY A C 1
ATOM 2888 O O . GLY A 1 361 ? 3.630 22.351 -7.569 1.00 97.38 361 GLY A O 1
ATOM 2889 N N . VAL A 1 362 ? 3.770 20.105 -7.558 1.00 97.56 362 VAL A N 1
ATOM 2890 C CA . VAL A 1 362 ? 5.239 20.063 -7.487 1.00 97.56 362 VAL A CA 1
ATOM 2891 C C . VAL A 1 362 ? 5.863 20.808 -8.667 1.00 97.56 362 VAL A C 1
ATOM 2893 O O . VAL A 1 362 ? 6.659 21.725 -8.469 1.00 97.56 362 VAL A O 1
ATOM 2896 N N . LEU A 1 363 ? 5.466 20.453 -9.890 1.00 97.06 363 LEU A N 1
ATOM 2897 C CA . LEU A 1 363 ? 6.015 21.038 -11.115 1.00 97.06 363 LEU A CA 1
ATOM 2898 C C . LEU A 1 363 ? 5.693 22.535 -11.233 1.00 97.06 363 LEU A C 1
ATOM 2900 O O . LEU A 1 363 ? 6.545 23.331 -11.635 1.00 97.06 363 LEU A O 1
ATOM 2904 N N . PHE A 1 364 ? 4.486 22.944 -10.832 1.00 97.31 364 PHE A N 1
ATOM 2905 C CA . PHE A 1 364 ? 4.119 24.356 -10.770 1.00 97.31 364 PHE A CA 1
ATOM 2906 C C . PHE A 1 364 ? 4.996 25.130 -9.774 1.00 97.31 364 PHE A C 1
ATOM 2908 O O . PHE A 1 364 ? 5.510 26.197 -10.113 1.00 97.31 364 PHE A O 1
ATOM 2915 N N . LEU A 1 365 ? 5.195 24.601 -8.563 1.00 97.25 365 LEU A N 1
ATOM 2916 C CA . LEU A 1 365 ? 5.982 25.259 -7.517 1.00 97.25 365 LEU A CA 1
ATOM 2917 C C . LEU A 1 365 ? 7.475 25.326 -7.863 1.00 97.25 365 LEU A C 1
ATOM 2919 O O . LEU A 1 365 ? 8.109 26.338 -7.563 1.00 97.25 365 LEU A O 1
ATOM 2923 N N . ASP A 1 366 ? 8.033 24.317 -8.538 1.00 96.31 366 ASP A N 1
ATOM 2924 C CA . ASP A 1 366 ? 9.404 24.395 -9.057 1.00 96.31 366 ASP A CA 1
ATOM 2925 C C . ASP A 1 366 ? 9.535 25.437 -10.173 1.00 96.31 366 ASP A C 1
ATOM 2927 O O . ASP A 1 366 ? 10.429 26.285 -10.114 1.00 96.31 366 ASP A O 1
ATOM 2931 N N . SER A 1 367 ? 8.595 25.471 -11.126 1.00 95.38 367 SER A N 1
ATOM 2932 C CA . SER A 1 367 ? 8.555 26.520 -12.157 1.00 95.38 367 SER A CA 1
ATOM 2933 C C . SER A 1 367 ? 8.477 27.918 -11.538 1.00 95.38 367 SER A C 1
ATOM 2935 O O . SER A 1 367 ? 9.186 28.834 -11.964 1.00 95.38 367 SER A O 1
ATOM 2937 N N . LEU A 1 368 ? 7.646 28.085 -10.504 1.00 96.06 368 LEU A N 1
ATOM 2938 C CA . LEU A 1 368 ? 7.502 29.339 -9.775 1.00 96.06 368 LEU A CA 1
ATOM 2939 C C . LEU A 1 368 ? 8.802 29.724 -9.057 1.00 96.06 368 LEU A C 1
ATOM 2941 O O . LEU A 1 368 ? 9.263 30.854 -9.217 1.00 96.06 368 LEU A O 1
ATOM 2945 N N . ARG A 1 369 ? 9.439 28.787 -8.337 1.00 95.81 369 ARG A N 1
ATOM 2946 C CA . ARG A 1 369 ? 10.736 29.012 -7.676 1.00 95.81 369 ARG A CA 1
ATOM 2947 C C . ARG A 1 369 ? 11.800 29.462 -8.673 1.00 95.81 369 ARG A C 1
ATOM 2949 O O . ARG A 1 369 ? 12.466 30.462 -8.425 1.00 95.81 369 ARG A O 1
ATOM 2956 N N . ARG A 1 370 ? 11.938 28.774 -9.813 1.00 94.44 370 ARG A N 1
ATOM 2957 C CA . ARG A 1 370 ? 12.932 29.125 -10.846 1.00 94.44 370 ARG A CA 1
ATOM 2958 C C . ARG A 1 370 ? 12.688 30.511 -11.448 1.00 94.44 370 ARG A C 1
ATOM 2960 O O . ARG A 1 370 ? 13.649 31.216 -11.732 1.00 94.44 370 ARG A O 1
ATOM 2967 N N . LYS A 1 371 ? 11.424 30.919 -11.617 1.00 94.56 371 LYS A N 1
ATOM 2968 C CA . LYS A 1 371 ? 11.056 32.251 -12.136 1.00 94.56 371 LYS A CA 1
ATOM 2969 C C . LYS A 1 371 ? 11.291 33.373 -11.123 1.00 94.56 371 LYS A C 1
ATOM 2971 O O . LYS A 1 371 ? 11.739 34.446 -11.508 1.00 94.56 371 LYS A O 1
ATOM 2976 N N . MET A 1 372 ? 10.961 33.142 -9.853 1.00 95.19 372 MET A N 1
ATOM 2977 C CA . MET A 1 372 ? 11.065 34.151 -8.790 1.00 95.19 372 MET A CA 1
ATOM 2978 C C . MET A 1 372 ? 12.470 34.254 -8.184 1.00 95.19 372 MET A C 1
ATOM 2980 O O . MET A 1 372 ? 12.812 35.281 -7.599 1.00 95.19 372 MET A O 1
ATOM 2984 N N . GLY A 1 373 ? 13.263 33.188 -8.288 1.00 94.31 373 GLY A N 1
ATOM 2985 C CA . GLY A 1 373 ? 14.479 32.994 -7.509 1.00 94.31 373 GLY A CA 1
ATOM 2986 C C . GLY A 1 373 ? 14.191 32.431 -6.111 1.00 94.31 373 GLY A C 1
ATOM 2987 O O . GLY A 1 373 ? 13.141 32.676 -5.510 1.00 94.31 373 GLY A O 1
ATOM 2988 N N . ASP A 1 374 ? 15.157 31.680 -5.576 1.00 92.88 374 ASP A N 1
ATOM 2989 C CA . ASP A 1 374 ? 15.023 30.941 -4.314 1.00 92.88 374 ASP A CA 1
ATOM 2990 C C . ASP A 1 374 ? 14.621 31.824 -3.123 1.00 92.88 374 ASP A C 1
ATOM 2992 O O . ASP A 1 374 ? 13.776 31.439 -2.321 1.00 92.88 374 ASP A O 1
ATOM 2996 N N . GLU A 1 375 ? 15.225 33.008 -2.974 1.00 93.44 375 GLU A N 1
ATOM 2997 C CA . GLU A 1 375 ? 14.987 33.880 -1.816 1.00 93.44 375 GLU A CA 1
ATOM 2998 C C . GLU A 1 375 ? 13.536 34.373 -1.748 1.00 93.44 375 GLU A C 1
ATOM 3000 O O . GLU A 1 375 ? 12.871 34.215 -0.720 1.00 93.44 375 GLU A O 1
ATOM 3005 N N . ALA A 1 376 ? 13.024 34.910 -2.858 1.00 96.12 376 ALA A N 1
ATOM 3006 C CA . ALA A 1 376 ? 11.650 35.388 -2.945 1.00 96.12 376 ALA A CA 1
ATOM 3007 C C . ALA A 1 376 ? 10.646 34.239 -2.771 1.00 96.12 376 ALA A C 1
ATOM 3009 O O . ALA A 1 376 ? 9.647 34.393 -2.064 1.00 96.12 376 ALA A O 1
ATOM 3010 N N . PHE A 1 377 ? 10.935 33.074 -3.358 1.00 97.38 377 PHE A N 1
ATOM 3011 C CA . PHE A 1 377 ? 10.089 31.892 -3.241 1.00 97.38 377 PHE A CA 1
ATOM 3012 C C . PHE A 1 377 ? 9.998 31.378 -1.798 1.00 97.38 377 PHE A C 1
ATOM 3014 O O . PHE A 1 377 ? 8.900 31.195 -1.273 1.00 97.38 377 PHE A O 1
ATOM 3021 N N . PHE A 1 378 ? 11.132 31.180 -1.117 1.00 96.38 378 PHE A N 1
ATOM 3022 C CA . PHE A 1 378 ? 11.118 30.670 0.257 1.00 96.38 378 PHE A CA 1
ATOM 3023 C C . PHE A 1 378 ? 10.482 31.654 1.237 1.00 96.38 378 PHE A C 1
ATOM 3025 O O . PHE A 1 378 ? 9.787 31.223 2.160 1.00 96.38 378 PHE A O 1
ATOM 3032 N N . LYS A 1 379 ? 10.646 32.965 1.014 1.00 96.31 379 LYS A N 1
ATOM 3033 C CA . LYS A 1 379 ? 9.936 33.992 1.783 1.00 96.31 379 LYS A CA 1
ATOM 3034 C C . LYS A 1 379 ? 8.420 33.895 1.584 1.00 96.31 379 LYS A C 1
ATOM 3036 O O . LYS A 1 379 ? 7.695 33.837 2.574 1.00 96.31 379 LYS A O 1
ATOM 3041 N N . LEU A 1 380 ? 7.952 33.805 0.335 1.00 97.81 380 LEU A N 1
ATOM 3042 C CA . LEU A 1 380 ? 6.531 33.639 0.004 1.00 97.81 380 LEU A CA 1
ATOM 3043 C C . LEU A 1 380 ? 5.931 32.410 0.701 1.00 97.81 380 LEU A C 1
ATOM 3045 O O . LEU A 1 380 ? 4.914 32.528 1.386 1.00 97.81 380 LEU A O 1
ATOM 3049 N N . MET A 1 381 ? 6.573 31.246 0.557 1.00 97.62 381 MET A N 1
ATOM 3050 C CA . MET A 1 381 ? 6.104 30.002 1.176 1.00 97.62 381 MET A CA 1
ATOM 3051 C C . MET A 1 381 ? 6.084 30.116 2.704 1.00 97.62 381 MET A C 1
ATOM 3053 O O . MET A 1 381 ? 5.096 29.755 3.337 1.00 97.62 381 MET A O 1
ATOM 3057 N N . SER A 1 382 ? 7.135 30.681 3.303 1.00 96.56 382 SER A N 1
ATOM 3058 C CA . SER A 1 382 ? 7.223 30.847 4.759 1.00 96.56 382 SER A CA 1
ATOM 3059 C C . SER A 1 382 ? 6.126 31.755 5.310 1.00 96.56 382 SER A C 1
ATOM 3061 O O . SER A 1 382 ? 5.475 31.398 6.288 1.00 96.56 382 SER A O 1
ATOM 3063 N N . GLU A 1 383 ? 5.877 32.905 4.681 1.00 96.75 383 GLU A N 1
ATOM 3064 C CA . GLU A 1 383 ? 4.823 33.835 5.105 1.00 96.75 383 GLU A CA 1
ATOM 3065 C C . GLU A 1 383 ? 3.421 33.242 4.928 1.00 96.75 383 GLU A C 1
ATOM 3067 O O . GLU A 1 383 ? 2.566 33.382 5.811 1.00 96.75 383 GLU A O 1
ATOM 3072 N N . PHE A 1 384 ? 3.183 32.565 3.799 1.00 97.75 384 PHE A N 1
ATOM 3073 C CA . PHE A 1 384 ? 1.894 31.946 3.517 1.00 97.75 384 PHE A CA 1
ATOM 3074 C C . PHE A 1 384 ? 1.575 30.853 4.540 1.00 97.75 384 PHE A C 1
ATOM 3076 O O . PHE A 1 384 ? 0.504 30.881 5.149 1.00 97.75 384 PHE A O 1
ATOM 3083 N N . PHE A 1 385 ? 2.505 29.923 4.776 1.00 97.12 385 PHE A N 1
ATOM 3084 C CA . PHE A 1 385 ? 2.292 28.833 5.727 1.00 97.12 385 PHE A CA 1
ATOM 3085 C C . PHE A 1 385 ? 2.241 29.329 7.174 1.00 97.12 385 PHE A C 1
ATOM 3087 O O . PHE A 1 385 ? 1.384 28.877 7.926 1.00 97.12 385 PHE A O 1
ATOM 3094 N N . ALA A 1 386 ? 3.045 30.324 7.565 1.00 95.25 386 ALA A N 1
ATOM 3095 C CA . ALA A 1 386 ? 2.960 30.906 8.906 1.00 95.25 386 ALA A CA 1
ATOM 3096 C C . ALA A 1 386 ? 1.582 31.537 9.191 1.00 95.25 386 ALA A C 1
ATOM 3098 O O . ALA A 1 386 ? 1.058 31.414 10.297 1.00 95.25 386 ALA A O 1
ATOM 3099 N N . THR A 1 387 ? 0.971 32.179 8.191 1.00 96.44 387 THR A N 1
ATOM 3100 C CA . THR A 1 387 ? -0.349 32.824 8.325 1.00 96.44 387 THR A CA 1
ATOM 3101 C C . THR A 1 387 ? -1.498 31.809 8.354 1.00 96.44 387 THR A C 1
ATOM 3103 O O . THR A 1 387 ? -2.529 32.020 9.011 1.00 96.44 387 THR A O 1
ATOM 3106 N N . ASN A 1 388 ? -1.328 30.701 7.630 1.00 97.06 388 ASN A N 1
ATOM 3107 C CA . ASN A 1 388 ? -2.392 29.743 7.348 1.00 97.06 388 ASN A CA 1
ATOM 3108 C C . ASN A 1 388 ? -2.228 28.388 8.035 1.00 97.06 388 ASN A C 1
ATOM 3110 O O . ASN A 1 388 ? -3.073 27.521 7.835 1.00 97.06 388 ASN A O 1
ATOM 3114 N N . THR A 1 389 ? -1.181 28.196 8.840 1.00 95.69 389 THR A N 1
ATOM 3115 C CA . THR A 1 389 ? -0.911 26.896 9.455 1.00 95.69 389 THR A CA 1
ATOM 3116 C C . THR A 1 389 ? -2.136 26.349 10.189 1.00 95.69 389 THR A C 1
ATOM 3118 O O . THR A 1 389 ? -2.860 27.103 10.846 1.00 95.69 389 THR A O 1
ATOM 3121 N N . THR A 1 390 ? -2.377 25.045 10.058 1.00 94.88 390 THR A N 1
ATOM 3122 C CA . THR A 1 390 ? -3.524 24.272 10.568 1.00 94.88 390 THR A CA 1
ATOM 3123 C C . THR A 1 390 ? -4.894 24.622 9.975 1.00 94.88 390 THR A C 1
ATOM 3125 O O . THR A 1 390 ? -5.898 24.025 10.359 1.00 94.88 390 THR A O 1
ATOM 3128 N N . LYS A 1 391 ? -4.975 25.566 9.028 1.00 96.44 391 LYS A N 1
ATOM 3129 C CA . LYS A 1 391 ? -6.243 26.006 8.425 1.00 96.44 391 LYS A CA 1
ATOM 3130 C C . LYS A 1 391 ? -6.482 25.344 7.075 1.00 96.44 391 LYS A C 1
ATOM 3132 O O . LYS A 1 391 ? -5.545 25.005 6.351 1.00 96.44 391 LYS A O 1
ATOM 3137 N N . ALA A 1 392 ? -7.758 25.234 6.715 1.00 97.31 392 ALA A N 1
ATOM 3138 C CA . ALA A 1 392 ? -8.151 24.982 5.338 1.00 97.31 392 ALA A CA 1
ATOM 3139 C C . ALA A 1 392 ? -7.831 26.207 4.466 1.00 97.31 392 ALA A C 1
ATOM 3141 O O . ALA A 1 392 ? -8.157 27.336 4.839 1.00 97.31 392 ALA A O 1
ATOM 3142 N N . VAL A 1 393 ? -7.201 25.986 3.314 1.00 97.75 393 VAL A N 1
ATOM 3143 C CA . VAL A 1 393 ? -6.836 27.027 2.347 1.00 97.75 393 VAL A CA 1
ATOM 3144 C C . VAL A 1 393 ? -7.335 26.675 0.956 1.00 97.75 393 VAL A C 1
ATOM 3146 O O . VAL A 1 393 ? -7.479 25.501 0.607 1.00 97.75 393 VAL A O 1
ATOM 3149 N N . THR A 1 394 ? -7.557 27.706 0.147 1.00 97.88 394 THR A N 1
ATOM 3150 C CA . THR A 1 394 ? -7.777 27.542 -1.286 1.00 97.88 394 THR A CA 1
ATOM 3151 C C . THR A 1 394 ? -6.460 27.714 -2.035 1.00 97.88 394 THR A C 1
ATOM 3153 O O . THR A 1 394 ? -5.617 28.528 -1.661 1.00 97.88 394 THR A O 1
ATOM 3156 N N . ALA A 1 395 ? -6.282 26.990 -3.135 1.00 96.56 395 ALA A N 1
ATOM 3157 C CA . ALA A 1 395 ? -5.178 27.229 -4.056 1.00 96.56 395 ALA A CA 1
ATOM 3158 C C . ALA A 1 395 ? -5.217 28.667 -4.605 1.00 96.56 395 ALA A C 1
ATOM 3160 O O . ALA A 1 395 ? -4.180 29.298 -4.799 1.00 96.56 395 ALA A O 1
ATOM 3161 N N . GLN A 1 396 ? -6.423 29.212 -4.786 1.00 97.19 396 GLN A N 1
ATOM 3162 C CA . GLN A 1 396 ? -6.642 30.585 -5.228 1.00 97.19 396 GLN A CA 1
ATOM 3163 C C . GLN A 1 396 ? -6.053 31.625 -4.260 1.00 97.19 396 GLN A C 1
ATOM 3165 O O . GLN A 1 396 ? -5.407 32.566 -4.716 1.00 97.19 396 GLN A O 1
ATOM 3170 N N . SER A 1 397 ? -6.189 31.444 -2.940 1.00 97.12 397 SER A N 1
ATOM 3171 C CA . SER A 1 397 ? -5.615 32.398 -1.979 1.00 97.12 397 SER A CA 1
ATOM 3172 C C . SER A 1 397 ? -4.082 32.405 -2.002 1.00 97.12 397 SER A C 1
ATOM 3174 O O . SER A 1 397 ? -3.462 33.452 -1.800 1.00 97.12 397 SER A O 1
ATOM 3176 N N . PHE A 1 398 ? -3.451 31.262 -2.297 1.00 97.75 398 PHE A N 1
ATOM 3177 C CA . PHE A 1 398 ? -2.008 31.200 -2.533 1.00 97.75 398 PHE A CA 1
ATOM 3178 C C . PHE A 1 398 ? -1.609 31.950 -3.807 1.00 97.75 398 PHE A C 1
ATOM 3180 O O . PHE A 1 398 ? -0.678 32.753 -3.770 1.00 97.75 398 PHE A O 1
ATOM 3187 N N . LEU A 1 399 ? -2.325 31.732 -4.913 1.00 97.25 399 LEU A N 1
ATOM 3188 C CA . LEU A 1 399 ? -2.069 32.401 -6.194 1.00 97.25 399 LEU A CA 1
ATOM 3189 C C . LEU A 1 399 ? -2.184 33.928 -6.079 1.00 97.25 399 LEU A C 1
ATOM 3191 O O . LEU A 1 399 ? -1.307 34.650 -6.554 1.00 97.25 399 LEU A O 1
ATOM 3195 N N . GLU A 1 400 ? -3.208 34.418 -5.377 1.00 96.94 400 GLU A N 1
ATOM 3196 C CA . GLU A 1 400 ? -3.394 35.843 -5.077 1.00 96.94 400 GLU A CA 1
ATOM 3197 C C . GLU A 1 400 ? -2.238 36.410 -4.251 1.00 96.94 400 GLU A C 1
ATOM 3199 O O . GLU A 1 400 ? -1.719 37.482 -4.564 1.00 96.94 400 GLU A O 1
ATOM 3204 N N . ARG A 1 401 ? -1.778 35.673 -3.231 1.00 95.50 401 ARG A N 1
ATOM 3205 C CA . ARG A 1 401 ? -0.627 36.077 -2.411 1.00 95.50 401 ARG A CA 1
ATOM 3206 C C . ARG A 1 401 ? 0.680 36.084 -3.206 1.00 95.50 401 ARG A C 1
ATOM 3208 O O . ARG A 1 401 ? 1.523 36.946 -2.974 1.00 95.50 401 ARG A O 1
ATOM 3215 N N . ALA A 1 402 ? 0.846 35.128 -4.111 1.00 94.88 402 ALA A N 1
ATOM 3216 C CA . ALA A 1 402 ? 2.000 35.013 -4.992 1.00 94.88 402 ALA A CA 1
ATOM 3217 C C . ALA A 1 402 ? 1.968 36.029 -6.150 1.00 94.88 402 ALA A C 1
ATOM 3219 O O . ALA A 1 402 ? 3.001 36.272 -6.771 1.00 94.88 402 ALA A O 1
ATOM 3220 N N . GLY A 1 403 ? 0.805 36.622 -6.441 1.00 95.19 403 GLY A N 1
ATOM 3221 C CA . GLY A 1 403 ? 0.615 37.537 -7.565 1.00 95.19 403 GLY A CA 1
ATOM 3222 C C . GLY A 1 403 ? 0.737 36.850 -8.929 1.00 95.19 403 GLY A C 1
ATOM 3223 O O . GLY A 1 403 ? 1.179 37.477 -9.890 1.00 95.19 403 GLY A O 1
ATOM 3224 N N . VAL A 1 404 ? 0.386 35.561 -9.021 1.00 93.69 404 VAL A N 1
ATOM 3225 C CA . VAL A 1 404 ? 0.503 34.759 -10.251 1.00 93.69 404 VAL A CA 1
ATOM 3226 C C . VAL A 1 404 ? -0.804 34.043 -10.578 1.00 93.69 404 VAL A C 1
ATOM 3228 O O . VAL A 1 404 ? -1.588 33.721 -9.693 1.00 93.69 404 VAL A O 1
ATOM 3231 N N . ALA A 1 405 ? -1.024 33.748 -11.858 1.00 91.44 405 ALA A N 1
ATOM 3232 C CA . ALA A 1 405 ? -2.084 32.840 -12.287 1.00 91.44 405 ALA A CA 1
ATOM 3233 C C . ALA A 1 405 ? -1.584 31.388 -12.291 1.00 91.44 405 ALA A C 1
ATOM 3235 O O . ALA A 1 405 ? -0.391 31.126 -12.487 1.00 91.44 405 ALA A O 1
ATOM 3236 N N . PHE A 1 406 ? -2.500 30.433 -12.131 1.00 90.94 406 PHE A N 1
ATOM 3237 C CA . PHE A 1 406 ? -2.171 29.018 -12.278 1.00 90.94 406 PHE A CA 1
ATOM 3238 C C . PHE A 1 406 ? -2.028 28.636 -13.755 1.00 90.94 406 PHE A C 1
ATOM 3240 O O . PHE A 1 406 ? -2.969 28.174 -14.396 1.00 90.94 406 PHE A O 1
ATOM 3247 N N . ASN A 1 407 ? -0.822 28.825 -14.288 1.00 85.25 407 ASN A N 1
ATOM 3248 C CA . ASN A 1 407 ? -0.451 28.437 -15.646 1.00 85.25 407 ASN A CA 1
ATOM 3249 C C . ASN A 1 407 ? 0.425 27.182 -15.594 1.00 85.25 407 ASN A C 1
ATOM 3251 O O . ASN A 1 407 ? 1.651 27.267 -15.682 1.00 85.25 407 ASN A O 1
ATOM 3255 N N . PHE A 1 408 ? -0.201 26.023 -15.394 1.00 88.00 408 PHE A N 1
ATOM 3256 C CA . PHE A 1 408 ? 0.501 24.746 -15.471 1.00 88.00 408 PHE A CA 1
ATOM 3257 C C . PHE A 1 408 ? 0.779 24.390 -16.935 1.00 88.00 408 PHE A C 1
ATOM 3259 O O . PHE A 1 408 ? -0.151 24.209 -17.721 1.00 88.00 408 PHE A O 1
ATOM 3266 N N . THR A 1 409 ? 2.059 24.280 -17.278 1.00 87.00 409 THR A N 1
ATOM 3267 C CA . THR A 1 409 ? 2.507 23.742 -18.563 1.00 87.00 409 THR A CA 1
ATOM 3268 C C . THR A 1 409 ? 2.773 22.256 -18.385 1.00 87.00 409 THR A C 1
ATOM 3270 O O . THR A 1 409 ? 3.531 21.875 -17.492 1.00 87.00 409 THR A O 1
ATOM 3273 N N . GLU A 1 410 ? 2.149 21.421 -19.215 1.00 89.38 410 GLU A N 1
ATOM 3274 C CA . GLU A 1 410 ? 2.453 19.992 -19.211 1.00 89.38 410 GLU A CA 1
ATOM 3275 C C . GLU A 1 410 ? 3.932 19.755 -19.566 1.00 89.38 410 GLU A C 1
ATOM 3277 O O . GLU A 1 410 ? 4.488 20.494 -20.383 1.00 89.38 410 GLU A O 1
ATOM 3282 N N . PRO A 1 411 ? 4.579 18.730 -18.987 1.00 89.94 411 PRO A N 1
ATOM 3283 C CA . PRO A 1 411 ? 5.918 18.331 -19.394 1.00 89.94 411 PRO A CA 1
ATOM 3284 C C . PRO A 1 411 ? 5.966 18.005 -20.890 1.00 89.94 411 PRO A C 1
ATOM 3286 O O . PRO A 1 411 ? 5.096 17.296 -21.398 1.00 89.94 411 PRO A O 1
ATOM 3289 N N . GLU A 1 412 ? 7.028 18.448 -21.566 1.00 89.25 412 GLU A N 1
ATOM 3290 C CA . GLU A 1 412 ? 7.314 18.083 -22.962 1.00 89.25 412 GLU A CA 1
ATOM 3291 C C . GLU A 1 412 ? 7.319 16.556 -23.156 1.00 89.25 412 GLU A C 1
ATOM 3293 O O . GLU A 1 412 ? 7.541 15.827 -22.184 1.00 89.25 412 GLU A O 1
ATOM 3298 N N . PRO A 1 413 ? 7.113 16.025 -24.373 1.00 89.50 413 PRO A N 1
ATOM 3299 C CA . PRO A 1 413 ? 7.216 14.590 -24.632 1.00 89.50 413 PRO A CA 1
ATOM 3300 C C . PRO A 1 413 ? 8.539 13.992 -24.123 1.00 89.50 413 PRO A C 1
ATOM 3302 O O . PRO A 1 413 ? 9.598 14.608 -24.222 1.00 89.50 413 PRO A O 1
ATOM 3305 N N . GLY A 1 414 ? 8.487 12.782 -23.568 1.00 90.19 414 GLY A N 1
ATOM 3306 C CA . GLY A 1 414 ? 9.654 12.118 -22.987 1.00 90.19 414 GLY A CA 1
ATOM 3307 C C . GLY A 1 414 ? 9.298 10.777 -22.345 1.00 90.19 414 GLY A C 1
ATOM 3308 O O . GLY A 1 414 ? 8.170 10.306 -22.520 1.00 90.19 414 GLY A O 1
ATOM 3309 N N . PRO A 1 415 ? 10.229 10.164 -21.590 1.00 91.00 415 PRO A N 1
ATOM 3310 C CA . PRO A 1 415 ? 9.975 8.905 -20.900 1.00 91.00 415 PRO A CA 1
ATOM 3311 C C . PRO A 1 415 ? 8.756 9.006 -19.982 1.00 91.00 415 PRO A C 1
ATOM 3313 O O . PRO A 1 415 ? 8.552 10.032 -19.326 1.00 91.00 415 PRO A O 1
ATOM 3316 N N . VAL A 1 416 ? 7.964 7.935 -19.945 1.00 94.44 416 VAL A N 1
ATOM 3317 C CA . VAL A 1 416 ? 6.705 7.856 -19.181 1.00 94.44 416 VAL A CA 1
ATOM 3318 C C . VAL A 1 416 ? 6.755 6.845 -18.034 1.00 94.44 416 VAL A C 1
ATOM 3320 O O . VAL A 1 416 ? 5.820 6.778 -17.247 1.00 94.44 416 VAL A O 1
ATOM 3323 N N . PHE A 1 417 ? 7.831 6.060 -17.946 1.00 94.50 417 PHE A N 1
ATOM 3324 C CA . PHE A 1 417 ? 8.040 5.070 -16.895 1.00 94.50 417 PHE A CA 1
ATOM 3325 C C . PHE A 1 417 ? 9.435 5.209 -16.293 1.00 94.50 417 PHE A C 1
ATOM 3327 O O . PHE A 1 417 ? 10.413 5.452 -17.007 1.00 94.50 417 PHE A O 1
ATOM 3334 N N . LEU A 1 418 ? 9.516 5.005 -14.982 1.00 93.56 418 LEU A N 1
ATOM 3335 C CA . LEU A 1 418 ? 10.752 4.683 -14.278 1.00 93.56 418 LEU A CA 1
ATOM 3336 C C . LEU A 1 418 ? 10.865 3.164 -14.170 1.00 93.56 418 LEU A C 1
ATOM 3338 O O . LEU A 1 418 ? 9.851 2.474 -14.090 1.00 93.56 418 LEU A O 1
ATOM 3342 N N . MET A 1 419 ? 12.082 2.621 -14.114 1.00 91.44 419 MET A N 1
ATOM 3343 C CA . MET A 1 419 ? 12.259 1.169 -13.977 1.00 91.44 419 MET A CA 1
ATOM 3344 C C . MET A 1 419 ? 11.547 0.604 -12.742 1.00 91.44 419 MET A C 1
ATOM 3346 O O . MET A 1 419 ? 10.974 -0.479 -12.819 1.00 91.44 419 MET A O 1
ATOM 3350 N N . ASP A 1 420 ? 11.528 1.343 -11.630 1.00 90.50 420 ASP A N 1
ATOM 3351 C CA . ASP A 1 420 ? 10.870 0.922 -10.387 1.00 90.50 420 ASP A CA 1
ATOM 3352 C C . ASP A 1 420 ? 9.344 0.757 -10.510 1.00 90.50 420 ASP A C 1
ATOM 3354 O O . ASP A 1 420 ? 8.741 -0.001 -9.747 1.00 90.50 420 ASP A O 1
ATOM 3358 N N . ASP A 1 421 ? 8.703 1.390 -11.501 1.00 92.56 421 ASP A N 1
ATOM 3359 C CA . ASP A 1 421 ? 7.251 1.290 -11.694 1.00 92.56 421 ASP A CA 1
ATOM 3360 C C . ASP A 1 421 ? 6.795 -0.152 -11.976 1.00 92.56 421 ASP A C 1
ATOM 3362 O O . ASP A 1 421 ? 5.655 -0.513 -11.660 1.00 92.56 421 ASP A O 1
ATOM 3366 N N . ILE A 1 422 ? 7.691 -1.011 -12.485 1.00 94.00 422 ILE A N 1
ATOM 3367 C CA . ILE A 1 422 ? 7.398 -2.428 -12.734 1.00 94.00 422 ILE A CA 1
ATOM 3368 C C . ILE A 1 422 ? 6.991 -3.170 -11.457 1.00 94.00 422 ILE A C 1
ATOM 3370 O O . ILE A 1 422 ? 6.150 -4.067 -11.512 1.00 94.00 422 ILE A O 1
ATOM 3374 N N . THR A 1 423 ? 7.512 -2.764 -10.292 1.00 90.12 423 THR A N 1
ATOM 3375 C CA . THR A 1 423 ? 7.249 -3.416 -8.995 1.00 90.12 423 THR A CA 1
ATOM 3376 C C . THR A 1 423 ? 5.773 -3.364 -8.598 1.00 90.12 423 THR A C 1
ATOM 3378 O O . THR A 1 423 ? 5.277 -4.264 -7.923 1.00 90.12 423 THR A O 1
ATOM 3381 N N . ARG A 1 424 ? 5.036 -2.350 -9.071 1.00 86.25 424 ARG A N 1
ATOM 3382 C CA . ARG A 1 424 ? 3.592 -2.178 -8.831 1.00 86.25 424 ARG A CA 1
ATOM 3383 C C . ARG A 1 424 ? 2.730 -2.789 -9.942 1.00 86.25 424 ARG A C 1
ATOM 3385 O O . ARG A 1 424 ? 1.507 -2.757 -9.849 1.00 86.25 424 ARG A O 1
ATOM 3392 N N . ARG A 1 425 ? 3.358 -3.340 -10.987 1.00 91.44 425 ARG A N 1
ATOM 3393 C CA . ARG A 1 425 ? 2.720 -3.887 -12.200 1.00 91.44 425 ARG A CA 1
ATOM 3394 C C . ARG A 1 425 ? 2.904 -5.401 -12.360 1.00 91.44 425 ARG A C 1
ATOM 3396 O O . ARG A 1 425 ? 2.406 -5.985 -13.319 1.00 91.44 425 ARG A O 1
ATOM 3403 N N . LEU A 1 426 ? 3.564 -6.056 -11.402 1.00 93.31 426 LEU A N 1
ATOM 3404 C CA . LEU A 1 426 ? 3.965 -7.466 -11.492 1.00 93.31 426 LEU A CA 1
ATOM 3405 C C . LEU A 1 426 ? 2.799 -8.440 -11.728 1.00 93.31 426 LEU A C 1
ATOM 3407 O O . LEU A 1 426 ? 2.982 -9.432 -12.427 1.00 93.31 426 LEU A O 1
ATOM 3411 N N . ASN A 1 427 ? 1.594 -8.135 -11.230 1.00 88.25 427 ASN A N 1
ATOM 3412 C CA . ASN A 1 427 ? 0.397 -8.967 -11.432 1.00 88.25 427 ASN A CA 1
ATOM 3413 C C . ASN A 1 427 ? 0.029 -9.168 -12.916 1.00 88.25 427 ASN A C 1
ATOM 3415 O O . ASN A 1 427 ? -0.619 -10.155 -13.257 1.00 88.25 427 ASN A O 1
ATOM 3419 N N . ASN A 1 428 ? 0.430 -8.244 -13.794 1.00 91.75 428 ASN A N 1
ATOM 3420 C CA . ASN A 1 428 ? 0.187 -8.304 -15.237 1.00 91.75 428 ASN A CA 1
ATOM 3421 C C . ASN A 1 428 ? 1.484 -8.497 -16.051 1.00 91.75 428 ASN A C 1
ATOM 3423 O O . ASN A 1 428 ? 1.461 -8.462 -17.284 1.00 91.75 428 ASN A O 1
ATOM 3427 N N . ALA A 1 429 ? 2.620 -8.692 -15.379 1.00 96.94 429 ALA A N 1
ATOM 3428 C CA . ALA A 1 429 ? 3.916 -8.774 -16.032 1.00 96.94 429 ALA A CA 1
ATOM 3429 C C . ALA A 1 429 ? 4.225 -10.182 -16.572 1.00 96.94 429 ALA A C 1
ATOM 3431 O O . ALA A 1 429 ? 3.623 -11.178 -16.161 1.00 96.94 429 ALA A O 1
ATOM 3432 N N . ALA A 1 430 ? 5.190 -10.275 -17.484 1.00 98.00 430 ALA A N 1
ATOM 3433 C CA . ALA A 1 430 ? 5.875 -11.513 -17.844 1.00 98.00 430 ALA A CA 1
ATOM 3434 C C . ALA A 1 430 ? 7.370 -11.254 -18.056 1.00 98.00 430 ALA A C 1
ATOM 3436 O O . ALA A 1 430 ? 7.754 -10.237 -18.633 1.00 98.00 430 ALA A O 1
ATOM 3437 N N . ILE A 1 431 ? 8.210 -12.190 -17.615 1.00 98.69 431 ILE A N 1
ATOM 3438 C CA . ILE A 1 431 ? 9.649 -12.179 -17.883 1.00 98.69 431 ILE A CA 1
ATOM 3439 C C . ILE A 1 431 ? 9.897 -12.982 -19.160 1.00 98.69 431 ILE A C 1
ATOM 3441 O O . ILE A 1 431 ? 9.557 -14.160 -19.225 1.00 98.69 431 ILE A O 1
ATOM 3445 N N . VAL A 1 432 ? 10.502 -12.366 -20.170 1.00 98.75 432 VAL A N 1
ATOM 3446 C CA . VAL A 1 432 ? 10.797 -12.983 -21.467 1.00 98.75 432 VAL A CA 1
ATOM 3447 C C . VAL A 1 432 ? 12.306 -13.044 -21.650 1.00 98.75 432 VAL A C 1
ATOM 3449 O O . VAL A 1 432 ? 12.958 -12.023 -21.875 1.00 98.75 432 VAL A O 1
ATOM 3452 N N . TYR A 1 433 ? 12.884 -14.238 -21.551 1.00 98.81 433 TYR A N 1
ATOM 3453 C CA . TYR A 1 433 ? 14.334 -14.405 -21.628 1.00 98.81 433 TYR A CA 1
ATOM 3454 C C . TYR A 1 433 ? 14.792 -14.879 -23.006 1.00 98.81 433 TYR A C 1
ATOM 3456 O O . TYR A 1 433 ? 14.119 -15.667 -23.674 1.00 98.81 433 TYR A O 1
ATOM 3464 N N . GLY A 1 434 ? 15.961 -14.394 -23.421 1.00 98.56 434 GLY A N 1
ATOM 3465 C CA . GLY A 1 434 ? 16.519 -14.699 -24.729 1.00 98.56 434 GLY A CA 1
ATOM 3466 C C . GLY A 1 434 ? 17.050 -16.124 -24.851 1.00 98.56 434 GLY A C 1
ATOM 3467 O O . GLY A 1 434 ? 17.757 -16.604 -23.956 1.00 98.56 434 GLY A O 1
ATOM 3468 N N . THR A 1 435 ? 16.748 -16.792 -25.966 1.00 98.50 435 THR A N 1
ATOM 3469 C CA . THR A 1 435 ? 17.203 -18.167 -26.231 1.00 98.50 435 THR A CA 1
ATOM 3470 C C . THR A 1 435 ? 18.117 -18.313 -27.446 1.00 98.50 435 THR A C 1
ATOM 3472 O O . THR A 1 435 ? 18.664 -19.396 -27.649 1.00 98.50 435 THR A O 1
ATOM 3475 N N . VAL A 1 436 ? 18.345 -17.239 -28.211 1.00 97.88 436 VAL A N 1
ATOM 3476 C CA . VAL A 1 436 ? 19.161 -17.263 -29.440 1.00 97.88 436 VAL A CA 1
ATOM 3477 C C . VAL A 1 436 ? 20.635 -17.522 -29.121 1.00 97.88 436 VAL A C 1
ATOM 3479 O O . VAL A 1 436 ? 21.288 -18.348 -29.754 1.00 97.88 436 VAL A O 1
ATOM 3482 N N . LEU A 1 437 ? 21.153 -16.828 -28.107 1.00 95.44 437 LEU A N 1
ATOM 3483 C CA . LEU A 1 437 ? 22.517 -16.939 -27.592 1.00 95.44 437 LEU A CA 1
ATOM 3484 C C . LEU A 1 437 ? 22.488 -16.780 -26.071 1.00 95.44 437 LEU A C 1
ATOM 3486 O O . LEU A 1 437 ? 21.562 -16.189 -25.522 1.00 95.44 437 LEU A O 1
ATOM 3490 N N . GLU A 1 438 ? 23.514 -17.288 -25.381 1.00 97.56 438 GLU A N 1
ATOM 3491 C CA . GLU A 1 438 ? 23.682 -17.101 -23.925 1.00 97.56 438 GLU A CA 1
ATOM 3492 C C . GLU A 1 438 ? 22.466 -17.593 -23.103 1.00 97.56 438 GLU A C 1
ATOM 3494 O O . GLU A 1 438 ? 22.215 -17.128 -21.992 1.00 97.56 438 GLU A O 1
ATOM 3499 N N . GLN A 1 439 ? 21.721 -18.571 -23.641 1.00 97.62 439 GLN A N 1
ATOM 3500 C CA . GLN A 1 439 ? 20.441 -19.041 -23.096 1.00 97.62 439 GLN A CA 1
ATOM 3501 C C . GLN A 1 439 ? 20.530 -19.415 -21.612 1.00 97.62 439 GLN A C 1
ATOM 3503 O O . GLN A 1 439 ? 19.637 -19.073 -20.840 1.00 97.62 439 GLN A O 1
ATOM 3508 N N . GLY A 1 440 ? 21.599 -20.110 -21.209 1.00 98.00 440 GLY A N 1
ATOM 3509 C CA . GLY A 1 440 ? 21.804 -20.509 -19.816 1.00 98.00 440 GLY A CA 1
ATOM 3510 C C . GLY A 1 440 ? 21.857 -19.310 -18.868 1.00 98.00 440 GLY A C 1
ATOM 3511 O O . GLY A 1 440 ? 21.212 -19.323 -17.824 1.00 98.00 440 GLY A O 1
ATOM 3512 N N . THR A 1 441 ? 22.553 -18.242 -19.261 1.00 98.12 441 THR A N 1
ATOM 3513 C CA . THR A 1 441 ? 22.661 -17.018 -18.462 1.00 98.12 441 THR A CA 1
ATOM 3514 C C . THR A 1 441 ? 21.367 -16.217 -18.458 1.00 98.12 441 THR A C 1
ATOM 3516 O O . THR A 1 441 ? 20.945 -15.769 -17.395 1.00 98.12 441 THR A O 1
ATOM 3519 N N . ASN A 1 442 ? 20.706 -16.065 -19.609 1.00 98.69 442 ASN A N 1
ATOM 3520 C CA . ASN A 1 442 ? 19.436 -15.336 -19.679 1.00 98.69 442 ASN A CA 1
ATOM 3521 C C . ASN A 1 442 ? 18.354 -16.031 -18.845 1.00 98.69 442 ASN A C 1
ATOM 3523 O O . ASN A 1 442 ? 17.615 -15.374 -18.115 1.00 98.69 442 ASN A O 1
ATOM 3527 N N . ARG A 1 443 ? 18.298 -17.368 -18.903 1.00 98.62 443 ARG A N 1
ATOM 3528 C CA . ARG A 1 443 ? 17.406 -18.167 -18.061 1.00 98.62 443 ARG A CA 1
ATOM 3529 C C . ARG A 1 443 ? 17.726 -17.974 -16.581 1.00 98.62 443 ARG A C 1
ATOM 3531 O O . ARG A 1 443 ? 16.820 -17.692 -15.809 1.00 98.62 443 ARG A O 1
ATOM 3538 N N . TYR A 1 444 ? 19.002 -18.077 -16.206 1.00 98.44 444 TYR A N 1
ATOM 3539 C CA . TYR A 1 444 ? 19.437 -17.856 -14.828 1.00 98.44 444 TYR A CA 1
ATOM 3540 C C . TYR A 1 444 ? 19.016 -16.469 -14.321 1.00 98.44 444 TYR A C 1
ATOM 3542 O O . TYR A 1 444 ? 18.399 -16.368 -13.268 1.00 98.44 444 TYR A O 1
ATOM 3550 N N . ALA A 1 445 ? 19.276 -15.401 -15.081 1.00 98.25 445 ALA A N 1
ATOM 3551 C CA . ALA A 1 445 ? 18.877 -14.044 -14.707 1.00 98.25 445 ALA A CA 1
ATOM 3552 C C . ALA A 1 445 ? 17.348 -13.893 -14.576 1.00 98.25 445 ALA A C 1
ATOM 3554 O O . ALA A 1 445 ? 16.881 -13.265 -13.626 1.00 98.25 445 ALA A O 1
ATOM 3555 N N . ALA A 1 446 ? 16.567 -14.513 -15.466 1.00 98.56 446 ALA A N 1
ATOM 3556 C CA . ALA A 1 446 ? 15.108 -14.540 -15.360 1.00 98.56 446 ALA A CA 1
ATOM 3557 C C . ALA A 1 446 ? 14.623 -15.249 -14.083 1.00 98.56 446 ALA A C 1
ATOM 3559 O O . ALA A 1 446 ? 13.755 -14.728 -13.386 1.00 98.56 446 ALA A O 1
ATOM 3560 N N . GLU A 1 447 ? 15.204 -16.404 -13.747 1.00 98.38 447 GLU A N 1
ATOM 3561 C CA . GLU A 1 447 ? 14.876 -17.171 -12.537 1.00 98.38 447 GLU A CA 1
ATOM 3562 C C . GLU A 1 447 ? 15.273 -16.415 -11.258 1.00 98.38 447 GLU A C 1
ATOM 3564 O O . GLU A 1 447 ? 14.493 -16.368 -10.306 1.00 98.38 447 GLU A O 1
ATOM 3569 N N . GLN A 1 448 ? 16.435 -15.750 -11.246 1.00 97.19 448 GLN A N 1
ATOM 3570 C CA . GLN A 1 448 ? 16.848 -14.887 -10.133 1.00 97.19 448 GLN A CA 1
ATOM 3571 C C . GLN A 1 448 ? 15.870 -13.726 -9.932 1.00 97.19 448 GLN A C 1
ATOM 3573 O O . GLN A 1 448 ? 15.457 -13.448 -8.806 1.00 97.19 448 GLN A O 1
ATOM 3578 N N . LEU A 1 449 ? 15.466 -13.061 -11.017 1.00 96.31 449 LEU A N 1
ATOM 3579 C CA . LEU A 1 449 ? 14.530 -11.945 -10.943 1.00 96.31 449 LEU A CA 1
ATOM 3580 C C . LEU A 1 449 ? 13.131 -12.397 -10.492 1.00 96.31 449 LEU A C 1
ATOM 3582 O O . LEU A 1 449 ? 12.527 -11.754 -9.635 1.00 96.31 449 LEU A O 1
ATOM 3586 N N . GLN A 1 450 ? 12.644 -13.535 -10.998 1.00 96.31 450 GLN A N 1
ATOM 3587 C CA . GLN A 1 450 ? 11.396 -14.139 -10.530 1.00 96.31 450 GLN A CA 1
ATOM 3588 C C . GLN A 1 450 ? 11.463 -14.475 -9.033 1.00 96.31 450 GLN A C 1
ATOM 3590 O O . GLN A 1 450 ? 10.506 -14.180 -8.318 1.00 96.31 450 GLN A O 1
ATOM 3595 N N . SER A 1 451 ? 12.578 -15.036 -8.542 1.00 93.31 451 SER A N 1
ATOM 3596 C CA . SER A 1 451 ? 12.757 -15.311 -7.107 1.00 93.31 451 SER A CA 1
ATOM 3597 C C . SER A 1 451 ? 12.681 -14.025 -6.287 1.00 93.31 451 SER A C 1
ATOM 3599 O O . SER A 1 451 ? 11.891 -13.948 -5.349 1.00 93.31 451 SER A O 1
ATOM 3601 N N . ARG A 1 452 ? 13.396 -12.967 -6.705 1.00 92.31 452 ARG A N 1
ATOM 3602 C CA . ARG A 1 452 ? 13.363 -11.647 -6.048 1.00 92.31 452 ARG A CA 1
ATOM 3603 C C . ARG A 1 452 ? 11.942 -11.090 -5.960 1.00 92.31 452 ARG A C 1
ATOM 3605 O O . ARG A 1 452 ? 11.551 -10.594 -4.905 1.00 92.31 452 ARG A O 1
ATOM 3612 N N . TYR A 1 453 ? 11.147 -11.173 -7.028 1.00 93.56 453 TYR A N 1
ATOM 3613 C CA . TYR A 1 453 ? 9.751 -10.716 -7.014 1.00 93.56 453 TYR A CA 1
ATOM 3614 C C . TYR A 1 453 ? 8.831 -11.610 -6.178 1.00 93.56 453 TYR A C 1
ATOM 3616 O O . TYR A 1 453 ? 7.975 -11.094 -5.456 1.00 93.56 453 TYR A O 1
ATOM 3624 N N . ARG A 1 454 ? 9.037 -12.930 -6.201 1.00 90.31 454 ARG A N 1
ATOM 3625 C CA . ARG A 1 454 ? 8.305 -13.864 -5.337 1.00 90.31 454 ARG A CA 1
ATOM 3626 C C . ARG A 1 454 ? 8.583 -13.571 -3.861 1.00 90.31 454 ARG A C 1
ATOM 3628 O O . ARG A 1 454 ? 7.663 -13.588 -3.052 1.00 90.31 454 ARG A O 1
ATOM 3635 N N . GLU A 1 455 ? 9.829 -13.269 -3.514 1.00 86.62 455 GLU A N 1
ATOM 3636 C CA . GLU A 1 455 ? 10.263 -12.984 -2.145 1.00 86.62 455 GLU A CA 1
ATOM 3637 C C . GLU A 1 455 ? 9.840 -11.595 -1.665 1.00 86.62 455 GLU A C 1
ATOM 3639 O O . GLU A 1 455 ? 9.327 -11.466 -0.558 1.00 86.62 455 GLU A O 1
ATOM 3644 N N . SER A 1 456 ? 10.011 -10.556 -2.481 1.00 86.62 456 SER A N 1
ATOM 3645 C CA . SER A 1 456 ? 9.750 -9.171 -2.059 1.00 86.62 456 SER A CA 1
ATOM 3646 C C . SER A 1 456 ? 8.293 -8.749 -2.256 1.00 86.62 456 SER A C 1
ATOM 3648 O O . SER A 1 456 ? 7.685 -8.172 -1.356 1.00 86.62 456 SER A O 1
ATOM 3650 N N . ALA A 1 457 ? 7.712 -9.066 -3.412 1.00 89.06 457 ALA A N 1
ATOM 3651 C CA . ALA A 1 457 ? 6.395 -8.599 -3.834 1.00 89.06 457 ALA A CA 1
ATOM 3652 C C . ALA A 1 457 ? 5.311 -9.683 -3.758 1.00 89.06 457 ALA A C 1
ATOM 3654 O O . ALA A 1 457 ? 4.169 -9.434 -4.142 1.00 89.06 457 ALA A O 1
ATOM 3655 N N . GLN A 1 458 ? 5.661 -10.889 -3.293 1.00 92.06 458 GLN A N 1
ATOM 3656 C CA . GLN A 1 458 ? 4.741 -12.026 -3.178 1.00 92.06 458 GLN A CA 1
ATOM 3657 C C . GLN A 1 458 ? 4.032 -12.373 -4.489 1.00 92.06 458 GLN A C 1
ATOM 3659 O O . GLN A 1 458 ? 2.910 -12.877 -4.487 1.00 92.06 458 GLN A O 1
ATOM 3664 N N . THR A 1 459 ? 4.695 -12.089 -5.610 1.00 90.56 459 THR A N 1
ATOM 3665 C CA . THR A 1 459 ? 4.135 -12.249 -6.948 1.00 90.56 459 THR A CA 1
ATOM 3666 C C . THR A 1 459 ? 5.046 -13.146 -7.768 1.00 90.56 459 THR A C 1
ATOM 3668 O O . THR A 1 459 ? 6.219 -12.840 -7.980 1.00 90.56 459 THR A O 1
ATOM 3671 N N . GLU A 1 460 ? 4.502 -14.263 -8.243 1.00 91.44 460 GLU A N 1
ATOM 3672 C CA . GLU A 1 460 ? 5.204 -15.167 -9.145 1.00 91.44 460 GLU A CA 1
ATOM 3673 C C . GLU A 1 460 ? 4.991 -14.724 -10.593 1.00 91.44 460 GLU A C 1
ATOM 3675 O O . GLU A 1 460 ? 4.006 -15.071 -11.242 1.00 91.44 460 GLU A O 1
ATOM 3680 N N . VAL A 1 461 ? 5.921 -13.915 -11.095 1.00 96.12 461 VAL A N 1
ATOM 3681 C CA . VAL A 1 461 ? 5.860 -13.416 -12.472 1.00 96.12 461 VAL A CA 1
ATOM 3682 C C . VAL A 1 461 ? 6.178 -14.561 -13.441 1.00 96.12 461 VAL A C 1
ATOM 3684 O O . VAL A 1 461 ? 7.235 -15.180 -13.298 1.00 96.12 461 VAL A O 1
ATOM 3687 N N . PRO A 1 462 ? 5.324 -14.871 -14.432 1.00 96.75 462 PRO A N 1
ATOM 3688 C CA . PRO A 1 462 ? 5.574 -15.969 -15.360 1.00 96.75 462 PRO A CA 1
ATOM 3689 C C . PRO A 1 462 ? 6.836 -15.726 -16.198 1.00 96.75 462 PRO A C 1
ATOM 3691 O O . PRO A 1 462 ? 7.045 -14.623 -16.705 1.00 96.75 462 PRO A O 1
ATOM 3694 N N . ILE A 1 463 ? 7.648 -16.772 -16.376 1.00 98.38 463 ILE A N 1
ATOM 3695 C CA . ILE A 1 463 ? 8.803 -16.774 -17.283 1.00 98.38 463 ILE A CA 1
ATOM 3696 C C . ILE A 1 463 ? 8.395 -17.421 -18.609 1.00 98.38 463 ILE A C 1
ATOM 3698 O O . ILE A 1 463 ? 7.798 -18.498 -18.630 1.00 98.38 463 ILE A O 1
ATOM 3702 N N . ARG A 1 464 ? 8.754 -16.777 -19.718 1.00 98.31 464 ARG A N 1
ATOM 3703 C CA . ARG A 1 464 ? 8.562 -17.250 -21.089 1.00 98.31 464 ARG A CA 1
ATOM 3704 C C . ARG A 1 464 ? 9.885 -17.255 -21.840 1.00 98.31 464 ARG A C 1
ATOM 3706 O O . ARG A 1 464 ? 10.739 -16.396 -21.602 1.00 98.31 464 ARG A O 1
ATOM 3713 N N . LYS A 1 465 ? 10.038 -18.182 -22.783 1.00 98.62 465 LYS A N 1
ATOM 3714 C CA . LYS A 1 465 ? 11.085 -18.064 -23.804 1.00 98.62 465 LYS A CA 1
ATOM 3715 C C . LYS A 1 465 ? 10.665 -17.032 -24.839 1.00 98.62 465 LYS A C 1
ATOM 3717 O O . LYS A 1 465 ? 9.488 -16.922 -25.173 1.00 98.62 465 LYS A O 1
ATOM 3722 N N . ASP A 1 466 ? 11.636 -16.315 -25.375 1.00 98.12 466 ASP A N 1
ATOM 3723 C CA . ASP A 1 466 ? 11.441 -15.333 -26.442 1.00 98.12 466 ASP A CA 1
ATOM 3724 C C . ASP A 1 466 ? 10.677 -15.858 -27.674 1.00 98.12 466 ASP A C 1
ATOM 3726 O O . ASP A 1 466 ? 9.876 -15.118 -28.231 1.00 98.12 466 ASP A O 1
ATOM 3730 N N . PHE A 1 467 ? 10.838 -17.123 -28.071 1.00 96.50 467 PHE A N 1
ATOM 3731 C CA . PHE A 1 467 ? 10.079 -17.704 -29.192 1.00 96.50 467 PHE A CA 1
ATOM 3732 C C . PHE A 1 467 ? 8.689 -18.255 -28.820 1.00 96.50 467 PHE A C 1
ATOM 3734 O O . PHE A 1 467 ? 7.942 -18.661 -29.708 1.00 96.50 467 PHE A O 1
ATOM 3741 N N . GLU A 1 468 ? 8.349 -18.341 -27.528 1.00 96.12 468 GLU A N 1
ATOM 3742 C CA . GLU A 1 468 ? 7.056 -18.872 -27.058 1.00 96.12 468 GLU A CA 1
ATOM 3743 C C . GLU A 1 468 ? 5.975 -17.787 -26.965 1.00 96.12 468 GLU A C 1
ATOM 3745 O O . GLU A 1 468 ? 4.793 -18.110 -26.865 1.00 96.12 468 GLU A O 1
ATOM 3750 N N . VAL A 1 469 ? 6.367 -16.511 -26.986 1.00 96.12 469 VAL A N 1
ATOM 3751 C CA . VAL A 1 469 ? 5.448 -15.377 -26.861 1.00 96.12 469 VAL A CA 1
ATOM 3752 C C . VAL A 1 469 ? 4.952 -14.904 -28.222 1.00 96.12 469 VAL A C 1
ATOM 3754 O O . VAL A 1 469 ? 5.669 -14.931 -29.220 1.00 96.12 469 VAL A O 1
ATOM 3757 N N . SER A 1 470 ? 3.709 -14.433 -28.251 1.00 94.56 470 SER A N 1
ATOM 3758 C CA . SER A 1 470 ? 3.100 -13.803 -29.424 1.00 94.56 470 SER A CA 1
ATOM 3759 C C . SER A 1 470 ? 2.860 -12.315 -29.176 1.00 94.56 470 SER A C 1
ATOM 3761 O O . SER A 1 470 ? 2.721 -11.891 -28.030 1.00 94.56 470 SER A O 1
ATOM 3763 N N . ASP A 1 471 ? 2.743 -11.523 -30.245 1.00 92.00 471 ASP A N 1
ATOM 3764 C CA . ASP A 1 471 ? 2.359 -10.108 -30.138 1.00 92.00 471 ASP A CA 1
ATOM 3765 C C . ASP A 1 471 ? 1.009 -9.927 -29.416 1.00 92.00 471 ASP A C 1
ATOM 3767 O O . ASP A 1 471 ? 0.818 -8.935 -28.718 1.00 92.00 471 ASP A O 1
ATOM 3771 N N . ASP A 1 472 ? 0.085 -10.885 -29.539 1.00 92.69 472 ASP A N 1
ATOM 3772 C CA . ASP A 1 472 ? -1.195 -10.869 -28.821 1.00 92.69 472 ASP A CA 1
ATOM 3773 C C . ASP A 1 472 ? -0.999 -11.018 -27.302 1.00 92.69 472 ASP A C 1
ATOM 3775 O O . ASP A 1 472 ? -1.483 -10.193 -26.527 1.00 92.69 472 ASP A O 1
ATOM 3779 N N . GLU A 1 473 ? -0.188 -11.991 -26.865 1.00 92.56 473 GLU A N 1
ATOM 3780 C CA . GLU A 1 473 ? 0.154 -12.148 -25.444 1.00 92.56 473 GLU A CA 1
ATOM 3781 C C . GLU A 1 473 ? 0.893 -10.915 -24.905 1.00 92.56 473 GLU A C 1
ATOM 3783 O O . GLU A 1 473 ? 0.577 -10.425 -23.818 1.00 92.56 473 GLU A O 1
ATOM 3788 N N . LEU A 1 474 ? 1.868 -10.402 -25.658 1.00 94.25 474 LEU A N 1
ATOM 3789 C CA . LEU A 1 474 ? 2.692 -9.279 -25.220 1.00 94.25 474 LEU A CA 1
ATOM 3790 C C . LEU A 1 474 ? 1.933 -7.947 -25.216 1.00 94.25 474 LEU A C 1
ATOM 3792 O O . LEU A 1 474 ? 2.249 -7.087 -24.398 1.00 94.25 474 LEU A O 1
ATOM 3796 N N . ARG A 1 475 ? 0.916 -7.757 -26.066 1.00 95.44 475 ARG A N 1
ATOM 3797 C CA . ARG A 1 475 ? 0.087 -6.536 -26.091 1.00 95.44 475 ARG A CA 1
ATOM 3798 C C . ARG A 1 475 ? -0.594 -6.270 -24.755 1.00 95.44 475 ARG A C 1
ATOM 3800 O O . ARG A 1 475 ? -0.713 -5.124 -24.342 1.00 95.44 475 ARG A O 1
ATOM 3807 N N . HIS A 1 476 ? -1.043 -7.319 -24.076 1.00 93.62 476 HIS A N 1
ATOM 3808 C CA . HIS A 1 476 ? -1.829 -7.180 -22.853 1.00 93.62 476 HIS A CA 1
ATOM 3809 C C . HIS A 1 476 ? -0.980 -7.167 -21.577 1.00 93.62 476 HIS A C 1
ATOM 3811 O O . HIS A 1 476 ? -1.526 -7.004 -20.483 1.00 93.62 476 HIS A O 1
ATOM 3817 N N . ARG A 1 477 ? 0.347 -7.285 -21.694 1.00 95.75 477 ARG A N 1
ATOM 3818 C CA . ARG A 1 477 ? 1.264 -7.475 -20.567 1.00 95.75 477 ARG A CA 1
ATOM 3819 C C . ARG A 1 477 ? 2.277 -6.353 -20.425 1.00 95.75 477 ARG A C 1
ATOM 3821 O O . ARG A 1 477 ? 2.699 -5.725 -21.394 1.00 95.75 477 ARG A O 1
ATOM 3828 N N . ASP A 1 478 ? 2.700 -6.163 -19.186 1.00 97.44 478 ASP A N 1
ATOM 3829 C CA . ASP A 1 478 ? 3.981 -5.528 -18.901 1.00 97.44 478 ASP A CA 1
ATOM 3830 C C . ASP A 1 478 ? 5.086 -6.562 -19.173 1.00 97.44 478 ASP A C 1
ATOM 3832 O O . ASP A 1 478 ? 4.940 -7.735 -18.827 1.00 97.44 478 ASP A O 1
ATOM 3836 N N . VAL A 1 479 ? 6.169 -6.180 -19.844 1.00 98.19 479 VAL A N 1
ATOM 3837 C CA . VAL A 1 479 ? 7.153 -7.148 -20.358 1.00 98.19 479 VAL A CA 1
ATOM 3838 C C . VAL A 1 479 ? 8.532 -6.848 -19.802 1.00 98.19 479 VAL A C 1
ATOM 3840 O O . VAL A 1 479 ? 9.028 -5.735 -19.927 1.00 98.19 479 VAL A O 1
ATOM 3843 N N . ILE A 1 480 ? 9.174 -7.851 -19.211 1.00 98.56 480 ILE A N 1
ATOM 3844 C CA . ILE A 1 480 ? 10.541 -7.757 -18.701 1.00 98.56 480 ILE A CA 1
ATOM 3845 C C . ILE A 1 480 ? 11.434 -8.625 -19.584 1.00 98.56 480 ILE A C 1
ATOM 3847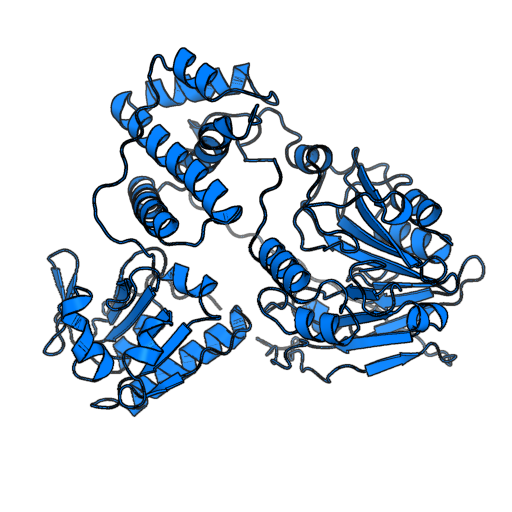 O O . ILE A 1 480 ? 11.444 -9.847 -19.452 1.00 98.56 480 ILE A O 1
ATOM 3851 N N . PHE A 1 481 ? 12.181 -8.014 -20.495 1.00 98.69 481 PHE A N 1
ATOM 3852 C CA . PHE A 1 481 ? 13.141 -8.723 -21.330 1.00 98.69 481 PHE A CA 1
ATOM 3853 C C . PHE A 1 481 ? 14.456 -8.954 -20.595 1.00 98.69 481 PHE A C 1
ATOM 3855 O O . PHE A 1 481 ? 15.038 -8.028 -20.028 1.00 98.69 481 PHE A O 1
ATOM 3862 N N . ILE A 1 482 ? 14.950 -10.190 -20.671 1.00 98.75 482 ILE A N 1
ATOM 3863 C CA . ILE A 1 482 ? 16.295 -10.558 -20.228 1.00 98.75 482 ILE A CA 1
ATOM 3864 C C . ILE A 1 482 ? 17.152 -10.893 -21.447 1.00 98.75 482 ILE A C 1
ATOM 3866 O O . ILE A 1 482 ? 16.777 -11.738 -22.272 1.00 98.75 482 ILE A O 1
ATOM 3870 N N . GLY A 1 483 ? 18.313 -10.249 -21.526 1.00 98.06 483 GLY A N 1
ATOM 3871 C CA . GLY A 1 483 ? 19.240 -10.343 -22.646 1.00 98.06 483 GLY A CA 1
ATOM 3872 C C . GLY A 1 483 ? 19.171 -9.129 -23.573 1.00 98.06 483 GLY A C 1
ATOM 3873 O O . GLY A 1 483 ? 18.345 -8.234 -23.411 1.00 98.06 483 GLY A O 1
ATOM 3874 N N . ARG A 1 484 ? 20.070 -9.103 -24.555 1.00 97.50 484 ARG A N 1
ATOM 3875 C CA . ARG A 1 484 ? 20.179 -8.061 -25.586 1.00 97.50 484 ARG A CA 1
ATOM 3876 C C . ARG A 1 484 ? 19.522 -8.528 -26.894 1.00 97.50 484 ARG A C 1
ATOM 3878 O O . ARG A 1 484 ? 19.240 -9.722 -27.014 1.00 97.50 484 ARG A O 1
ATOM 3885 N N . PRO A 1 485 ? 19.264 -7.646 -27.878 1.00 98.12 485 PRO A N 1
ATOM 3886 C CA . PRO A 1 485 ? 18.600 -8.030 -29.130 1.00 98.12 485 PRO A CA 1
ATOM 3887 C C . PRO A 1 485 ? 19.208 -9.259 -29.829 1.00 98.12 485 PRO A C 1
ATOM 3889 O O . PRO A 1 485 ? 18.493 -10.077 -30.390 1.00 98.12 485 PRO A O 1
ATOM 3892 N N . GLU A 1 486 ? 20.520 -9.463 -29.744 1.00 97.31 486 GLU A N 1
ATOM 3893 C CA . GLU A 1 486 ? 21.205 -10.609 -30.355 1.00 97.31 486 GLU A CA 1
ATOM 3894 C C . GLU A 1 486 ? 21.002 -11.925 -29.593 1.00 97.31 486 GLU A C 1
ATOM 3896 O O . GLU A 1 486 ? 21.251 -12.999 -30.138 1.00 97.31 486 GLU A O 1
ATOM 3901 N N . THR A 1 487 ? 20.588 -11.859 -28.325 1.00 98.12 487 THR A N 1
ATOM 3902 C CA . THR A 1 487 ? 20.319 -13.034 -27.487 1.00 98.12 487 THR A CA 1
ATOM 3903 C C . THR A 1 487 ? 18.823 -13.303 -27.326 1.00 98.12 487 THR A C 1
ATOM 3905 O O . THR A 1 487 ? 18.460 -14.437 -27.019 1.00 98.12 487 THR A O 1
ATOM 3908 N N . ASN A 1 488 ? 17.963 -12.304 -27.566 1.00 98.56 488 ASN A N 1
ATOM 3909 C CA . ASN A 1 488 ? 16.516 -12.349 -27.358 1.00 98.56 488 ASN A CA 1
ATOM 3910 C C . ASN A 1 488 ? 15.747 -11.907 -28.615 1.00 98.56 488 ASN A C 1
ATOM 3912 O O . ASN A 1 488 ? 15.668 -10.720 -28.929 1.00 98.56 488 ASN A O 1
ATOM 3916 N N . SER A 1 489 ? 15.154 -12.872 -29.318 1.00 98.12 489 SER A N 1
ATOM 3917 C CA . SER A 1 489 ? 14.457 -12.660 -30.597 1.00 98.12 489 SER A CA 1
ATOM 3918 C C . SER A 1 489 ? 13.208 -11.777 -30.484 1.00 98.12 489 SER A C 1
ATOM 3920 O O . SER A 1 489 ? 12.960 -10.952 -31.365 1.00 98.12 489 SER A O 1
ATOM 3922 N N . ALA A 1 490 ? 12.458 -11.883 -29.384 1.00 97.75 490 ALA A N 1
ATOM 3923 C CA . ALA A 1 490 ? 11.307 -11.023 -29.117 1.00 97.75 490 ALA A CA 1
ATOM 3924 C C . ALA A 1 490 ? 11.741 -9.566 -28.880 1.00 97.75 490 ALA A C 1
ATOM 3926 O O . ALA A 1 490 ? 11.178 -8.647 -29.475 1.00 97.75 490 ALA A O 1
ATOM 3927 N N . LEU A 1 491 ? 12.805 -9.349 -28.094 1.00 98.19 491 LEU A N 1
ATOM 3928 C CA . LEU A 1 491 ? 13.390 -8.017 -27.921 1.00 98.19 491 LEU A CA 1
ATOM 3929 C C . LEU A 1 491 ? 13.957 -7.474 -29.239 1.00 98.19 491 LEU A C 1
ATOM 3931 O O . LEU A 1 491 ? 13.800 -6.289 -29.519 1.00 98.19 491 LEU A O 1
ATOM 3935 N N . ALA A 1 492 ? 14.575 -8.312 -30.076 1.00 97.75 492 ALA A N 1
ATOM 3936 C CA . ALA A 1 492 ? 15.091 -7.899 -31.382 1.00 97.75 492 ALA A CA 1
ATOM 3937 C C . ALA A 1 492 ? 14.001 -7.310 -32.288 1.00 97.75 492 ALA A C 1
ATOM 3939 O O . ALA A 1 492 ? 14.232 -6.319 -32.977 1.00 97.75 492 ALA A O 1
ATOM 3940 N N . ALA A 1 493 ? 12.793 -7.882 -32.250 1.00 96.69 493 ALA A N 1
ATOM 3941 C CA . ALA A 1 493 ? 11.645 -7.382 -33.004 1.00 96.69 493 ALA A CA 1
ATOM 3942 C C . ALA A 1 493 ? 11.103 -6.037 -32.475 1.00 96.69 493 ALA A C 1
ATOM 3944 O O . ALA A 1 493 ? 10.337 -5.355 -33.168 1.00 96.69 493 ALA A O 1
ATOM 3945 N N . TRP A 1 494 ? 11.452 -5.674 -31.238 1.00 96.88 494 TRP A N 1
ATOM 3946 C CA . TRP A 1 494 ? 10.928 -4.505 -30.532 1.00 96.88 494 TRP A CA 1
ATOM 3947 C C . TRP A 1 494 ? 11.963 -3.397 -30.323 1.00 96.88 494 TRP A C 1
ATOM 3949 O O . TRP A 1 494 ? 11.554 -2.251 -30.172 1.00 96.88 494 TRP A O 1
ATOM 3959 N N . SER A 1 495 ? 13.266 -3.693 -30.359 1.00 95.88 495 SER A N 1
ATOM 3960 C CA . SER A 1 495 ? 14.350 -2.777 -29.966 1.00 95.88 495 SER A CA 1
ATOM 3961 C C . SER A 1 495 ? 14.234 -1.395 -30.614 1.00 95.88 495 SER A C 1
ATOM 3963 O O . SER A 1 495 ? 14.173 -0.386 -29.917 1.00 95.88 495 SER A O 1
ATOM 3965 N N . SER A 1 496 ? 14.073 -1.339 -31.937 1.00 95.06 496 SER A N 1
ATOM 3966 C CA . SER A 1 496 ? 13.884 -0.077 -32.668 1.00 95.06 496 SER A CA 1
ATOM 3967 C C . SER A 1 496 ? 12.571 0.640 -32.328 1.00 95.06 496 SER A C 1
ATOM 3969 O O . SER A 1 496 ? 12.549 1.866 -32.251 1.00 95.06 496 SER A O 1
ATOM 3971 N N . LYS A 1 497 ? 11.484 -0.102 -32.077 1.00 96.06 497 LYS A N 1
ATOM 3972 C CA . LYS A 1 497 ? 10.157 0.448 -31.740 1.00 96.06 497 LYS A CA 1
ATOM 3973 C C . LYS A 1 497 ? 10.122 1.073 -30.348 1.00 96.06 497 LYS A C 1
ATOM 3975 O O . LYS A 1 497 ? 9.325 1.973 -30.112 1.00 96.06 497 LYS A O 1
ATOM 3980 N N . ILE A 1 498 ? 10.975 0.590 -29.448 1.00 95.56 498 ILE A N 1
ATOM 3981 C CA . ILE A 1 498 ? 11.106 1.105 -28.084 1.00 95.56 498 ILE A CA 1
ATOM 3982 C C . ILE A 1 498 ? 12.285 2.069 -27.930 1.00 95.56 498 ILE A C 1
ATOM 3984 O O . ILE A 1 498 ? 12.577 2.456 -26.814 1.00 95.56 498 ILE A O 1
ATOM 3988 N N . GLY A 1 499 ? 12.974 2.458 -29.010 1.00 94.31 499 GLY A N 1
ATOM 3989 C CA . GLY A 1 499 ? 14.094 3.406 -28.941 1.00 94.31 499 GLY A CA 1
ATOM 3990 C C . GLY A 1 499 ? 15.393 2.841 -28.351 1.00 94.31 499 GLY A C 1
ATOM 3991 O O . GLY A 1 499 ? 16.249 3.608 -27.917 1.00 94.31 499 GLY A O 1
ATOM 3992 N N . LEU A 1 500 ? 15.565 1.517 -28.343 1.00 96.44 500 LEU A N 1
ATOM 3993 C CA . LEU A 1 500 ? 16.771 0.840 -27.868 1.00 96.44 500 LEU A CA 1
ATOM 3994 C C . LEU A 1 500 ? 17.783 0.646 -29.016 1.00 96.44 500 LEU A C 1
ATOM 3996 O O . LEU A 1 500 ? 17.669 -0.300 -29.797 1.00 96.44 500 LEU A O 1
ATOM 4000 N N . ASP A 1 501 ? 18.801 1.513 -29.093 1.00 95.81 501 ASP A N 1
ATOM 4001 C CA . ASP A 1 501 ? 19.985 1.318 -29.952 1.00 95.81 501 ASP A CA 1
ATOM 4002 C C . ASP A 1 501 ? 20.983 0.398 -29.235 1.00 95.81 501 ASP A C 1
ATOM 4004 O O . ASP A 1 501 ? 21.788 0.851 -28.416 1.00 95.81 501 ASP A O 1
ATOM 4008 N N . TYR A 1 502 ? 20.875 -0.906 -29.502 1.00 96.94 502 TYR A N 1
ATOM 4009 C CA . TYR A 1 502 ? 21.742 -1.946 -28.949 1.00 96.94 502 TYR A CA 1
ATOM 4010 C C . TYR A 1 502 ? 22.037 -3.000 -30.021 1.00 96.94 502 TYR A C 1
ATOM 4012 O O . TYR A 1 502 ? 21.149 -3.743 -30.438 1.00 96.94 502 TYR A O 1
ATOM 4020 N N . GLN A 1 503 ? 23.290 -3.053 -30.470 1.00 93.56 503 GLN A N 1
ATOM 4021 C CA . GLN A 1 503 ? 23.770 -4.002 -31.470 1.00 93.56 503 GLN A CA 1
ATOM 4022 C C . GLN A 1 503 ? 25.280 -4.223 -31.357 1.00 93.56 503 GLN A C 1
ATOM 4024 O O . GLN A 1 503 ? 26.031 -3.323 -30.993 1.00 93.56 503 GLN A O 1
ATOM 4029 N N . ASN A 1 504 ? 25.743 -5.409 -31.738 1.00 91.44 504 ASN A N 1
ATOM 4030 C CA . ASN A 1 504 ? 27.144 -5.819 -31.715 1.00 91.44 504 ASN A CA 1
ATOM 4031 C C . ASN A 1 504 ? 27.819 -5.602 -30.351 1.00 91.44 504 ASN A C 1
ATOM 4033 O O . ASN A 1 504 ? 28.970 -5.168 -30.303 1.00 91.44 504 ASN A O 1
ATOM 4037 N N . ARG A 1 505 ? 27.114 -5.907 -29.247 1.00 91.75 505 ARG A N 1
ATOM 4038 C CA . ARG A 1 505 ? 27.620 -5.687 -27.870 1.00 91.75 505 ARG A CA 1
ATOM 4039 C C . ARG A 1 505 ? 28.030 -4.230 -27.620 1.00 91.75 505 ARG A C 1
ATOM 4041 O O . ARG A 1 505 ? 29.060 -3.939 -27.013 1.00 91.75 505 ARG A O 1
ATOM 4048 N N . LEU A 1 506 ? 27.224 -3.317 -28.144 1.00 94.19 506 LEU A N 1
ATOM 4049 C CA . LEU A 1 506 ? 27.363 -1.884 -27.983 1.00 94.19 506 LEU A CA 1
ATOM 4050 C C . LEU A 1 506 ? 25.966 -1.286 -27.904 1.00 94.19 506 LEU A C 1
ATOM 4052 O O . LEU A 1 506 ? 25.092 -1.642 -28.694 1.00 94.19 506 LEU A O 1
ATOM 4056 N N . PHE A 1 507 ? 25.765 -0.355 -26.979 1.00 95.88 507 PHE A N 1
ATOM 4057 C CA . PHE A 1 507 ? 24.513 0.389 -26.890 1.00 95.88 507 PHE A CA 1
ATOM 4058 C C . PHE A 1 507 ? 24.747 1.884 -26.717 1.00 95.88 507 PHE A C 1
ATOM 4060 O O . PHE A 1 507 ? 25.835 2.323 -26.324 1.00 95.88 507 PHE A O 1
ATOM 4067 N N . ARG A 1 508 ? 23.722 2.682 -27.025 1.00 94.31 508 ARG A N 1
ATOM 4068 C CA . ARG A 1 508 ? 23.750 4.136 -26.846 1.00 94.31 508 ARG A CA 1
ATOM 4069 C C . ARG A 1 508 ? 22.646 4.602 -25.913 1.00 94.31 508 ARG A C 1
ATOM 4071 O O . ARG A 1 508 ? 21.493 4.241 -26.105 1.00 94.31 508 ARG A O 1
ATOM 4078 N N . MET A 1 509 ? 23.013 5.428 -24.936 1.00 91.56 509 MET A N 1
ATOM 4079 C CA . MET A 1 509 ? 22.086 6.098 -24.018 1.00 91.56 509 MET A CA 1
ATOM 4080 C C . MET A 1 509 ? 22.554 7.534 -23.807 1.00 91.56 509 MET A C 1
ATOM 4082 O O . MET A 1 509 ? 23.756 7.770 -23.678 1.00 91.56 509 MET A O 1
ATOM 4086 N N . ASP A 1 510 ? 21.624 8.489 -23.828 1.00 86.81 510 ASP A N 1
ATOM 4087 C CA . ASP A 1 510 ? 21.893 9.926 -23.660 1.00 86.81 510 ASP A CA 1
ATOM 4088 C C . ASP A 1 510 ? 23.064 10.449 -24.510 1.00 86.81 510 ASP A C 1
ATOM 4090 O O . ASP A 1 510 ? 23.958 11.157 -24.048 1.00 86.81 510 ASP A O 1
ATOM 4094 N N . GLY A 1 511 ? 23.103 10.046 -25.785 1.00 87.19 511 GLY A N 1
ATOM 4095 C CA . GLY A 1 511 ? 24.146 10.461 -26.731 1.00 87.19 511 GLY A CA 1
ATOM 4096 C C . GLY A 1 511 ? 25.534 9.861 -26.470 1.00 87.19 511 GLY A C 1
ATOM 4097 O O . GLY A 1 511 ? 26.459 10.106 -27.247 1.00 87.19 511 GLY A O 1
ATOM 4098 N N . LYS A 1 512 ? 25.700 9.038 -25.429 1.00 91.88 512 LYS A N 1
ATOM 4099 C CA . LYS A 1 512 ? 26.940 8.324 -25.123 1.00 91.88 512 LYS A CA 1
ATOM 4100 C C . LYS A 1 512 ? 26.894 6.897 -25.658 1.00 91.88 512 LYS A C 1
ATOM 4102 O O . LYS A 1 512 ? 25.875 6.219 -25.591 1.00 91.88 512 LYS A O 1
ATOM 4107 N N . THR A 1 513 ? 28.026 6.440 -26.189 1.00 93.44 513 THR A N 1
ATOM 4108 C CA . THR A 1 513 ? 28.221 5.059 -26.649 1.00 93.44 513 THR A CA 1
ATOM 4109 C C . THR A 1 513 ? 28.918 4.230 -25.572 1.00 93.44 513 THR A C 1
ATOM 4111 O O . THR A 1 513 ? 29.946 4.650 -25.037 1.00 93.44 513 THR A O 1
ATOM 4114 N N . TYR A 1 514 ? 28.378 3.046 -25.293 1.00 93.12 514 TYR A N 1
ATOM 4115 C CA . TYR A 1 514 ? 28.871 2.092 -24.305 1.00 93.12 514 TYR A CA 1
ATOM 4116 C C . TYR A 1 514 ? 29.267 0.798 -25.016 1.00 93.12 514 TYR A C 1
ATOM 4118 O O . TYR A 1 514 ? 28.421 0.006 -25.424 1.00 93.12 514 TYR A O 1
ATOM 4126 N N . ALA A 1 515 ? 30.574 0.622 -25.211 1.00 92.25 515 ALA A N 1
ATOM 4127 C CA . ALA A 1 515 ? 31.161 -0.464 -26.002 1.00 92.25 515 ALA A CA 1
ATOM 4128 C C . ALA A 1 515 ? 32.080 -1.382 -25.176 1.00 92.25 515 ALA A C 1
ATOM 4130 O O . ALA A 1 515 ? 32.762 -2.242 -25.727 1.00 92.25 515 ALA A O 1
ATOM 4131 N N . SER A 1 516 ? 32.157 -1.169 -23.858 1.00 92.12 516 SER A N 1
ATOM 4132 C CA . SER A 1 516 ? 32.929 -2.043 -22.978 1.00 92.12 516 SER A CA 1
ATOM 4133 C C . SER A 1 516 ? 32.212 -3.382 -22.866 1.00 92.12 516 SER A C 1
ATOM 4135 O O . SER A 1 516 ? 31.005 -3.422 -22.646 1.00 92.12 516 SER A O 1
ATOM 4137 N N . GLU A 1 517 ? 32.945 -4.491 -22.958 1.00 88.50 517 GLU A N 1
ATOM 4138 C CA . GLU A 1 517 ? 32.386 -5.839 -22.770 1.00 88.50 517 GLU A CA 1
ATOM 4139 C C . GLU A 1 517 ? 31.636 -5.972 -21.434 1.00 88.50 517 GLU A C 1
ATOM 4141 O O . GLU A 1 517 ? 30.667 -6.714 -21.329 1.00 88.50 517 GLU A O 1
ATOM 4146 N N . ARG A 1 518 ? 32.042 -5.189 -20.427 1.00 89.88 518 ARG A N 1
ATOM 4147 C CA . ARG A 1 518 ? 31.452 -5.200 -19.088 1.00 89.88 518 ARG A CA 1
ATOM 4148 C C . ARG A 1 518 ? 30.348 -4.162 -18.880 1.00 89.88 518 ARG A C 1
ATOM 4150 O O . ARG A 1 518 ? 29.899 -4.012 -17.743 1.00 89.88 518 ARG A O 1
ATOM 4157 N N . SER A 1 519 ? 29.896 -3.460 -19.917 1.00 93.81 519 SER A N 1
ATOM 4158 C CA . SER A 1 519 ? 28.745 -2.561 -19.798 1.00 93.81 519 SER A CA 1
ATOM 4159 C C . SER A 1 519 ? 27.447 -3.361 -19.637 1.00 93.81 519 SER A C 1
ATOM 4161 O O . SER A 1 519 ? 27.174 -4.300 -20.390 1.00 93.81 519 SER A O 1
ATOM 4163 N N . GLY A 1 520 ? 26.641 -2.983 -18.650 1.00 95.44 520 GLY A N 1
ATOM 4164 C CA . GLY A 1 520 ? 25.277 -3.460 -18.431 1.00 95.44 520 GLY A CA 1
ATOM 4165 C C . GLY A 1 520 ? 24.272 -2.320 -18.568 1.00 95.44 520 GLY A C 1
ATOM 4166 O O . GLY A 1 520 ? 24.613 -1.159 -18.354 1.00 95.44 520 GLY A O 1
ATOM 4167 N N . LEU A 1 521 ? 23.036 -2.657 -18.904 1.00 96.62 521 LEU A N 1
ATOM 4168 C CA . LEU A 1 521 ? 21.937 -1.729 -19.109 1.00 96.62 521 LEU A CA 1
ATOM 4169 C C . LEU A 1 521 ? 20.674 -2.283 -18.453 1.00 96.62 521 LEU A C 1
ATOM 4171 O O . LEU A 1 521 ? 20.271 -3.415 -18.724 1.00 96.62 521 LEU A O 1
ATOM 4175 N N . ALA A 1 522 ? 20.032 -1.444 -17.651 1.00 96.94 522 ALA A N 1
ATOM 4176 C CA . ALA A 1 522 ? 18.620 -1.563 -17.339 1.00 96.94 522 ALA A CA 1
ATOM 4177 C C . ALA A 1 522 ? 17.877 -0.390 -18.000 1.00 96.94 522 ALA A C 1
ATOM 4179 O O . ALA A 1 522 ? 18.355 0.745 -17.945 1.00 96.94 522 ALA A O 1
ATOM 4180 N N . TYR A 1 523 ? 16.761 -0.657 -18.674 1.00 96.94 523 TYR A N 1
ATOM 4181 C CA . TYR A 1 523 ? 16.065 0.326 -19.513 1.00 96.94 523 TYR A CA 1
ATOM 4182 C C . TYR A 1 523 ? 14.548 0.134 -19.456 1.00 96.94 523 TYR A C 1
ATOM 4184 O O . TYR A 1 523 ? 14.073 -0.984 -19.629 1.00 96.94 523 TYR A O 1
ATOM 4192 N N . ALA A 1 524 ? 13.793 1.211 -19.241 1.00 97.19 524 ALA A N 1
ATOM 4193 C CA . ALA A 1 524 ? 12.337 1.233 -19.250 1.00 97.19 524 ALA A CA 1
ATOM 4194 C C . ALA A 1 524 ? 11.792 1.978 -20.477 1.00 97.19 524 ALA A C 1
ATOM 4196 O O . ALA A 1 524 ? 12.273 3.052 -20.840 1.00 97.19 524 ALA A O 1
ATOM 4197 N N . ALA A 1 525 ? 10.740 1.431 -21.080 1.00 96.75 525 ALA A N 1
ATOM 4198 C CA . ALA A 1 525 ? 10.057 2.013 -22.229 1.00 96.75 525 ALA A CA 1
ATOM 4199 C C . ALA A 1 525 ? 8.562 1.688 -22.229 1.00 96.75 525 ALA A C 1
ATOM 4201 O O . ALA A 1 525 ? 8.067 0.907 -21.414 1.00 96.75 525 ALA A O 1
ATOM 4202 N N . GLN A 1 526 ? 7.837 2.284 -23.173 1.00 96.69 526 GLN A N 1
ATOM 4203 C CA . GLN A 1 526 ? 6.465 1.888 -23.471 1.00 96.69 526 GLN A CA 1
ATOM 4204 C C . GLN A 1 526 ? 6.449 0.601 -24.289 1.00 96.69 526 GLN A C 1
ATOM 4206 O O . GLN A 1 526 ? 7.281 0.393 -25.173 1.00 96.69 526 GLN A O 1
ATOM 4211 N N . ASN A 1 527 ? 5.458 -0.243 -24.026 1.00 96.94 527 ASN A N 1
ATOM 4212 C CA . ASN A 1 527 ? 5.156 -1.364 -24.896 1.00 96.94 527 ASN A CA 1
ATOM 4213 C C . ASN A 1 527 ? 4.667 -0.825 -26.258 1.00 96.94 527 ASN A C 1
ATOM 4215 O O . ASN A 1 527 ? 3.720 -0.037 -26.305 1.00 96.94 527 ASN A O 1
ATOM 4219 N N . PRO A 1 528 ? 5.298 -1.224 -27.378 1.00 96.50 528 PRO A N 1
ATOM 4220 C CA . PRO A 1 528 ? 4.994 -0.676 -28.697 1.00 96.50 528 PRO A CA 1
ATOM 4221 C C . PRO A 1 528 ? 3.639 -1.144 -29.250 1.00 96.50 528 PRO A C 1
ATOM 4223 O O . PRO A 1 528 ? 3.181 -0.619 -30.263 1.00 96.50 528 PRO A O 1
ATOM 4226 N N . LEU A 1 529 ? 3.005 -2.141 -28.623 1.00 96.25 529 LEU A N 1
ATOM 4227 C CA . LEU A 1 529 ? 1.689 -2.652 -29.006 1.00 96.25 529 LEU A CA 1
ATOM 4228 C C . LEU A 1 529 ? 0.555 -2.027 -28.179 1.00 96.25 529 LEU A C 1
ATOM 4230 O O . LEU A 1 529 ? -0.553 -1.876 -28.693 1.00 96.25 529 LEU A O 1
ATOM 4234 N N . ASP A 1 530 ? 0.819 -1.653 -26.929 1.00 94.94 530 ASP A N 1
ATOM 4235 C CA . ASP A 1 530 ? -0.103 -0.931 -26.046 1.00 94.94 530 ASP A CA 1
ATOM 4236 C C . ASP A 1 530 ? 0.701 0.014 -25.147 1.00 94.94 530 ASP A C 1
ATOM 4238 O O . ASP A 1 530 ? 1.306 -0.408 -24.164 1.00 94.94 530 ASP A O 1
ATOM 4242 N N . GLY A 1 531 ? 0.679 1.311 -25.459 1.00 92.81 531 GLY A N 1
ATOM 4243 C CA . GLY A 1 531 ? 1.471 2.312 -24.746 1.00 92.81 531 GLY A CA 1
ATOM 4244 C C . GLY A 1 531 ? 1.128 2.468 -23.260 1.00 92.81 531 GLY A C 1
ATOM 4245 O O . GLY A 1 531 ? 1.894 3.114 -22.548 1.00 92.81 531 GLY A O 1
ATOM 4246 N N . THR A 1 532 ? 0.019 1.889 -22.776 1.00 93.00 532 THR A N 1
ATOM 4247 C CA . THR A 1 532 ? -0.332 1.851 -21.343 1.00 93.00 532 THR A CA 1
ATOM 4248 C C . THR A 1 532 ? 0.456 0.796 -20.557 1.00 93.00 532 THR A C 1
ATOM 4250 O O . THR A 1 532 ? 0.504 0.833 -19.317 1.00 93.00 532 THR A O 1
ATOM 4253 N N . LYS A 1 533 ? 1.099 -0.140 -21.265 1.00 96.19 533 LYS A N 1
ATOM 4254 C CA . LYS A 1 533 ? 1.954 -1.187 -20.705 1.00 96.19 533 LYS A CA 1
ATOM 4255 C C . LYS A 1 533 ? 3.424 -0.788 -20.755 1.00 96.19 533 LYS A C 1
ATOM 4257 O O . LYS A 1 533 ? 3.867 -0.032 -21.620 1.00 96.19 533 LYS A O 1
ATOM 4262 N N . MET A 1 534 ? 4.175 -1.319 -19.804 1.00 96.69 534 MET A N 1
ATOM 4263 C CA . MET A 1 534 ? 5.589 -1.040 -19.611 1.00 96.69 534 MET A CA 1
ATOM 4264 C C . MET A 1 534 ? 6.453 -2.153 -20.208 1.00 96.69 534 MET A C 1
ATOM 4266 O O . MET A 1 534 ? 6.092 -3.330 -20.168 1.00 96.69 534 MET A O 1
ATOM 4270 N N . VAL A 1 535 ? 7.623 -1.782 -20.720 1.00 97.88 535 VAL A N 1
ATOM 4271 C CA . VAL A 1 535 ? 8.724 -2.693 -21.038 1.00 97.88 535 VAL A CA 1
ATOM 4272 C C . VAL A 1 535 ? 9.904 -2.362 -20.136 1.00 97.88 535 VAL A C 1
ATOM 4274 O O . VAL A 1 535 ? 10.257 -1.193 -20.005 1.00 97.88 535 VAL A O 1
ATOM 4277 N N . VAL A 1 536 ? 10.527 -3.379 -19.548 1.00 98.06 536 VAL A N 1
ATOM 4278 C CA . VAL A 1 536 ? 11.830 -3.286 -18.880 1.00 98.06 536 VAL A CA 1
ATOM 4279 C C . VAL A 1 536 ? 12.802 -4.210 -19.596 1.00 98.06 536 VAL A C 1
ATOM 4281 O O . VAL A 1 536 ? 12.458 -5.344 -19.907 1.00 98.06 536 VAL A O 1
ATOM 4284 N N . VAL A 1 537 ? 14.018 -3.749 -19.855 1.00 98.50 537 VAL A N 1
ATOM 4285 C CA . VAL A 1 537 ? 15.092 -4.540 -20.460 1.00 98.50 537 VAL A CA 1
ATOM 4286 C C . VAL A 1 537 ? 16.254 -4.609 -19.485 1.00 98.50 537 VAL A C 1
ATOM 4288 O O . VAL A 1 537 ? 16.747 -3.569 -19.062 1.00 98.50 537 VAL A O 1
ATOM 4291 N N . TYR A 1 538 ? 16.704 -5.822 -19.178 1.00 98.44 538 TYR A N 1
ATOM 4292 C CA . TYR A 1 538 ? 17.932 -6.108 -18.439 1.00 98.44 538 TYR A CA 1
ATOM 4293 C C . TYR A 1 538 ? 18.913 -6.823 -19.368 1.00 98.44 538 TYR A C 1
ATOM 4295 O O . TYR A 1 538 ? 18.684 -7.967 -19.776 1.00 98.44 538 TYR A O 1
ATOM 4303 N N . ALA A 1 539 ? 19.994 -6.142 -19.739 1.00 97.69 539 ALA A N 1
ATOM 4304 C CA . ALA A 1 539 ? 20.906 -6.591 -20.784 1.00 97.69 539 ALA A CA 1
ATOM 4305 C C . ALA A 1 539 ? 22.361 -6.230 -20.472 1.00 97.69 539 ALA A C 1
ATOM 4307 O O . ALA A 1 539 ? 22.647 -5.209 -19.857 1.00 97.69 539 ALA A O 1
ATOM 4308 N N . GLY A 1 540 ? 23.308 -7.034 -20.948 1.00 96.56 540 GLY A N 1
ATOM 4309 C CA . GLY A 1 540 ? 24.738 -6.750 -20.851 1.00 96.56 540 GLY A CA 1
ATOM 4310 C C . GLY A 1 540 ? 25.495 -7.157 -22.105 1.00 96.56 540 GLY A C 1
ATOM 4311 O O . GLY A 1 540 ? 25.062 -8.039 -22.856 1.00 96.56 540 GLY A O 1
ATOM 4312 N N . ASN A 1 541 ? 26.618 -6.474 -22.334 1.00 96.50 541 ASN A N 1
ATOM 4313 C CA . ASN A 1 541 ? 27.487 -6.734 -23.481 1.00 96.50 541 ASN A CA 1
ATOM 4314 C C . ASN A 1 541 ? 28.125 -8.133 -23.388 1.00 96.50 541 ASN A C 1
ATOM 4316 O O . ASN A 1 541 ? 28.472 -8.723 -24.414 1.00 96.50 541 ASN A O 1
ATOM 4320 N N . ASP A 1 542 ? 28.183 -8.699 -22.181 1.00 95.25 542 ASP A N 1
ATOM 4321 C CA . ASP A 1 542 ? 28.526 -10.084 -21.892 1.00 95.25 542 ASP A CA 1
ATOM 4322 C C . ASP A 1 542 ? 27.475 -10.757 -20.966 1.00 95.25 542 ASP A C 1
ATOM 4324 O O . ASP A 1 542 ? 26.557 -10.105 -20.436 1.00 95.25 542 ASP A O 1
ATOM 4328 N N . PRO A 1 543 ? 27.584 -12.084 -20.754 1.00 96.50 543 PRO A N 1
ATOM 4329 C CA . PRO A 1 543 ? 26.719 -12.810 -19.830 1.00 96.50 543 PRO A CA 1
ATOM 4330 C C . PRO A 1 543 ? 26.727 -12.248 -18.398 1.00 96.50 543 PRO A C 1
ATOM 4332 O O . PRO A 1 543 ? 25.675 -12.125 -17.767 1.00 96.50 543 PRO A O 1
ATOM 4335 N N . LEU A 1 544 ? 27.898 -11.880 -17.868 1.00 95.06 544 LEU A N 1
ATOM 4336 C CA . LEU A 1 544 ? 28.024 -11.411 -16.488 1.00 95.06 544 LEU A CA 1
ATOM 4337 C C . LEU A 1 544 ? 27.282 -10.087 -16.278 1.00 95.06 544 LEU A C 1
ATOM 4339 O O . LEU A 1 544 ? 26.518 -9.953 -15.323 1.00 95.06 544 LEU A O 1
ATOM 4343 N N . SER A 1 545 ? 27.467 -9.117 -17.165 1.00 95.69 545 SER A N 1
ATOM 4344 C CA . SER A 1 545 ? 26.822 -7.811 -17.083 1.00 95.69 545 SER A CA 1
ATOM 4345 C C . SER A 1 545 ? 25.319 -7.882 -17.323 1.00 95.69 545 SER A C 1
ATOM 4347 O O . SER A 1 545 ? 24.595 -7.060 -16.765 1.00 95.69 545 SER A O 1
ATOM 4349 N N . THR A 1 546 ? 24.823 -8.898 -18.040 1.00 97.12 546 THR A N 1
ATOM 4350 C CA . THR A 1 546 ? 23.378 -9.175 -18.107 1.00 97.12 546 THR A CA 1
ATOM 4351 C C . THR A 1 546 ? 22.837 -9.508 -16.718 1.00 97.12 546 THR A C 1
ATOM 4353 O O . THR A 1 546 ? 21.869 -8.896 -16.277 1.00 97.12 546 THR A O 1
ATOM 4356 N N . VAL A 1 547 ? 23.501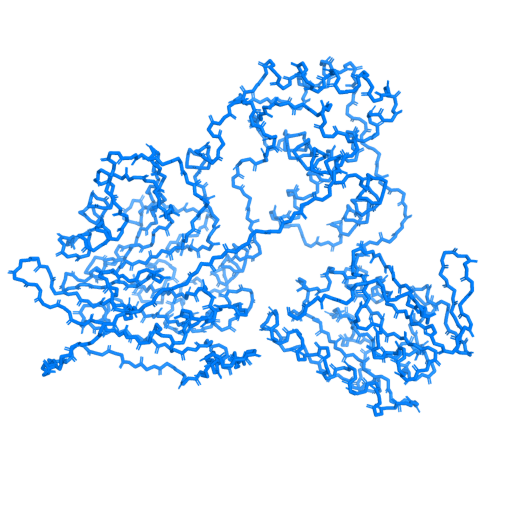 -10.395 -15.972 1.00 96.62 547 VAL A N 1
ATOM 4357 C CA . VAL A 1 547 ? 23.093 -10.729 -14.595 1.00 96.62 547 VAL A CA 1
ATO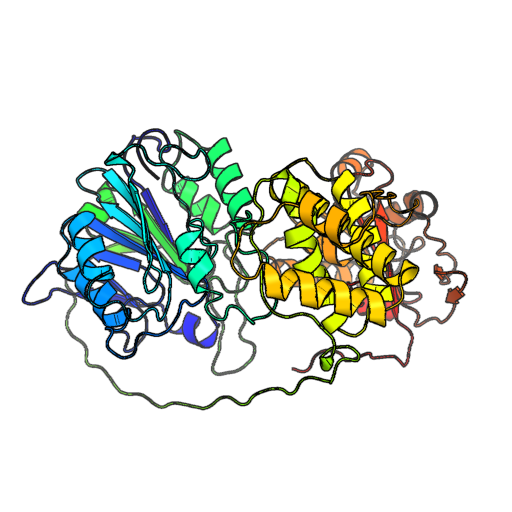M 4358 C C . VAL A 1 547 ? 23.227 -9.521 -13.666 1.00 96.62 547 VAL A C 1
ATOM 4360 O O . VAL A 1 547 ? 22.315 -9.237 -12.896 1.00 96.62 547 VAL A O 1
ATOM 4363 N N . ARG A 1 548 ? 24.335 -8.773 -13.748 1.00 94.25 548 ARG A N 1
ATOM 4364 C CA . ARG A 1 548 ? 24.563 -7.600 -12.884 1.00 94.25 548 ARG A CA 1
ATOM 4365 C C . ARG A 1 548 ? 23.588 -6.459 -13.156 1.00 94.25 548 ARG A C 1
ATOM 4367 O O . ARG A 1 548 ? 23.334 -5.673 -12.252 1.00 94.25 548 ARG A O 1
ATOM 4374 N N . SER A 1 549 ? 23.024 -6.366 -14.362 1.00 94.94 549 SER A N 1
ATOM 4375 C CA . SER A 1 549 ? 22.018 -5.344 -14.679 1.00 94.94 549 SER A CA 1
ATOM 4376 C C . SER A 1 549 ? 20.763 -5.442 -13.800 1.00 94.94 549 SER A C 1
ATOM 4378 O O . SER A 1 549 ? 20.101 -4.431 -13.590 1.00 94.94 549 SER A O 1
ATOM 4380 N N . LEU A 1 550 ? 20.485 -6.608 -13.200 1.00 94.44 550 LEU A N 1
ATOM 4381 C CA . LEU A 1 550 ? 19.405 -6.777 -12.219 1.00 94.44 550 LEU A CA 1
ATOM 4382 C C . LEU A 1 550 ? 19.604 -5.940 -10.942 1.00 94.44 550 LEU A C 1
ATOM 4384 O O . LEU A 1 550 ? 18.651 -5.743 -10.192 1.00 94.44 550 LEU A O 1
ATOM 4388 N N . ASP A 1 551 ? 20.827 -5.465 -10.687 1.00 90.38 551 ASP A N 1
ATOM 4389 C CA . ASP A 1 551 ? 21.192 -4.633 -9.533 1.00 90.38 551 ASP A CA 1
ATOM 4390 C C . ASP A 1 551 ? 21.293 -3.137 -9.898 1.00 90.38 551 ASP A C 1
ATOM 4392 O O . ASP A 1 551 ? 21.839 -2.333 -9.139 1.00 90.38 551 ASP A O 1
ATOM 4396 N N . ALA A 1 552 ? 20.800 -2.757 -11.081 1.00 87.94 552 ALA A N 1
ATOM 4397 C CA . ALA A 1 552 ? 20.717 -1.373 -11.528 1.00 87.94 552 ALA A CA 1
ATOM 4398 C C . ALA A 1 552 ? 19.942 -0.479 -10.547 1.00 87.94 552 ALA A C 1
ATOM 4400 O O . ALA A 1 552 ? 18.976 -0.911 -9.918 1.00 87.94 552 ALA A O 1
ATOM 4401 N N . ASN A 1 553 ? 20.305 0.806 -10.487 1.00 78.81 553 ASN A N 1
ATOM 4402 C CA . ASN A 1 553 ? 19.457 1.799 -9.830 1.00 78.81 553 ASN A CA 1
ATOM 4403 C C . ASN A 1 553 ? 18.141 1.932 -10.612 1.00 78.81 553 ASN A C 1
ATOM 4405 O O . ASN A 1 553 ? 18.181 2.260 -11.794 1.00 78.81 553 ASN A O 1
ATOM 4409 N N . THR A 1 554 ? 17.000 1.702 -9.959 1.00 85.00 554 THR A N 1
ATOM 4410 C CA . THR A 1 554 ? 15.669 1.694 -10.583 1.00 85.00 554 THR A CA 1
ATOM 4411 C C . THR A 1 554 ? 14.948 3.048 -10.554 1.00 85.00 554 THR A C 1
ATOM 4413 O O . THR A 1 554 ? 13.886 3.184 -11.161 1.00 85.00 554 THR A O 1
ATOM 4416 N N . GLU A 1 555 ? 15.526 4.074 -9.916 1.00 85.69 555 GLU A N 1
ATOM 4417 C CA . GLU A 1 555 ? 14.937 5.419 -9.758 1.00 85.69 555 GLU A CA 1
ATOM 4418 C C . GLU A 1 555 ? 15.067 6.318 -11.006 1.00 85.69 555 GLU A C 1
ATOM 4420 O O . GLU A 1 555 ? 14.952 7.540 -10.913 1.00 85.69 555 GLU A O 1
ATOM 4425 N N . ALA A 1 556 ? 15.330 5.733 -12.173 1.00 88.44 556 ALA A N 1
ATOM 4426 C CA . ALA A 1 556 ? 15.484 6.430 -13.445 1.00 88.44 556 ALA A CA 1
ATOM 4427 C C . ALA A 1 556 ? 14.841 5.618 -14.589 1.00 88.44 556 ALA A C 1
ATOM 4429 O O . ALA A 1 556 ? 14.598 4.417 -14.428 1.00 88.44 556 ALA A O 1
ATOM 4430 N N . PRO A 1 557 ? 14.585 6.227 -15.763 1.00 92.06 557 PRO A N 1
ATOM 4431 C CA . PRO A 1 557 ? 14.137 5.493 -16.949 1.00 92.06 557 PRO A CA 1
ATOM 4432 C C . PRO A 1 557 ? 15.179 4.494 -17.465 1.00 92.06 557 PRO A C 1
ATOM 4434 O O . PRO A 1 557 ? 14.825 3.500 -18.087 1.00 92.06 557 PRO A O 1
ATOM 4437 N N . PHE A 1 558 ? 16.468 4.734 -17.211 1.00 94.06 558 PHE A N 1
ATOM 4438 C CA . PHE A 1 558 ? 17.536 3.796 -17.539 1.00 94.06 558 PHE A CA 1
ATOM 4439 C C . PHE A 1 558 ? 18.704 3.915 -16.555 1.00 94.06 558 PHE A C 1
ATOM 4441 O O . PHE A 1 558 ? 18.879 4.932 -15.886 1.00 94.06 558 PHE A O 1
ATOM 4448 N N . SER A 1 559 ? 19.521 2.870 -16.472 1.00 94.38 559 SER A N 1
ATOM 4449 C CA . SER A 1 559 ? 20.752 2.852 -15.686 1.00 94.38 559 SER A CA 1
ATOM 4450 C C . SER A 1 559 ? 21.813 2.034 -16.405 1.00 94.38 559 SER A C 1
ATOM 4452 O O . SER A 1 559 ? 21.549 0.935 -16.894 1.00 94.38 559 SER A O 1
ATOM 4454 N N . VAL A 1 560 ? 23.023 2.588 -16.472 1.00 93.12 560 VAL A N 1
ATOM 4455 C CA . VAL A 1 560 ? 24.179 1.947 -17.101 1.00 93.12 560 VAL A CA 1
ATOM 4456 C C . VAL A 1 560 ? 25.166 1.511 -16.027 1.00 93.12 560 VAL A C 1
ATOM 4458 O O . VAL A 1 560 ? 25.617 2.328 -15.222 1.00 93.12 560 VAL A O 1
ATOM 4461 N N . LEU A 1 561 ? 25.518 0.227 -16.029 1.00 90.44 561 LEU A N 1
ATOM 4462 C CA . LEU A 1 561 ? 26.506 -0.355 -15.129 1.00 90.44 561 LEU A CA 1
ATOM 4463 C C . LEU A 1 561 ? 27.835 -0.511 -15.866 1.00 90.44 561 LEU A C 1
ATOM 4465 O O . LEU A 1 561 ? 27.904 -1.190 -16.883 1.00 90.44 561 LEU A O 1
ATOM 4469 N N . GLU A 1 562 ? 28.902 0.075 -15.329 1.00 85.31 562 GLU A N 1
ATOM 4470 C CA . GLU A 1 562 ? 30.260 -0.021 -15.874 1.00 85.31 562 GLU A CA 1
ATOM 4471 C C . GLU A 1 562 ? 31.194 -0.752 -14.903 1.00 85.31 562 GLU A C 1
ATOM 4473 O O . GLU A 1 562 ? 31.044 -0.677 -13.677 1.00 85.31 562 GLU A O 1
ATOM 4478 N N . ALA A 1 563 ? 32.207 -1.438 -15.435 1.00 66.31 563 ALA A N 1
ATOM 4479 C CA . ALA A 1 563 ? 33.223 -2.083 -14.610 1.00 66.31 563 ALA A CA 1
ATOM 4480 C C . ALA A 1 563 ? 33.995 -1.045 -13.775 1.00 66.31 563 ALA A C 1
ATOM 4482 O O . ALA A 1 563 ? 34.714 -0.214 -14.318 1.00 66.31 563 ALA A O 1
ATOM 4483 N N . GLY A 1 564 ? 33.859 -1.120 -12.447 1.00 54.81 564 GLY A N 1
ATOM 4484 C CA . GLY A 1 564 ? 34.555 -0.247 -11.491 1.00 54.81 564 GLY A CA 1
ATOM 4485 C C . GLY A 1 564 ? 33.641 0.687 -10.693 1.00 54.81 564 GLY A C 1
ATOM 4486 O O . GLY A 1 564 ? 34.034 1.119 -9.615 1.00 54.81 564 GLY A O 1
ATOM 4487 N N . ASN A 1 565 ? 32.400 0.914 -11.137 1.00 48.78 565 ASN A N 1
ATOM 4488 C CA . ASN A 1 565 ? 31.397 1.669 -10.381 1.00 48.78 565 ASN A CA 1
ATOM 4489 C C . ASN A 1 565 ? 30.439 0.717 -9.661 1.00 48.78 565 ASN A C 1
ATOM 4491 O O . ASN A 1 565 ? 29.277 0.566 -10.026 1.00 48.78 565 ASN A O 1
ATOM 4495 N N . VAL A 1 566 ? 30.926 0.079 -8.597 1.00 41.69 566 VAL A N 1
ATOM 4496 C CA . VAL A 1 566 ? 30.034 -0.480 -7.575 1.00 41.69 566 VAL A CA 1
ATOM 4497 C C . VAL A 1 566 ? 29.538 0.704 -6.743 1.00 41.69 566 VAL A C 1
ATOM 4499 O O . VAL A 1 566 ? 30.101 1.015 -5.694 1.00 41.69 566 VAL A O 1
ATOM 4502 N N . GLN A 1 567 ? 28.513 1.424 -7.209 1.00 40.47 567 GLN A N 1
ATOM 4503 C CA . GLN A 1 567 ? 27.753 2.278 -6.297 1.00 40.47 567 GLN A CA 1
ATOM 4504 C C . GLN A 1 567 ? 27.031 1.353 -5.315 1.00 40.47 567 GLN A C 1
ATOM 4506 O O . GLN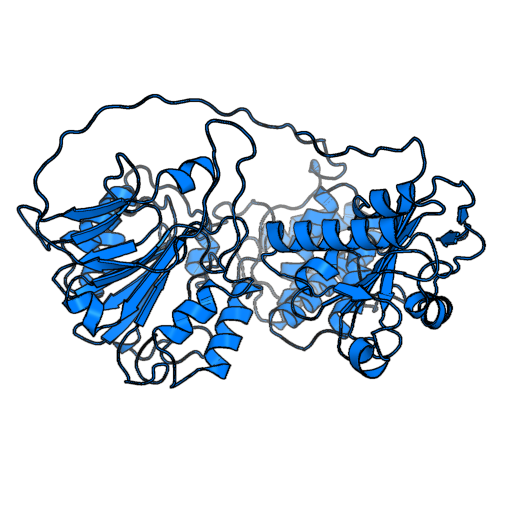 A 1 567 ? 25.989 0.797 -5.628 1.00 40.47 567 GLN A O 1
ATOM 4511 N N . LYS A 1 568 ? 27.675 1.143 -4.160 1.00 35.25 568 LYS A N 1
ATOM 4512 C CA . LYS A 1 568 ? 27.157 0.525 -2.933 1.00 35.25 568 LYS A CA 1
ATOM 4513 C C . LYS A 1 568 ? 26.097 -0.555 -3.173 1.00 35.25 568 LYS A C 1
ATOM 4515 O O . LYS A 1 568 ? 24.910 -0.335 -2.944 1.00 35.25 568 LYS A O 1
ATOM 4520 N N . ALA A 1 569 ? 26.569 -1.754 -3.514 1.00 28.80 569 ALA A N 1
ATOM 4521 C CA . ALA A 1 569 ? 25.870 -2.967 -3.115 1.00 28.80 569 ALA A CA 1
ATOM 4522 C C . ALA A 1 569 ? 25.552 -2.837 -1.615 1.00 28.80 569 ALA A C 1
ATOM 4524 O O . ALA A 1 569 ? 26.454 -2.571 -0.811 1.00 28.80 569 ALA A O 1
ATOM 4525 N N . ARG A 1 570 ? 24.259 -2.875 -1.276 1.00 28.67 570 ARG A N 1
ATOM 4526 C CA . ARG A 1 570 ? 23.768 -2.754 0.099 1.00 28.67 570 ARG A CA 1
ATOM 4527 C C . ARG A 1 570 ? 24.505 -3.758 0.987 1.00 28.67 570 ARG A C 1
ATOM 4529 O O . ARG A 1 570 ? 24.770 -4.882 0.568 1.00 28.67 570 ARG A O 1
ATOM 4536 N N . GLY A 1 571 ? 24.872 -3.290 2.178 1.00 28.12 571 GLY A N 1
ATOM 4537 C CA . GLY A 1 571 ? 25.444 -4.123 3.224 1.00 28.12 571 GLY A CA 1
ATOM 4538 C C . GLY A 1 571 ? 24.503 -5.269 3.584 1.00 28.12 571 GLY A C 1
ATOM 4539 O O . GLY A 1 571 ? 23.287 -5.137 3.436 1.00 28.12 571 GLY A O 1
ATOM 4540 N N . LEU A 1 572 ? 25.145 -6.363 3.990 1.00 29.19 572 LEU A N 1
ATOM 4541 C CA . LEU A 1 572 ? 24.579 -7.552 4.622 1.00 29.19 572 LEU A CA 1
ATOM 4542 C C . LEU A 1 572 ? 23.486 -7.231 5.644 1.00 29.19 572 LEU A C 1
ATOM 4544 O O . LEU A 1 572 ? 23.660 -6.232 6.383 1.00 29.19 572 LEU A O 1
#

Secondary structure (DSSP, 8-state):
--GGGBTTS--EEEE--B--HHHHTT--EEEEE--SSS--EEEEE-TT-SS-SS-EEEETTSEEEEEEE-PPPPP-TTSBPHHHHHHHHHHH-SSHHHHHHHHHTTB--SS-EEEEEEETTT--EEEEEE-SS-EEEEEGGGT--STT-TT----SS----HHHHHTT---TTS-----S----HHHHHHHHHHHHHTT-BSHHHHHHHHHSTTTS-TTB-EEEEEEHHHHHTTEEEEEES-TT---EEEEETTEEEE----EEEEE---PPP--------------PPPPPTTGGG------EESSGGGHHHHHHHHHHHHHHHHS-HHHHHHHHHHHHHHHTTS---HHHHHHHHHHHHHHHHHHHHHHH-HHHHHHHHHHHHHHHTTSEE-HHHHHHHHT----PPPPPS-----GGGGGGTGGGEEEEE--SSSHHHHHHHHHHHHHHHHHHSS--PPEEETTT--HHHHHTSEEEEES-TTT-HHHHHHTTTTT--EETTEEEETTEEE--TT-EEEEEEE-SS-TTSEEEEEEESSHHHHHHGGGS--SSSEEEE-TT----PPP-

Sequence (572 aa):
ATGPATRDGKMIVGHVTWWSQTLAEQTNVMLDIKPERGHRMLIQSYPGGIESGTDWYQNDAGMVLTETTIRQSPFNIEGTPVAFRARRAIQYGGNVDEVVEQLGTRNNGLYTNEWIIADAKTNEIAMYELGTNHTKLWRSSKNEWFGDTPGFYWGNNNAKDLAVNLEYHPDPRGEPEYIPYVPRIRDLAWQDLYARNRGNIDEQFAFLAFRTAPLVSATTMDAKVATADMANHFMVWAAIGRPNQSVWTGNSAPNHGLYPGGYHLFDGQRPQAGRAAESLAEQHNESSSRRAEYKDRLWKGWVLPASHADIWFVAGSAKYYQILRSGEVDRAIDNENVMYRGLKLCPDDAIVRFRREETRGVLFLDSLRRKMGDEAFFKLMSEFFATNTTKAVTAQSFLERAGVAFNFTEPEPGPVFLMDDITRRLNNAAIVYGTVLEQGTNRYAAEQLQSRYRESAQTEVPIRKDFEVSDDELRHRDVIFIGRPETNSALAAWSSKIGLDYQNRLFRMDGKTYASERSGLAYAAQNPLDGTKMVVVYAGNDPLSTVRSLDANTEAPFSVLEAGNVQKARGL